Protein AF-A0A9E0HB11-F1 (afdb_monomer)

Mean predicted aligned error: 11.64 Å

Sequence (447 aa):
MTAPTQPRRRRRPRRSVAQREQAGIAILAVVTAVAICLTIVNEFGTRTNIDLLQSRNNLDQARASLLARSALNLTDLVLRLQKRLDNAARQFPQLEGVQVTDFADPLMGAFGGDAEQVESAIGVPIADTKGLGVSFGSFGVRITPIDGKVNVNCADGAPAQQKLVRSALEALLFPDAFNPIFETETADGWRRDRKTQIDAILDYIDPNLDRADTPGAPEDYGYENLRDPYKPKNRKIDTVSELKLVRGVDARFWTLFGSAFRVAGECKINLRAVDDPKIVAALITLAARANDPAANDLNNVWALSNLVIQAKQLGFYFNDVAAFTSFVKDPAAALLGLGGDGAGGTGGTGTGGTGTGTGASPITLPPGLQGVELEAAKLNQIVAAGPIRLYEVEVYGEVARGGILNPLRRTIRATWDQDFVLQQSRVKDKLPAGRNRNGAWLYLREE

Secondary structure (DSSP, 8-state):
---PPPPPPPPPPPPPTHHHHHHHHHHHHHHHHHHHHHHHHHHHHHHHHHHHHHHHHHHHHHHHHHHHHHHHHHHHHHHHHHHHHHHHHTT-GGGTT--GGGGHHHHHHHHHS-HHHHHHHHSS-GGG-TT-S-SS-EEEEEEEE-TTSEEGGGGSS-HHHHHHHHHHHHHHH-SGGGHHHHHSPPTTS----HHHHHHHHHHHHSS--B-TTSTTSB---SGGGSSS------S--SSGGGGGGSTT--HHHHHHHGGGEE-SS-SSEEGGG---HHHHHHHHHHHBPTT-HHHH-HHHHHHHHHHHHHHHHTT----SHHHHHHHHH-HHHHHHHHHHSSS------------------SSPPPTT-----B-HHHHHHHEE-SS--EEEEEEEEEE---TTPPPEEEEEEEEEETT---TT-TTTTTSPTTTT-S-EEEEEEE-

Foldseek 3Di:
DDDDDDDDDDDDDDDDPVVVVVVVVVVVVVVVVVVVVVVVVVVVVVVVVVVVVVVVVVVLVVQFVVQLVVLVVVVLVLLLVQVVLQVVCVVVVQSPLDRSLVVQFLVQQCAFPDQVSVCVSPVDHCPPPPRTYDDFFGKGKHKAQLLQFAALQLLQDDPLLVVLSLLLQCLLCVPPVNVVLQCDQDPVRDHHHSNRQSQLSSCLAAQDQARPVGGPDGPPPPQCVDPDHDDRPNHQDLFLCCCCSRPSCDPVVCVRCSSRYDRDDDRARAQQNNQDLSSQLSLLLQFFDPPWPLNVDPVLSSLLSVLSNVCSVVSQGCQDLVSVQVCLQCVPVVQVVPQPDDDGDDDDDDDDDPDPDPRDRPDDRDPPRHGTHGHSVRSVSRHDHGDRFKIWMKMKIWGDDDDPDDIDMKIKIWMKGQQDADPDDPCNVVDPPPCSRSIDISDIDID

pLDDT: mean 81.42, std 16.03, range [26.34, 96.69]

Solve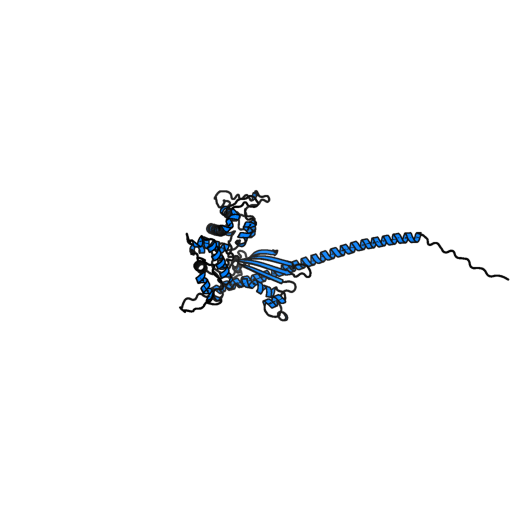nt-accessible surface area (backbone atoms only — not comparable to full-atom values): 25198 Å² total; per-residue (Å²): 139,80,87,88,86,81,85,81,85,79,80,82,81,79,83,64,69,69,68,58,57,57,53,52,55,54,50,52,52,49,54,51,51,51,54,55,49,51,53,53,51,53,51,49,53,52,49,52,51,50,52,50,50,51,52,49,51,53,51,45,50,53,50,7,46,50,34,16,53,52,35,47,56,54,46,53,52,52,55,46,48,41,53,50,45,58,58,46,18,78,79,37,65,89,49,52,87,74,59,60,57,80,49,40,37,58,58,33,25,36,50,19,14,41,71,69,51,19,27,70,56,69,75,50,75,58,95,82,50,90,89,56,37,42,96,73,34,34,26,39,50,46,67,41,63,45,33,27,27,48,19,60,35,24,32,51,48,59,73,72,39,28,51,47,40,49,51,52,51,47,41,56,61,62,52,73,91,48,46,69,76,39,73,43,62,43,99,85,69,54,70,46,50,69,67,58,47,51,35,37,55,36,51,31,21,13,68,68,65,44,24,74,90,43,82,83,39,71,65,77,78,53,48,69,74,40,99,77,57,51,77,73,67,41,32,65,56,93,49,65,73,59,52,55,74,28,72,82,41,40,74,69,50,41,72,74,48,52,86,47,52,33,49,66,87,64,66,42,27,25,54,57,29,48,80,52,42,59,55,45,29,19,50,49,59,68,14,37,43,88,88,44,69,45,55,70,35,63,66,39,34,49,53,52,16,47,48,55,46,52,41,39,78,73,70,51,70,34,56,38,68,65,58,46,39,49,34,45,39,38,48,66,65,52,40,49,64,59,27,74,51,83,91,71,94,69,97,73,86,84,78,94,71,99,70,96,68,93,46,73,40,97,67,82,79,65,89,86,69,57,47,36,61,52,38,64,74,54,38,60,72,46,42,39,60,54,78,82,48,32,32,40,33,42,21,28,2,33,21,76,45,79,85,91,47,73,62,46,72,22,38,35,45,32,34,39,29,43,70,43,63,66,88,82,47,92,54,53,86,75,39,62,94,80,57,57,46,66,36,42,77,78,45,78,46,82,92

Radius of gyration: 35.96 Å; Cα contacts (8 Å, |Δi|>4): 649; chains: 1; bounding box: 139×71×118 Å

Structure (mmCIF, N/CA/C/O backbone):
data_AF-A0A9E0HB11-F1
#
_entry.id   AF-A0A9E0HB11-F1
#
loop_
_atom_site.group_PDB
_atom_site.id
_atom_site.type_symbol
_atom_site.label_atom_id
_atom_site.label_alt_id
_atom_site.label_comp_id
_atom_site.label_asym_id
_atom_site.label_entity_id
_atom_site.label_seq_id
_atom_site.pdbx_PDB_ins_code
_atom_site.Cartn_x
_atom_site.Cartn_y
_atom_site.Cartn_z
_atom_site.occupancy
_atom_site.B_iso_or_equiv
_atom_site.auth_seq_id
_atom_site.auth_comp_id
_atom_site.auth_asym_id
_atom_site.auth_atom_id
_atom_site.pdbx_PDB_model_num
ATOM 1 N N . MET A 1 1 ? 94.626 -40.581 -88.144 1.00 40.38 1 MET A N 1
ATOM 2 C CA . MET A 1 1 ? 95.148 -40.132 -86.831 1.00 40.38 1 MET A CA 1
ATOM 3 C C . MET A 1 1 ? 94.294 -38.940 -86.423 1.00 40.38 1 MET A C 1
ATOM 5 O O . MET A 1 1 ? 94.121 -38.079 -87.265 1.00 40.38 1 MET A O 1
ATOM 9 N N . THR A 1 2 ? 93.641 -38.813 -85.272 1.00 41.88 2 THR A N 1
ATOM 10 C CA . THR A 1 2 ? 93.733 -39.458 -83.949 1.00 41.88 2 THR A CA 1
ATOM 11 C C . THR A 1 2 ? 92.498 -38.943 -83.185 1.00 41.88 2 THR A C 1
ATOM 13 O O . THR A 1 2 ? 92.258 -37.744 -83.182 1.00 41.88 2 THR A O 1
ATOM 16 N N . ALA A 1 3 ? 91.581 -39.830 -82.798 1.00 41.62 3 ALA A N 1
ATOM 17 C CA . ALA A 1 3 ? 91.309 -40.280 -81.422 1.00 41.62 3 ALA A CA 1
ATOM 18 C C . ALA A 1 3 ? 90.278 -39.419 -80.632 1.00 41.62 3 ALA A C 1
ATOM 20 O O . ALA A 1 3 ? 90.445 -38.206 -80.531 1.00 41.62 3 ALA A O 1
ATOM 21 N N . PRO A 1 4 ? 89.226 -40.040 -80.051 1.00 52.03 4 PRO A N 1
ATOM 22 C CA . PRO A 1 4 ? 88.172 -39.366 -79.291 1.00 52.03 4 PRO A CA 1
ATOM 23 C C . PRO A 1 4 ? 88.533 -39.243 -77.799 1.00 52.03 4 PRO A C 1
ATOM 25 O O . PRO A 1 4 ? 89.178 -40.122 -77.229 1.00 52.03 4 PRO A O 1
ATOM 28 N N . THR A 1 5 ? 88.075 -38.181 -77.134 1.00 51.38 5 THR A N 1
ATOM 29 C CA . THR A 1 5 ? 88.279 -37.947 -75.694 1.00 51.38 5 THR A CA 1
ATOM 30 C C . THR A 1 5 ? 87.019 -38.261 -74.872 1.00 51.38 5 THR A C 1
ATOM 32 O O . THR A 1 5 ? 85.917 -3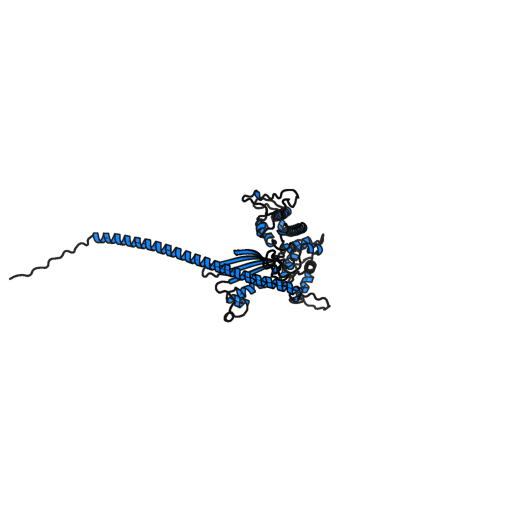7.810 -75.169 1.00 51.38 5 THR A O 1
ATOM 35 N N . GLN A 1 6 ? 87.211 -39.080 -73.832 1.00 56.84 6 GLN A N 1
ATOM 36 C CA . GLN A 1 6 ? 86.208 -39.639 -72.911 1.00 56.84 6 GLN A CA 1
ATOM 37 C C . GLN A 1 6 ? 85.512 -38.605 -71.995 1.00 56.84 6 GLN A C 1
ATOM 39 O O . GLN A 1 6 ? 86.096 -37.565 -71.676 1.00 56.84 6 GLN A O 1
ATOM 44 N N . PRO A 1 7 ? 84.316 -38.920 -71.447 1.00 49.66 7 PRO A N 1
ATOM 45 C CA . PRO A 1 7 ? 83.614 -38.044 -70.515 1.00 49.66 7 PRO A CA 1
ATOM 46 C C . PRO A 1 7 ? 84.124 -38.188 -69.069 1.00 49.66 7 PRO A C 1
ATOM 48 O O . PRO A 1 7 ? 84.225 -39.281 -68.508 1.00 49.66 7 PRO A O 1
ATOM 51 N N . ARG A 1 8 ? 84.381 -37.049 -68.414 1.00 49.25 8 ARG A N 1
ATOM 52 C CA . ARG A 1 8 ? 84.688 -36.957 -66.976 1.00 49.25 8 ARG A CA 1
ATOM 53 C C . ARG A 1 8 ? 83.428 -37.180 -66.126 1.00 49.25 8 ARG A C 1
ATOM 55 O O . ARG A 1 8 ? 82.476 -36.405 -66.194 1.00 49.25 8 ARG A O 1
ATOM 62 N N . ARG A 1 9 ? 83.464 -38.187 -65.243 1.00 55.81 9 ARG A N 1
ATOM 63 C CA . ARG A 1 9 ? 82.495 -38.397 -64.148 1.00 55.81 9 ARG A CA 1
ATOM 64 C C . ARG A 1 9 ? 82.426 -37.160 -63.237 1.00 55.81 9 ARG A C 1
ATOM 66 O O . ARG A 1 9 ? 83.400 -36.839 -62.556 1.00 55.81 9 ARG A O 1
ATOM 73 N N . ARG A 1 10 ? 81.264 -36.502 -63.161 1.00 52.09 10 ARG A N 1
ATOM 74 C CA . ARG A 1 10 ? 80.969 -35.479 -62.141 1.00 52.09 10 ARG A CA 1
ATOM 75 C C . ARG A 1 10 ? 80.553 -36.150 -60.827 1.00 52.09 10 ARG A C 1
ATOM 77 O O . ARG A 1 10 ? 79.584 -36.904 -60.781 1.00 52.09 10 ARG A O 1
ATOM 84 N N . ARG A 1 11 ? 81.297 -35.860 -59.755 1.00 57.88 11 ARG A N 1
ATOM 85 C CA . ARG A 1 11 ? 80.947 -36.187 -58.363 1.00 57.88 11 ARG A CA 1
ATOM 86 C C . ARG A 1 11 ? 79.668 -35.436 -57.966 1.00 57.88 11 ARG A C 1
ATOM 88 O O . ARG A 1 11 ? 79.575 -34.233 -58.197 1.00 57.88 11 ARG A O 1
ATOM 95 N N . ARG A 1 12 ? 78.703 -36.128 -57.348 1.00 58.19 12 ARG A N 1
ATOM 96 C CA . ARG A 1 12 ? 77.535 -35.492 -56.712 1.00 58.19 12 ARG A CA 1
ATOM 97 C C . ARG A 1 12 ? 77.999 -34.669 -55.497 1.00 58.19 12 ARG A C 1
ATOM 99 O O . ARG A 1 12 ? 78.732 -35.220 -54.673 1.00 58.19 12 ARG A O 1
ATOM 106 N N . PRO A 1 13 ? 77.589 -33.398 -55.349 1.00 52.84 13 PRO A N 1
ATOM 107 C CA . PRO A 1 13 ? 77.894 -32.632 -54.150 1.00 52.84 13 PRO A CA 1
ATOM 108 C C . PRO A 1 13 ? 77.067 -33.163 -52.970 1.00 52.84 13 PRO A C 1
ATOM 110 O O . PRO A 1 13 ? 75.857 -33.371 -53.078 1.00 52.84 13 PRO A O 1
ATOM 113 N N . ARG A 1 14 ? 77.733 -33.389 -51.833 1.00 58.03 14 ARG A N 1
ATOM 114 C CA . ARG A 1 14 ? 77.083 -33.565 -50.528 1.00 58.03 14 ARG A CA 1
ATOM 115 C C . ARG A 1 14 ? 76.305 -32.281 -50.218 1.00 58.03 14 ARG A C 1
ATOM 117 O O . ARG A 1 14 ? 76.913 -31.216 -50.156 1.00 58.03 14 ARG A O 1
ATOM 124 N N . ARG A 1 15 ? 74.984 -32.377 -50.027 1.00 52.75 15 ARG A N 1
ATOM 125 C CA . ARG A 1 15 ? 74.176 -31.282 -49.458 1.00 52.75 15 ARG A CA 1
ATOM 126 C C . ARG A 1 15 ? 74.770 -30.908 -48.096 1.00 52.75 15 ARG A C 1
ATOM 128 O O . ARG A 1 15 ? 74.918 -31.776 -47.238 1.00 52.75 15 ARG A O 1
ATOM 135 N N . SER A 1 16 ? 75.149 -29.646 -47.938 1.00 51.22 16 SER A N 1
ATOM 136 C CA . SER A 1 16 ? 75.727 -29.102 -46.714 1.00 51.22 16 SER A CA 1
ATOM 137 C C . SER A 1 16 ? 74.677 -29.039 -45.601 1.00 51.22 16 SER A C 1
ATOM 139 O O . SER A 1 16 ? 73.532 -28.645 -45.811 1.00 51.22 16 SER A O 1
ATOM 141 N N . VAL A 1 17 ? 75.088 -29.426 -44.394 1.00 54.59 17 VAL A N 1
ATOM 142 C CA . VAL A 1 17 ? 74.286 -29.382 -43.159 1.00 54.59 17 VAL A CA 1
ATOM 143 C C . VAL A 1 17 ? 73.863 -27.942 -42.805 1.00 54.59 17 VAL A C 1
ATOM 145 O O . VAL A 1 17 ? 72.784 -27.740 -42.260 1.00 54.59 17 VAL A O 1
ATOM 148 N N . ALA A 1 18 ? 74.623 -26.935 -43.251 1.00 53.59 18 ALA A N 1
ATOM 149 C CA . ALA A 1 18 ? 74.373 -25.512 -43.000 1.00 53.59 18 ALA A CA 1
ATOM 150 C C . ALA A 1 18 ? 73.019 -24.978 -43.527 1.00 53.59 18 ALA A C 1
ATOM 152 O O . ALA A 1 18 ? 72.441 -24.077 -42.927 1.00 53.59 18 ALA A O 1
ATOM 153 N N . GLN A 1 19 ? 72.458 -25.545 -44.607 1.00 54.94 19 GLN A N 1
ATOM 154 C CA . GLN A 1 19 ? 71.118 -25.150 -45.083 1.00 54.94 19 GLN A CA 1
ATOM 155 C C . GLN A 1 19 ? 69.978 -25.685 -44.196 1.00 54.94 19 GLN A C 1
ATOM 157 O O . GLN A 1 19 ? 68.880 -25.134 -44.224 1.00 54.94 19 GLN A O 1
ATOM 162 N N . ARG A 1 20 ? 70.211 -26.741 -43.401 1.00 53.53 20 ARG A N 1
ATOM 163 C CA . ARG A 1 20 ? 69.216 -27.261 -42.445 1.00 53.53 20 ARG A CA 1
ATOM 164 C C . ARG A 1 20 ? 69.151 -26.431 -41.162 1.00 53.53 20 ARG A C 1
ATOM 166 O O . ARG A 1 20 ? 68.070 -26.303 -40.600 1.00 53.53 20 ARG A O 1
ATOM 173 N N . GLU A 1 21 ? 70.261 -25.833 -40.733 1.00 56.91 21 GLU A N 1
ATOM 174 C CA . GLU A 1 21 ? 70.316 -25.015 -39.510 1.00 56.91 21 GLU A CA 1
ATOM 175 C C . GLU A 1 21 ? 69.607 -23.660 -39.678 1.00 56.91 21 GLU A C 1
ATOM 177 O O . GLU A 1 21 ? 68.877 -23.230 -38.787 1.00 56.91 21 GLU A O 1
ATOM 182 N N . GLN A 1 22 ? 69.707 -23.030 -40.855 1.00 60.09 22 GLN A N 1
ATOM 183 C CA . GLN A 1 22 ? 68.990 -21.779 -41.155 1.00 60.09 22 GLN A CA 1
ATOM 184 C C . GLN A 1 22 ? 67.470 -21.975 -41.296 1.00 60.09 22 GLN A C 1
ATOM 186 O O . GLN A 1 22 ? 66.693 -21.103 -40.908 1.00 60.09 22 GLN A O 1
ATOM 191 N N . ALA A 1 23 ? 67.029 -23.138 -41.790 1.00 58.94 23 ALA A N 1
ATOM 192 C CA . ALA A 1 23 ? 65.608 -23.470 -41.874 1.00 58.94 23 ALA A CA 1
ATOM 193 C C . ALA A 1 23 ? 64.966 -23.666 -40.485 1.00 58.94 23 ALA A C 1
ATOM 195 O O . ALA A 1 23 ? 63.807 -23.306 -40.296 1.00 58.94 23 ALA A O 1
ATOM 196 N N . GLY A 1 24 ? 65.714 -24.177 -39.498 1.00 71.62 24 GLY A N 1
ATOM 197 C CA . GLY A 1 24 ? 65.220 -24.364 -38.128 1.00 71.62 24 GLY A CA 1
ATOM 198 C C . GLY A 1 24 ? 64.928 -23.047 -37.402 1.00 71.62 24 GLY A C 1
ATOM 199 O O . GLY A 1 24 ? 63.877 -22.908 -36.780 1.00 71.62 24 GLY A O 1
ATOM 200 N N . ILE A 1 25 ? 65.816 -22.054 -37.540 1.00 80.12 25 ILE A N 1
ATOM 201 C CA . ILE A 1 25 ? 65.651 -20.727 -36.918 1.00 80.12 25 ILE A CA 1
ATOM 202 C C . ILE A 1 25 ? 64.498 -19.954 -37.572 1.00 80.12 25 ILE A C 1
ATOM 204 O O . ILE A 1 25 ? 63.699 -19.333 -36.874 1.00 80.12 25 ILE A O 1
ATOM 208 N N . ALA A 1 26 ? 64.364 -20.033 -38.900 1.00 81.00 26 ALA A N 1
ATOM 209 C CA . ALA A 1 26 ? 63.264 -19.395 -39.621 1.00 81.00 26 ALA A CA 1
ATOM 210 C C . ALA A 1 26 ? 61.892 -19.960 -39.208 1.00 81.00 26 ALA A C 1
ATOM 212 O O . ALA A 1 26 ? 60.950 -19.199 -39.002 1.00 81.00 26 ALA A O 1
ATOM 213 N N . ILE A 1 27 ? 61.782 -21.280 -39.022 1.00 84.75 27 ILE A N 1
ATOM 214 C CA . ILE A 1 27 ? 60.546 -21.916 -38.541 1.00 84.75 27 ILE A CA 1
ATOM 215 C C . ILE A 1 27 ? 60.232 -21.478 -37.106 1.00 84.75 27 ILE A C 1
ATOM 217 O O . ILE A 1 27 ? 59.088 -21.141 -36.816 1.00 84.75 27 ILE A O 1
ATOM 221 N N . LEU A 1 28 ? 61.232 -21.415 -36.222 1.00 87.12 28 LEU A N 1
ATOM 222 C CA . LEU A 1 28 ? 61.058 -20.940 -34.843 1.00 87.12 28 LEU A CA 1
ATOM 223 C C . LEU A 1 28 ? 60.568 -19.487 -34.788 1.00 87.12 28 LEU A C 1
ATOM 225 O O . LEU A 1 28 ? 59.644 -19.180 -34.035 1.00 87.12 28 LEU A O 1
ATOM 229 N N . ALA A 1 29 ? 61.132 -18.608 -35.619 1.00 87.12 29 ALA A N 1
ATOM 230 C CA . ALA A 1 29 ? 60.698 -17.218 -35.718 1.00 87.12 29 ALA A CA 1
ATOM 231 C C . ALA A 1 29 ? 59.240 -17.106 -36.195 1.00 87.12 29 ALA A C 1
ATOM 233 O O . ALA A 1 29 ? 58.458 -16.361 -35.607 1.00 87.12 29 ALA A O 1
ATOM 234 N N . VAL A 1 30 ? 58.848 -17.889 -37.206 1.00 92.62 30 VAL A N 1
ATOM 235 C CA . VAL A 1 30 ? 57.472 -17.902 -37.728 1.00 92.62 30 VAL A CA 1
ATOM 236 C C . VAL A 1 30 ? 56.488 -18.464 -36.705 1.00 92.62 30 VAL A C 1
ATOM 238 O O . VAL A 1 30 ? 55.448 -17.859 -36.479 1.00 92.62 30 VAL A O 1
ATOM 241 N N . VAL A 1 31 ? 56.808 -19.580 -36.045 1.00 93.56 31 VAL A N 1
ATOM 242 C CA . VAL A 1 31 ? 55.938 -20.170 -35.013 1.00 93.56 31 VAL A CA 1
ATOM 243 C C . VAL A 1 31 ? 55.750 -19.205 -33.845 1.00 93.56 31 VAL A C 1
ATOM 245 O O . VAL A 1 31 ? 54.631 -19.039 -33.369 1.00 93.56 31 VAL A O 1
ATOM 248 N N . THR A 1 32 ? 56.813 -18.517 -33.426 1.00 93.12 32 THR A N 1
ATOM 249 C CA . THR A 1 32 ? 56.733 -17.515 -32.354 1.00 93.12 32 THR A CA 1
ATOM 250 C C . THR A 1 32 ? 55.885 -16.316 -32.780 1.00 93.12 32 THR A C 1
ATOM 252 O O . THR A 1 32 ? 55.020 -15.881 -32.025 1.00 93.12 32 THR A O 1
ATOM 255 N N . ALA A 1 33 ? 56.065 -15.815 -34.007 1.00 94.12 33 ALA A N 1
ATOM 256 C CA . ALA A 1 33 ? 55.247 -14.730 -34.546 1.00 94.12 33 ALA A CA 1
ATOM 257 C C . ALA A 1 33 ? 53.764 -15.123 -34.646 1.00 94.12 33 ALA A C 1
ATOM 259 O O . ALA A 1 33 ? 52.899 -14.361 -34.224 1.00 94.12 33 ALA A O 1
ATOM 260 N N . VAL A 1 34 ? 53.463 -16.334 -35.127 1.00 95.38 34 VAL A N 1
ATOM 261 C CA . VAL A 1 34 ? 52.092 -16.862 -35.198 1.00 95.38 34 VAL A CA 1
ATOM 262 C C . VAL A 1 34 ? 51.495 -17.036 -33.802 1.00 95.38 34 VAL A C 1
ATOM 264 O O . VAL A 1 34 ? 50.340 -16.672 -33.601 1.00 95.38 34 VAL A O 1
ATOM 267 N N . ALA A 1 35 ? 52.263 -17.534 -32.829 1.00 95.31 35 ALA A N 1
ATOM 268 C CA . ALA A 1 35 ? 51.802 -17.676 -31.450 1.00 95.31 35 ALA A CA 1
ATOM 269 C C . ALA A 1 35 ? 51.438 -16.317 -30.830 1.00 95.31 35 ALA A C 1
ATOM 271 O O . ALA A 1 35 ? 50.367 -16.190 -30.241 1.00 95.31 35 ALA A O 1
ATOM 272 N N . ILE A 1 36 ? 52.275 -15.290 -31.021 1.00 95.75 36 ILE A N 1
ATOM 273 C CA . ILE A 1 36 ? 52.001 -13.921 -30.552 1.00 95.75 36 ILE A CA 1
ATOM 274 C C . ILE A 1 36 ? 50.787 -13.321 -31.277 1.00 95.75 36 ILE A C 1
ATOM 276 O O . ILE A 1 36 ? 49.932 -12.697 -30.654 1.00 95.75 36 ILE A O 1
ATOM 280 N N . CYS A 1 37 ? 50.663 -13.518 -32.592 1.00 95.62 37 CYS A N 1
ATOM 281 C CA . CYS A 1 37 ? 49.486 -13.055 -33.325 1.00 95.62 37 CYS A CA 1
ATOM 282 C C . CYS A 1 37 ? 48.204 -13.736 -32.830 1.00 95.62 37 CYS A C 1
ATOM 284 O O . CYS A 1 37 ? 47.187 -13.066 -32.665 1.00 95.62 37 CYS A O 1
ATOM 286 N N . LEU A 1 38 ? 48.243 -15.045 -32.564 1.00 95.62 38 LEU A N 1
ATOM 287 C CA . LEU A 1 38 ? 47.083 -15.799 -32.092 1.00 95.62 38 LEU A CA 1
ATOM 288 C C . LEU A 1 38 ? 46.609 -15.309 -30.719 1.00 95.62 38 LEU A C 1
ATOM 290 O O . LEU A 1 38 ? 45.404 -15.160 -30.517 1.00 95.62 38 LEU A O 1
ATOM 294 N N . THR A 1 39 ? 47.530 -15.016 -29.793 1.00 95.62 39 THR A N 1
ATOM 295 C CA . THR A 1 39 ? 47.161 -14.484 -28.473 1.00 95.62 39 THR A CA 1
ATOM 296 C C . THR A 1 39 ? 46.527 -13.100 -28.580 1.00 95.62 39 THR A C 1
ATOM 298 O O . THR A 1 39 ? 45.470 -12.886 -27.988 1.00 95.62 39 THR A O 1
ATOM 301 N N . ILE A 1 40 ? 47.094 -12.196 -29.389 1.00 96.06 40 ILE A N 1
ATOM 302 C CA . ILE A 1 40 ? 46.547 -10.844 -29.600 1.00 96.06 40 ILE A CA 1
ATOM 303 C C . ILE A 1 40 ? 45.161 -10.902 -30.250 1.00 96.06 40 ILE A C 1
ATOM 305 O O . ILE A 1 40 ? 44.247 -10.210 -29.805 1.00 96.06 40 ILE A O 1
ATOM 309 N N . VAL A 1 41 ? 44.974 -11.733 -31.282 1.00 95.94 41 VAL A N 1
ATOM 310 C CA . VAL A 1 41 ? 43.673 -11.882 -31.957 1.00 95.94 41 VAL A CA 1
ATOM 311 C C . VAL A 1 41 ? 42.624 -12.443 -30.997 1.00 95.94 41 VAL A C 1
ATOM 313 O O . VAL A 1 41 ? 41.495 -11.954 -30.980 1.00 95.94 41 VAL A O 1
ATOM 316 N N . ASN A 1 42 ? 42.987 -13.424 -30.168 1.00 95.62 42 ASN A N 1
ATOM 317 C CA . ASN A 1 42 ? 42.071 -13.994 -29.184 1.00 95.62 42 ASN A CA 1
ATOM 318 C C . ASN A 1 42 ? 41.697 -12.985 -28.083 1.00 95.62 42 ASN A C 1
ATOM 320 O O . ASN A 1 42 ? 40.529 -12.880 -27.702 1.00 95.62 42 ASN A O 1
ATOM 324 N N . GLU A 1 43 ? 42.665 -12.206 -27.595 1.00 95.62 43 GLU A N 1
ATOM 325 C CA . GLU A 1 43 ? 42.423 -11.154 -26.606 1.00 95.62 43 GLU A CA 1
ATOM 326 C C . GLU A 1 43 ? 41.558 -10.024 -27.177 1.00 95.62 43 GLU A C 1
ATOM 328 O O . GLU A 1 43 ? 40.578 -9.627 -26.545 1.00 95.62 43 GLU A O 1
ATOM 333 N N . PHE A 1 44 ? 41.859 -9.551 -28.390 1.00 95.50 44 PHE A N 1
ATOM 334 C CA . PHE A 1 44 ? 41.058 -8.535 -29.069 1.00 95.50 44 PHE A CA 1
ATOM 335 C C . PHE A 1 44 ? 39.633 -9.031 -29.324 1.00 95.50 44 PHE A C 1
ATOM 337 O O . PHE A 1 44 ? 38.679 -8.343 -28.975 1.00 95.50 44 PHE A O 1
ATOM 344 N N . GLY A 1 45 ? 39.477 -10.255 -29.840 1.00 94.88 45 GLY A N 1
ATOM 345 C CA . GLY A 1 45 ? 38.165 -10.859 -30.068 1.00 94.88 45 GLY A CA 1
ATOM 346 C C . GLY A 1 45 ? 37.344 -10.976 -28.782 1.00 94.88 45 GLY A C 1
ATOM 347 O O . GLY A 1 45 ? 36.164 -10.629 -28.766 1.00 94.88 45 GLY A O 1
ATOM 348 N N . THR A 1 46 ? 37.971 -11.396 -27.680 1.00 93.56 46 THR A N 1
ATOM 349 C CA . THR A 1 46 ? 37.298 -11.494 -26.376 1.00 93.56 46 THR A CA 1
ATOM 350 C C . THR A 1 46 ? 36.890 -10.117 -25.853 1.00 93.56 46 THR A C 1
ATOM 352 O O . THR A 1 46 ? 35.733 -9.932 -25.477 1.00 93.56 46 THR A O 1
ATOM 355 N N . ARG A 1 47 ? 37.798 -9.131 -25.879 1.00 95.06 47 ARG A N 1
ATOM 356 C CA . ARG A 1 47 ? 37.520 -7.756 -25.431 1.00 95.06 47 ARG A CA 1
ATOM 357 C C . ARG A 1 47 ? 36.410 -7.107 -26.257 1.00 95.06 47 ARG A C 1
ATOM 359 O O . ARG A 1 47 ? 35.439 -6.636 -25.682 1.00 95.06 47 ARG A O 1
ATOM 366 N N . THR A 1 48 ? 36.476 -7.179 -27.588 1.00 95.19 48 THR A N 1
ATOM 367 C CA . THR A 1 48 ? 35.432 -6.630 -28.470 1.00 95.19 48 THR A CA 1
ATOM 368 C C . THR A 1 48 ? 34.070 -7.279 -28.226 1.00 95.19 48 THR A C 1
ATOM 370 O O . THR A 1 48 ? 33.059 -6.580 -28.217 1.00 95.19 48 THR A O 1
ATOM 373 N N . ASN A 1 49 ? 34.016 -8.593 -27.987 1.00 91.88 49 ASN A N 1
ATOM 374 C CA . ASN A 1 49 ? 32.759 -9.264 -27.650 1.00 91.88 49 ASN A CA 1
ATOM 375 C C . ASN A 1 49 ? 32.199 -8.793 -26.301 1.00 91.88 49 ASN A C 1
ATOM 377 O O . ASN A 1 49 ? 30.999 -8.540 -26.201 1.00 91.88 49 ASN A O 1
ATOM 381 N N . ILE A 1 50 ? 33.049 -8.639 -25.280 1.00 92.19 50 ILE A N 1
ATOM 382 C CA . ILE A 1 50 ? 32.641 -8.105 -23.973 1.00 92.19 50 ILE A CA 1
ATOM 383 C C . ILE A 1 50 ? 32.136 -6.664 -24.119 1.00 92.19 50 ILE A C 1
ATOM 385 O O . ILE A 1 50 ? 31.041 -6.367 -23.648 1.00 92.19 50 ILE A O 1
ATOM 389 N N . ASP A 1 51 ? 32.866 -5.799 -24.822 1.00 94.12 51 ASP A N 1
ATOM 390 C CA . ASP A 1 51 ? 32.503 -4.390 -25.025 1.00 94.12 51 ASP A CA 1
ATOM 391 C C . ASP A 1 51 ? 31.188 -4.246 -25.800 1.00 94.12 51 ASP A C 1
ATOM 393 O O . ASP A 1 51 ? 30.335 -3.415 -25.470 1.00 94.12 51 ASP A O 1
ATOM 397 N N . LEU A 1 52 ? 30.978 -5.093 -26.811 1.00 91.31 52 LEU A N 1
ATOM 398 C CA . LEU A 1 52 ? 29.736 -5.144 -27.574 1.00 91.31 52 LEU A CA 1
ATOM 399 C C . LEU A 1 52 ? 28.564 -5.608 -26.698 1.00 91.31 52 LEU A C 1
ATOM 401 O O . LEU A 1 52 ? 27.482 -5.023 -26.771 1.00 91.31 52 LEU A O 1
ATOM 405 N N . LEU A 1 53 ? 28.762 -6.617 -25.843 1.00 88.94 53 LEU A N 1
ATOM 406 C CA . LEU A 1 53 ? 27.737 -7.076 -24.900 1.00 88.94 53 LEU A CA 1
ATOM 407 C C . LEU A 1 53 ? 27.427 -6.023 -23.828 1.00 88.94 53 LEU A C 1
ATOM 409 O O . LEU A 1 53 ? 26.258 -5.800 -23.520 1.00 88.94 53 LEU A O 1
ATOM 413 N N . GLN A 1 54 ? 28.439 -5.338 -23.294 1.00 91.00 54 GLN A N 1
ATOM 414 C CA . GLN A 1 54 ? 28.254 -4.232 -22.352 1.00 91.00 54 GLN A CA 1
ATOM 415 C C . GLN A 1 54 ? 27.497 -3.068 -22.997 1.00 91.00 54 GLN A C 1
ATOM 417 O O . GLN A 1 54 ? 26.540 -2.561 -22.416 1.00 91.00 54 GLN A O 1
ATOM 422 N N . SER A 1 55 ? 27.865 -2.691 -24.223 1.00 92.94 55 SER A N 1
ATOM 423 C CA . SER A 1 55 ? 27.196 -1.622 -24.974 1.00 92.94 55 SER A CA 1
ATOM 424 C C . SER A 1 55 ? 25.730 -1.957 -25.251 1.00 92.94 55 SER A C 1
ATOM 426 O O . SER A 1 55 ? 24.859 -1.109 -25.059 1.00 92.94 55 SER A O 1
ATOM 428 N N . ARG A 1 56 ? 25.437 -3.208 -25.636 1.00 88.75 56 ARG A N 1
ATOM 429 C CA . ARG A 1 56 ? 24.058 -3.695 -25.800 1.00 88.75 56 ARG A CA 1
ATOM 430 C C . ARG A 1 56 ? 23.286 -3.652 -24.486 1.00 88.75 56 ARG A C 1
ATOM 432 O O . ARG A 1 56 ? 22.202 -3.088 -24.455 1.00 88.75 56 ARG A O 1
ATOM 439 N N . ASN A 1 57 ? 23.869 -4.151 -23.396 1.00 89.88 57 ASN A N 1
ATOM 440 C CA . ASN A 1 57 ? 23.230 -4.117 -22.081 1.00 89.88 57 ASN A CA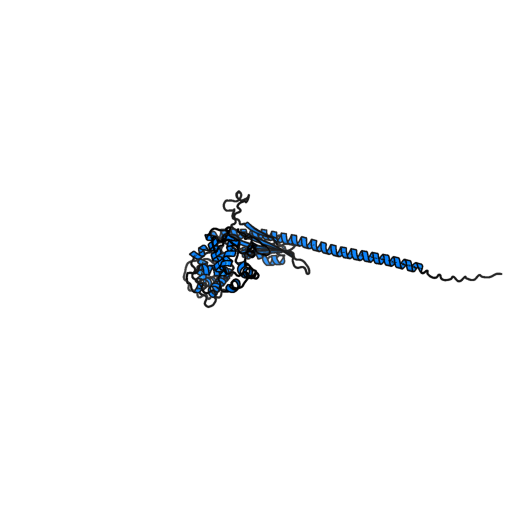 1
ATOM 441 C C . ASN A 1 57 ? 22.928 -2.683 -21.620 1.00 89.88 57 ASN A C 1
ATOM 443 O O . ASN A 1 57 ? 21.839 -2.433 -21.115 1.00 89.88 57 ASN A O 1
ATOM 447 N N . ASN A 1 58 ? 23.845 -1.732 -21.819 1.00 92.25 58 ASN A N 1
ATOM 448 C CA . ASN A 1 58 ? 23.623 -0.324 -21.471 1.00 92.25 58 ASN A CA 1
ATOM 449 C C . ASN A 1 58 ? 22.490 0.299 -22.298 1.00 92.25 58 ASN A C 1
ATOM 451 O O . ASN A 1 58 ? 21.652 1.028 -21.767 1.00 92.25 58 ASN A O 1
ATOM 455 N N . LEU A 1 59 ? 22.440 -0.011 -23.594 1.00 91.69 59 LEU A N 1
ATOM 456 C CA . LEU A 1 59 ? 21.381 0.445 -24.488 1.00 91.69 59 LEU A CA 1
ATOM 457 C C . LEU A 1 59 ? 20.018 -0.156 -24.116 1.00 91.69 59 LEU A C 1
ATOM 459 O O . LEU A 1 59 ? 19.028 0.574 -24.050 1.00 91.69 59 LEU A O 1
ATOM 463 N N . ASP A 1 60 ? 19.966 -1.451 -23.810 1.00 91.56 60 ASP A N 1
ATOM 464 C CA . ASP A 1 60 ? 18.742 -2.119 -23.365 1.00 91.56 60 ASP A CA 1
ATOM 465 C C . ASP A 1 60 ? 18.280 -1.573 -22.005 1.00 91.56 60 ASP A C 1
ATOM 467 O O . ASP A 1 60 ? 17.086 -1.357 -21.805 1.00 91.56 60 ASP A O 1
ATOM 471 N N . GLN A 1 61 ? 19.204 -1.258 -21.088 1.00 92.25 61 GLN A N 1
ATOM 472 C CA . GLN A 1 61 ? 18.875 -0.614 -19.810 1.00 92.25 61 GLN A CA 1
ATOM 473 C C . GLN A 1 61 ? 18.253 0.769 -20.010 1.00 92.25 61 GLN A C 1
ATOM 475 O O . GLN A 1 61 ? 17.253 1.082 -19.362 1.00 92.25 61 GLN A O 1
ATOM 480 N N . ALA A 1 62 ? 18.806 1.580 -20.915 1.00 93.06 62 ALA A N 1
ATOM 481 C CA . ALA A 1 62 ? 18.246 2.887 -21.244 1.00 93.06 62 ALA A CA 1
ATOM 482 C C . ALA A 1 62 ? 16.849 2.762 -21.875 1.00 93.06 62 ALA A C 1
ATOM 484 O O . ALA A 1 62 ? 15.935 3.497 -21.506 1.00 93.06 62 ALA A O 1
ATOM 485 N N . ARG A 1 63 ? 16.655 1.794 -22.780 1.00 92.94 63 ARG A N 1
ATOM 486 C CA . ARG A 1 63 ? 15.350 1.494 -23.389 1.00 92.94 63 ARG A CA 1
ATOM 487 C C . ARG A 1 63 ? 14.314 1.069 -22.352 1.00 92.94 63 ARG A C 1
ATOM 489 O O . ARG A 1 63 ? 13.230 1.642 -22.331 1.00 92.94 63 ARG A O 1
ATOM 496 N N . ALA A 1 64 ? 14.654 0.133 -21.468 1.00 93.50 64 ALA A N 1
ATOM 497 C CA . ALA A 1 64 ? 13.769 -0.332 -20.402 1.00 93.50 64 ALA A CA 1
ATOM 498 C C . ALA A 1 64 ? 13.375 0.807 -19.441 1.00 93.50 64 ALA A C 1
ATOM 500 O O . ALA A 1 64 ? 12.203 0.946 -19.097 1.00 93.50 64 ALA A O 1
ATOM 501 N N . SER A 1 65 ? 14.325 1.672 -19.063 1.00 93.69 65 SER A N 1
ATOM 502 C CA . SER A 1 65 ? 14.055 2.863 -18.240 1.00 93.69 65 SER A CA 1
ATOM 503 C C . SER A 1 65 ? 13.098 3.840 -18.937 1.00 93.69 65 SER A C 1
ATOM 505 O O . SER A 1 65 ? 12.125 4.298 -18.337 1.00 93.69 65 SER A O 1
ATOM 507 N N . LEU A 1 66 ? 13.307 4.122 -20.228 1.00 93.06 66 LEU A N 1
ATOM 508 C CA . LEU A 1 66 ? 12.412 4.992 -20.997 1.00 93.06 66 LEU A CA 1
ATOM 509 C C . LEU A 1 66 ? 11.004 4.401 -21.142 1.00 93.06 66 LEU A C 1
ATOM 511 O O . LEU A 1 66 ? 10.029 5.141 -21.030 1.00 93.06 66 LEU A O 1
ATOM 515 N N . LEU A 1 67 ? 10.886 3.086 -21.341 1.00 93.19 67 LEU A N 1
ATOM 516 C CA . LEU A 1 67 ? 9.598 2.387 -21.364 1.00 93.19 67 LEU A CA 1
ATOM 517 C C . LEU A 1 67 ? 8.876 2.508 -20.014 1.00 93.19 67 LEU A C 1
ATOM 519 O O . LEU A 1 67 ? 7.711 2.901 -19.983 1.00 93.19 67 LEU A O 1
ATOM 523 N N . ALA A 1 68 ? 9.578 2.287 -18.898 1.00 93.94 68 ALA A N 1
ATOM 524 C CA . ALA A 1 68 ? 9.011 2.445 -17.557 1.00 93.94 68 ALA A CA 1
ATOM 525 C C . ALA A 1 68 ? 8.543 3.890 -17.287 1.00 93.94 68 ALA A C 1
ATOM 527 O O . ALA A 1 68 ? 7.472 4.112 -16.724 1.00 93.94 68 ALA A O 1
ATOM 528 N N . ARG A 1 69 ? 9.307 4.898 -17.729 1.00 93.88 69 ARG A N 1
ATOM 529 C CA . ARG A 1 69 ? 8.932 6.319 -17.596 1.00 93.88 69 ARG A CA 1
ATOM 530 C C . ARG A 1 69 ? 7.728 6.693 -18.464 1.00 93.88 69 ARG A C 1
ATOM 532 O O . ARG A 1 69 ? 6.877 7.462 -18.021 1.00 93.88 69 ARG A O 1
ATOM 539 N N . SER A 1 70 ? 7.624 6.140 -19.673 1.00 92.25 70 SER A N 1
ATOM 540 C CA . SER A 1 70 ? 6.430 6.284 -20.517 1.00 92.25 70 SER A CA 1
ATOM 541 C C . SER A 1 70 ? 5.200 5.677 -19.844 1.00 92.25 70 SER A C 1
ATOM 543 O O . SER A 1 70 ? 4.154 6.325 -19.788 1.00 92.25 70 SER A O 1
ATOM 545 N N . ALA A 1 71 ? 5.349 4.489 -19.251 1.00 92.69 71 ALA A N 1
ATOM 546 C CA . ALA A 1 71 ? 4.286 3.840 -18.497 1.00 92.69 71 ALA A CA 1
ATOM 547 C C . ALA A 1 71 ? 3.834 4.687 -17.293 1.00 92.69 71 ALA A C 1
ATOM 549 O O . ALA A 1 71 ? 2.640 4.848 -17.037 1.00 92.69 71 ALA A O 1
ATOM 550 N N . LEU A 1 72 ? 4.775 5.308 -16.580 1.00 93.69 72 LEU A N 1
ATOM 551 C CA . LEU A 1 72 ? 4.457 6.205 -15.469 1.00 93.69 72 LEU A CA 1
ATOM 552 C C . LEU A 1 72 ? 3.607 7.408 -15.911 1.00 93.69 72 LEU A C 1
ATOM 554 O O . LEU A 1 72 ? 2.630 7.752 -15.247 1.00 93.69 72 LEU A O 1
ATOM 558 N N . ASN A 1 73 ? 3.945 8.028 -17.045 1.00 91.62 73 ASN A N 1
ATOM 559 C CA . ASN A 1 73 ? 3.193 9.168 -17.579 1.00 91.62 73 ASN A CA 1
ATOM 560 C C . ASN A 1 73 ? 1.772 8.778 -18.008 1.00 91.62 73 ASN A C 1
ATOM 562 O O . ASN A 1 73 ? 0.830 9.539 -17.790 1.00 91.62 73 ASN A O 1
ATOM 566 N N . LEU A 1 74 ? 1.597 7.590 -18.591 1.00 91.12 74 LEU A N 1
ATOM 567 C CA . LEU A 1 74 ? 0.270 7.082 -18.937 1.00 91.12 74 LEU A CA 1
ATOM 568 C C . LEU A 1 74 ? -0.536 6.729 -17.673 1.00 91.12 74 LEU A C 1
ATOM 570 O O . LEU A 1 74 ? -1.729 7.012 -17.594 1.00 91.12 74 LEU A O 1
ATOM 574 N N . THR A 1 75 ? 0.132 6.223 -16.635 1.00 93.62 75 THR A N 1
ATOM 575 C CA . THR A 1 75 ? -0.489 5.956 -15.330 1.00 93.62 75 THR A CA 1
ATOM 576 C C . THR A 1 75 ? -0.994 7.235 -14.655 1.00 93.62 75 THR A C 1
ATOM 578 O O . THR A 1 75 ? -2.085 7.239 -14.088 1.00 93.62 75 THR A O 1
ATOM 581 N N . ASP A 1 76 ? -0.259 8.348 -14.758 1.00 91.38 76 ASP A N 1
ATOM 582 C CA . ASP A 1 76 ? -0.719 9.664 -14.280 1.00 91.38 76 ASP A CA 1
ATOM 583 C C . ASP A 1 76 ? -2.049 10.072 -14.947 1.00 91.38 76 ASP A C 1
ATOM 585 O O . ASP A 1 76 ? -2.955 10.567 -14.272 1.00 91.38 76 ASP A O 1
ATOM 589 N N . LEU A 1 77 ? -2.233 9.782 -16.242 1.00 89.75 77 LEU A N 1
ATOM 590 C CA . LEU A 1 77 ? -3.505 10.012 -16.933 1.00 89.75 77 LEU A CA 1
ATOM 591 C C . LEU A 1 77 ? -4.632 9.132 -16.372 1.00 89.75 77 LEU A C 1
ATOM 593 O O . LEU A 1 77 ? -5.720 9.649 -16.106 1.00 89.75 77 LEU A O 1
ATOM 597 N N . VAL A 1 78 ? -4.374 7.837 -16.161 1.00 91.06 78 VAL A N 1
ATOM 598 C CA . VAL A 1 78 ? -5.347 6.882 -15.595 1.00 91.06 78 VAL A CA 1
ATOM 599 C C . VAL A 1 78 ? -5.793 7.315 -14.198 1.00 91.06 78 VAL A C 1
ATOM 601 O O . VAL A 1 78 ? -6.988 7.393 -13.923 1.00 91.06 78 VAL A O 1
ATOM 604 N N . LEU A 1 79 ? -4.853 7.689 -13.328 1.00 92.12 79 LEU A N 1
ATOM 605 C CA . LEU A 1 79 ? -5.147 8.136 -11.963 1.00 92.12 79 LEU A CA 1
ATOM 606 C C . LEU A 1 79 ? -5.928 9.456 -11.938 1.00 92.12 79 LEU A C 1
ATOM 608 O O . LEU A 1 79 ? -6.836 9.642 -11.123 1.00 92.12 79 LEU A O 1
ATOM 612 N N . ARG A 1 80 ? -5.622 10.382 -12.854 1.00 90.00 80 ARG A N 1
ATOM 613 C CA . ARG A 1 80 ? -6.398 11.622 -13.013 1.00 90.00 80 ARG A CA 1
ATOM 614 C C . ARG A 1 80 ? -7.793 11.358 -13.570 1.00 90.00 80 ARG A C 1
ATOM 616 O O . ARG A 1 80 ? -8.727 12.061 -13.179 1.00 90.00 80 ARG A O 1
ATOM 623 N N . LEU A 1 81 ? -7.949 10.387 -14.469 1.00 89.12 81 LEU A N 1
ATOM 624 C CA . LEU A 1 81 ? -9.253 9.959 -14.967 1.00 89.12 81 LEU A CA 1
ATOM 625 C C . LEU A 1 81 ? -10.081 9.337 -13.841 1.00 89.12 81 LEU A C 1
ATOM 627 O O . LEU A 1 81 ? -11.220 9.760 -13.659 1.00 89.12 81 LEU A O 1
ATOM 631 N N . GLN A 1 82 ? -9.490 8.447 -13.036 1.00 89.44 82 GLN A N 1
ATOM 632 C CA . GLN A 1 82 ? -10.136 7.884 -11.847 1.00 89.44 82 GLN A CA 1
ATOM 633 C C . GLN A 1 82 ? -10.665 8.999 -10.944 1.00 89.44 82 GLN A C 1
ATOM 635 O O . GLN A 1 82 ? -11.852 9.044 -10.645 1.00 89.44 82 GLN A O 1
ATOM 640 N N . LYS A 1 83 ? -9.827 9.993 -10.626 1.00 88.12 83 LYS A N 1
ATOM 641 C CA . LYS A 1 83 ? -10.256 11.145 -9.828 1.00 88.12 83 LYS A CA 1
ATOM 642 C C . LYS A 1 83 ? -11.413 11.928 -10.465 1.00 88.12 83 LYS A C 1
ATOM 644 O O . LYS A 1 83 ? -12.278 12.454 -9.763 1.00 88.12 83 LYS A O 1
ATOM 649 N N . ARG A 1 84 ? -11.427 12.095 -11.791 1.00 86.38 84 ARG A N 1
ATOM 650 C CA . ARG A 1 84 ? -12.539 12.771 -12.483 1.00 86.38 84 ARG A CA 1
ATOM 651 C C . ARG A 1 84 ? -13.828 11.964 -12.380 1.00 86.38 84 ARG A C 1
ATOM 653 O O . ARG A 1 84 ? -14.868 12.572 -12.152 1.00 86.38 84 ARG A O 1
ATOM 660 N N . LEU A 1 85 ? -13.745 10.641 -12.495 1.00 86.06 85 LEU A N 1
ATOM 661 C CA . LEU A 1 85 ? -14.883 9.744 -12.316 1.00 86.06 85 LEU A CA 1
ATOM 662 C C . LEU A 1 85 ? -15.388 9.764 -10.876 1.00 86.06 85 LEU A C 1
ATOM 664 O O . LEU A 1 85 ? -16.579 9.948 -10.679 1.00 86.06 85 LEU A O 1
ATOM 668 N N . ASP A 1 86 ? -14.501 9.726 -9.880 1.00 85.44 86 ASP A N 1
ATOM 669 C CA . ASP A 1 86 ? -14.879 9.841 -8.465 1.00 85.44 86 ASP A CA 1
ATOM 670 C C . ASP A 1 86 ? -15.602 11.170 -8.170 1.00 85.44 86 ASP A C 1
ATOM 672 O O . ASP A 1 86 ? -16.559 11.225 -7.398 1.00 85.44 86 ASP A O 1
ATOM 676 N N . ASN A 1 87 ? -15.183 12.266 -8.814 1.00 84.50 87 ASN A N 1
ATOM 677 C CA . ASN A 1 87 ? -15.876 13.552 -8.699 1.00 84.50 87 ASN A CA 1
ATOM 678 C C . ASN A 1 87 ? -17.213 13.576 -9.452 1.00 84.50 87 ASN A C 1
ATOM 680 O O . ASN A 1 87 ? -18.161 14.189 -8.965 1.00 84.50 87 ASN A O 1
ATOM 684 N N . ALA A 1 88 ? -17.293 12.934 -10.621 1.00 83.88 88 ALA A N 1
ATOM 685 C CA . ALA A 1 88 ? -18.521 12.820 -11.402 1.00 83.88 88 ALA A CA 1
ATOM 686 C C . ALA A 1 88 ? -19.548 11.906 -10.721 1.00 83.88 88 ALA A C 1
ATOM 688 O O . ALA A 1 88 ? -20.735 12.209 -10.765 1.00 83.88 88 ALA A O 1
ATOM 689 N N . ALA A 1 89 ? -19.105 10.860 -10.021 1.00 81.94 89 ALA A N 1
ATOM 690 C CA . ALA A 1 89 ? -19.955 9.946 -9.266 1.00 81.94 89 ALA A CA 1
ATOM 691 C C . ALA A 1 89 ? -20.782 10.667 -8.189 1.00 81.94 89 ALA A C 1
ATOM 693 O O . ALA A 1 89 ? -21.914 10.285 -7.920 1.00 81.94 89 ALA A O 1
ATOM 694 N N . ARG A 1 90 ? -20.280 11.791 -7.649 1.00 77.75 90 ARG A N 1
ATOM 695 C CA . ARG A 1 90 ? -21.059 12.658 -6.741 1.00 77.75 90 ARG A CA 1
ATOM 696 C C . ARG A 1 90 ? -22.306 13.264 -7.394 1.00 77.75 90 ARG A C 1
ATOM 698 O O . ARG A 1 90 ? -23.236 13.629 -6.687 1.00 77.75 90 ARG A O 1
ATOM 705 N N . GLN A 1 91 ? -22.292 13.445 -8.714 1.00 81.06 91 GLN A N 1
ATOM 706 C CA . GLN A 1 91 ? -23.420 13.961 -9.499 1.00 81.06 91 GLN A CA 1
ATOM 707 C C . GLN A 1 91 ? -24.205 12.835 -10.180 1.00 81.06 91 GLN A C 1
ATOM 709 O O . GLN A 1 91 ? -25.411 12.962 -10.372 1.00 81.06 91 GLN A O 1
ATOM 714 N N . PHE A 1 92 ? -23.525 11.741 -10.522 1.00 81.25 92 PHE A N 1
ATOM 715 C CA . PHE A 1 92 ? -24.068 10.582 -11.219 1.00 81.25 92 PHE A CA 1
ATOM 716 C C . PHE A 1 92 ? -23.765 9.309 -10.418 1.00 81.25 92 PHE A C 1
ATOM 718 O O . PHE A 1 92 ? -22.759 8.651 -10.692 1.00 81.25 92 PHE A O 1
ATOM 725 N N . PRO A 1 93 ? -24.618 8.940 -9.444 1.00 75.81 93 PRO A N 1
ATOM 726 C CA . PRO A 1 93 ? -24.398 7.771 -8.588 1.00 75.81 93 PRO A CA 1
ATOM 727 C C . PRO A 1 93 ? -24.231 6.452 -9.357 1.00 75.81 93 PRO A C 1
ATOM 729 O O . PRO A 1 93 ? -23.624 5.522 -8.849 1.00 75.81 93 PRO A O 1
ATOM 732 N N . GLN A 1 94 ? -24.692 6.365 -10.612 1.00 74.31 94 GLN A N 1
ATOM 733 C CA . GLN A 1 94 ? -24.473 5.196 -11.478 1.00 74.31 94 GLN A CA 1
ATOM 734 C C . GLN A 1 94 ? -22.992 4.960 -11.827 1.00 74.31 94 GLN A C 1
ATOM 736 O O . GLN A 1 94 ? -22.629 3.871 -12.256 1.00 74.31 94 GLN A O 1
ATOM 741 N N . LEU A 1 95 ? -22.144 5.984 -11.687 1.00 69.19 95 LEU A N 1
ATOM 742 C CA . LEU A 1 95 ? -20.693 5.885 -11.872 1.00 69.19 95 LEU A CA 1
ATOM 743 C C . LEU A 1 95 ? -19.963 5.557 -10.561 1.00 69.19 95 LEU A C 1
ATOM 745 O O . LEU A 1 95 ? -18.745 5.371 -10.561 1.00 69.19 95 LEU A O 1
ATOM 749 N N . GLU A 1 96 ? -20.680 5.517 -9.436 1.00 68.00 96 GLU A N 1
ATOM 750 C CA . GLU A 1 96 ? -20.116 5.148 -8.146 1.00 68.00 96 GLU A CA 1
ATOM 751 C C . GLU A 1 96 ? -19.704 3.670 -8.159 1.00 68.00 96 GLU A C 1
ATOM 753 O O . GLU A 1 96 ? -20.393 2.811 -8.700 1.00 68.00 96 GLU A O 1
ATOM 758 N N . GLY A 1 97 ? -18.533 3.363 -7.600 1.00 66.50 97 GLY A N 1
ATOM 759 C CA . GLY A 1 97 ? -17.980 2.004 -7.610 1.00 66.50 97 GLY A CA 1
ATOM 760 C C . GLY A 1 97 ? -17.008 1.716 -8.758 1.00 66.50 97 GLY A C 1
ATOM 761 O O . GLY A 1 97 ? -16.088 0.933 -8.547 1.00 66.50 97 GLY A O 1
ATOM 762 N N . VAL A 1 98 ? -17.090 2.412 -9.898 1.00 73.25 98 VAL A N 1
ATOM 763 C CA . VAL A 1 98 ? -16.186 2.173 -11.041 1.00 73.25 98 VAL A CA 1
ATOM 764 C C . VAL A 1 98 ? -14.733 2.526 -10.686 1.00 73.25 98 VAL A C 1
ATOM 766 O O . VAL A 1 98 ? -14.420 3.669 -10.339 1.00 73.25 98 VAL A O 1
ATOM 769 N N . GLN A 1 99 ? -13.838 1.539 -10.783 1.00 80.38 99 GLN A N 1
ATOM 770 C CA . GLN A 1 99 ? -12.395 1.692 -10.583 1.00 80.38 99 GLN A CA 1
ATOM 771 C C . GLN A 1 99 ? -11.661 1.405 -11.893 1.00 80.38 99 GLN A C 1
ATOM 773 O O . GLN A 1 99 ? -11.366 0.267 -12.238 1.00 80.38 99 GLN A O 1
ATOM 778 N N . VAL A 1 100 ? -11.338 2.460 -12.641 1.00 83.56 100 VAL A N 1
ATOM 779 C CA . VAL A 1 100 ? -10.542 2.361 -13.877 1.00 83.56 100 VAL A CA 1
ATOM 780 C C . VAL A 1 100 ? -9.137 1.837 -13.587 1.00 83.56 100 VAL A C 1
ATOM 782 O O . VAL A 1 100 ? -8.514 1.227 -14.450 1.00 83.56 100 VAL A O 1
ATOM 785 N N . THR A 1 101 ? -8.648 2.032 -12.361 1.00 85.69 101 THR A N 1
ATOM 786 C CA . THR A 1 101 ? -7.370 1.483 -11.899 1.00 85.69 101 THR A CA 1
ATOM 787 C C . THR A 1 101 ? -7.306 -0.040 -11.982 1.00 85.69 101 THR A C 1
ATOM 789 O O . THR A 1 101 ? -6.225 -0.563 -12.233 1.00 85.69 101 THR A O 1
ATOM 792 N N . ASP A 1 102 ? -8.439 -0.737 -11.862 1.00 82.88 102 ASP A N 1
ATOM 793 C CA . ASP A 1 102 ? -8.501 -2.203 -11.959 1.00 82.88 102 ASP A CA 1
ATOM 794 C C . ASP A 1 102 ? -8.289 -2.684 -13.404 1.00 82.88 102 ASP A C 1
ATOM 796 O O . ASP A 1 102 ? -7.812 -3.790 -13.644 1.00 82.88 102 ASP A O 1
ATOM 800 N N . PHE A 1 103 ? -8.568 -1.812 -14.376 1.00 82.44 103 PHE A N 1
ATOM 801 C CA . PHE A 1 103 ? -8.353 -2.039 -15.806 1.00 82.44 103 PHE A CA 1
ATOM 802 C C . PHE A 1 103 ? -7.072 -1.374 -16.323 1.00 82.44 103 PHE A C 1
ATOM 804 O O . PHE A 1 103 ? -6.861 -1.290 -17.534 1.00 82.44 103 PHE A O 1
ATOM 811 N N . ALA A 1 104 ? -6.212 -0.875 -15.431 1.00 84.69 104 ALA A N 1
ATOM 812 C CA . ALA A 1 104 ? -5.010 -0.166 -15.841 1.00 84.69 104 ALA A CA 1
ATOM 813 C C . ALA A 1 104 ? -4.056 -1.077 -16.619 1.00 84.69 104 ALA A C 1
ATOM 815 O O . ALA A 1 104 ? -3.563 -0.667 -17.660 1.00 84.69 104 ALA A O 1
ATOM 816 N N . ASP A 1 105 ? -3.837 -2.314 -16.175 1.00 83.62 105 ASP A N 1
ATOM 817 C CA . ASP A 1 105 ? -2.924 -3.243 -16.851 1.00 83.62 105 ASP A CA 1
ATOM 818 C C . ASP A 1 105 ? -3.335 -3.559 -18.309 1.00 83.62 105 ASP A C 1
ATOM 820 O O . ASP A 1 105 ? -2.537 -3.289 -19.210 1.00 83.62 105 ASP A O 1
ATOM 824 N N . PRO A 1 106 ? -4.580 -3.993 -18.612 1.00 79.88 106 PRO A N 1
ATOM 825 C CA . PRO A 1 106 ? -4.993 -4.219 -20.001 1.00 79.88 106 PRO A CA 1
ATOM 826 C C . PRO A 1 106 ? -4.998 -2.932 -20.839 1.00 79.88 106 PRO A C 1
ATOM 828 O O . PRO A 1 106 ? -4.625 -2.958 -22.012 1.00 79.88 106 PRO A O 1
ATOM 831 N N . LEU A 1 107 ? -5.354 -1.786 -20.246 1.00 80.31 107 LEU A N 1
ATOM 832 C CA . LEU A 1 107 ? -5.286 -0.497 -20.936 1.00 80.31 107 LEU A CA 1
ATOM 833 C C . LEU A 1 107 ? -3.844 -0.130 -21.304 1.00 80.31 107 LEU A C 1
ATOM 835 O O . LEU A 1 107 ? -3.599 0.382 -22.392 1.00 80.31 107 LEU A O 1
ATOM 839 N N . MET A 1 108 ? -2.883 -0.407 -20.426 1.00 83.69 108 MET A N 1
ATOM 840 C CA . MET A 1 108 ? -1.464 -0.164 -20.680 1.00 83.69 108 MET A CA 1
ATOM 841 C C . MET A 1 108 ? -0.908 -1.148 -21.703 1.00 83.69 108 MET A C 1
ATOM 843 O O . MET A 1 108 ? -0.143 -0.730 -22.568 1.00 83.69 108 MET A O 1
ATOM 847 N N . GLY A 1 109 ? -1.361 -2.404 -21.676 1.00 77.31 109 GLY A N 1
ATOM 848 C CA . GLY A 1 109 ? -1.053 -3.414 -22.686 1.00 77.31 109 GLY A CA 1
ATOM 849 C C . GLY A 1 109 ? -1.407 -2.968 -24.108 1.00 77.31 109 GLY A C 1
ATOM 850 O O . GLY A 1 109 ? -0.633 -3.218 -25.023 1.00 77.31 109 GLY A O 1
ATOM 851 N N . ALA A 1 110 ? -2.486 -2.204 -24.304 1.00 75.12 110 ALA A N 1
ATOM 852 C CA . ALA A 1 110 ? -2.854 -1.668 -25.622 1.00 75.12 110 ALA A CA 1
ATOM 853 C C . ALA A 1 110 ? -1.855 -0.631 -26.188 1.00 75.12 110 ALA A C 1
ATOM 855 O O . ALA A 1 110 ? -1.743 -0.467 -27.403 1.00 75.12 110 ALA A O 1
ATOM 856 N N . PHE A 1 111 ? -1.112 0.075 -25.330 1.00 78.88 111 PHE A N 1
ATOM 857 C CA . PHE A 1 111 ? -0.106 1.065 -25.749 1.00 78.88 111 PHE A CA 1
ATOM 858 C C . PHE A 1 111 ? 1.327 0.538 -25.650 1.00 78.88 111 PHE A C 1
ATOM 860 O O . PHE A 1 111 ? 2.213 1.017 -26.357 1.00 78.88 111 PHE A O 1
ATOM 867 N N . GLY A 1 112 ? 1.549 -0.410 -24.744 1.00 75.81 112 GLY A N 1
ATOM 868 C CA . GLY A 1 112 ? 2.855 -0.897 -24.337 1.00 75.81 112 GLY A CA 1
ATOM 869 C C . GLY A 1 112 ? 3.129 -2.352 -24.668 1.00 75.81 112 GLY A C 1
ATOM 870 O O . GLY A 1 112 ? 4.237 -2.792 -24.400 1.00 75.81 112 GLY A O 1
ATOM 871 N N . GLY A 1 113 ? 2.172 -3.097 -25.216 1.00 71.44 113 GLY A N 1
ATOM 872 C CA . GLY A 1 113 ? 2.373 -4.473 -25.659 1.00 71.44 113 GLY A CA 1
ATOM 873 C C . GLY A 1 113 ? 3.073 -4.565 -27.015 1.00 71.44 113 GLY A C 1
ATOM 874 O O . GLY A 1 113 ? 3.180 -3.584 -27.76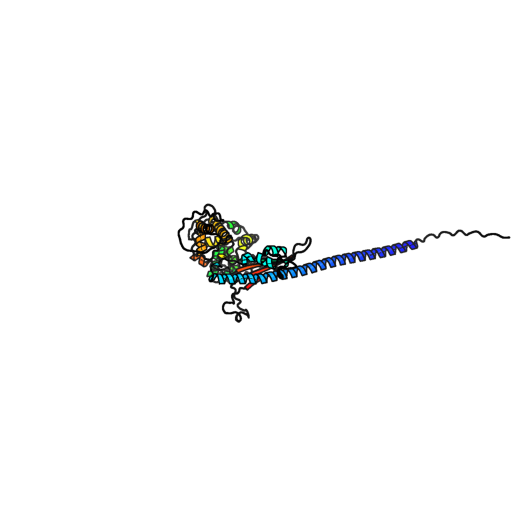2 1.00 71.44 113 GLY A O 1
ATOM 875 N N . ASP A 1 114 ? 3.540 -5.769 -27.338 1.00 65.06 114 ASP A N 1
ATOM 876 C CA . ASP A 1 114 ? 3.876 -6.128 -28.715 1.00 65.06 114 ASP A CA 1
ATOM 877 C C . ASP A 1 114 ? 2.603 -6.283 -29.571 1.00 65.06 114 ASP A C 1
ATOM 879 O O . ASP A 1 114 ? 1.480 -6.148 -29.081 1.00 65.06 114 ASP A O 1
ATOM 883 N N . ALA A 1 115 ? 2.761 -6.518 -30.877 1.00 62.34 115 ALA A N 1
ATOM 884 C CA . ALA A 1 115 ? 1.620 -6.542 -31.789 1.00 62.34 115 ALA A CA 1
ATOM 885 C C . ALA A 1 115 ? 0.571 -7.610 -31.409 1.00 62.34 115 ALA A C 1
ATOM 887 O O . ALA A 1 115 ? -0.625 -7.370 -31.502 1.00 62.34 115 ALA A O 1
ATOM 888 N N . GLU A 1 116 ? 1.000 -8.766 -30.912 1.00 66.31 116 GLU A N 1
ATOM 889 C CA . GLU A 1 116 ? 0.092 -9.844 -30.515 1.00 66.31 116 GLU A CA 1
ATOM 890 C C . GLU A 1 116 ? -0.652 -9.508 -29.211 1.00 66.31 116 GLU A C 1
ATOM 892 O O . GLU A 1 116 ? -1.867 -9.691 -29.108 1.00 66.31 116 GLU A O 1
ATOM 897 N N . GLN A 1 117 ? 0.048 -8.932 -28.228 1.00 63.56 117 GLN A N 1
ATOM 898 C CA . GLN A 1 117 ? -0.547 -8.490 -26.965 1.00 63.56 117 GLN A CA 1
ATOM 899 C C . GLN A 1 117 ? -1.527 -7.339 -27.167 1.00 63.56 117 GLN A C 1
ATOM 901 O O . GLN A 1 117 ? -2.609 -7.341 -26.579 1.00 63.56 117 GLN A O 1
ATOM 906 N N . VAL A 1 118 ? -1.183 -6.374 -28.016 1.00 60.25 118 VAL A N 1
ATOM 907 C CA . VAL A 1 118 ? -2.071 -5.261 -28.339 1.00 60.25 118 VAL A CA 1
ATOM 908 C C . VAL A 1 118 ? -3.313 -5.792 -29.059 1.00 60.25 118 VAL A C 1
ATOM 910 O O . VAL A 1 118 ? -4.408 -5.484 -28.601 1.00 60.25 118 VAL A O 1
ATOM 913 N N . GLU A 1 119 ? -3.191 -6.661 -30.074 1.00 64.69 119 GLU A N 1
ATOM 914 C CA . GLU A 1 119 ? -4.346 -7.293 -30.746 1.00 64.69 119 GLU A CA 1
ATOM 915 C C . GLU A 1 119 ? -5.252 -8.041 -29.762 1.00 64.69 119 GLU A C 1
ATOM 917 O O . GLU A 1 119 ? -6.476 -7.926 -29.846 1.00 64.69 119 GLU A O 1
ATOM 922 N N . SER A 1 120 ? -4.668 -8.735 -28.780 1.00 67.25 120 SER A N 1
ATOM 923 C CA . SER A 1 120 ? -5.426 -9.405 -27.717 1.00 67.25 120 SER A CA 1
ATOM 924 C C . SER A 1 120 ? -6.152 -8.431 -26.776 1.00 67.25 120 SER A C 1
ATOM 926 O O . SER A 1 120 ? -7.244 -8.737 -26.299 1.00 67.25 120 SER A O 1
ATOM 928 N N . ALA A 1 121 ? -5.579 -7.248 -26.535 1.00 64.44 121 ALA A N 1
ATOM 929 C CA . ALA A 1 121 ? -6.131 -6.243 -25.632 1.00 64.44 121 ALA A CA 1
ATOM 930 C C . ALA A 1 121 ? -7.241 -5.398 -26.282 1.00 64.44 121 ALA A C 1
ATOM 932 O O . ALA A 1 121 ? -8.191 -5.018 -25.599 1.00 64.44 121 ALA A O 1
ATOM 933 N N . ILE A 1 122 ? -7.137 -5.097 -27.584 1.00 66.12 122 ILE A N 1
ATOM 934 C CA . ILE A 1 122 ? -8.105 -4.243 -28.304 1.00 66.12 122 ILE A CA 1
ATOM 935 C C . ILE A 1 122 ? -9.071 -5.014 -29.214 1.00 66.12 122 ILE A C 1
ATOM 937 O O . ILE A 1 122 ? -10.085 -4.451 -29.622 1.00 66.12 122 ILE A O 1
ATOM 941 N N . GLY A 1 123 ? -8.781 -6.276 -29.552 1.00 64.00 123 GLY A N 1
ATOM 942 C CA . GLY A 1 123 ? -9.610 -7.101 -30.440 1.00 64.00 123 GLY A CA 1
ATOM 943 C C . GLY A 1 123 ? -9.638 -6.638 -31.905 1.00 64.00 123 GLY A C 1
ATOM 944 O O . GLY A 1 123 ? -10.555 -7.001 -32.641 1.00 64.00 123 GLY A O 1
ATOM 945 N N . VAL A 1 124 ? -8.668 -5.821 -32.329 1.00 63.72 124 VAL A N 1
ATOM 946 C CA . VAL A 1 124 ? -8.552 -5.250 -33.682 1.00 63.72 124 VAL A CA 1
ATOM 947 C C . VAL A 1 124 ? -7.127 -5.476 -34.202 1.00 63.72 124 VAL A C 1
ATOM 949 O O . VAL A 1 124 ? -6.187 -5.169 -33.468 1.00 63.72 124 VAL A O 1
ATOM 952 N N . PRO A 1 125 ? -6.943 -5.977 -35.442 1.00 58.00 125 PRO A N 1
ATOM 953 C CA . PRO A 1 125 ? -5.619 -6.186 -36.026 1.00 58.00 125 PRO A CA 1
ATOM 954 C C . PRO A 1 125 ? -4.845 -4.870 -36.201 1.00 58.00 125 PRO A C 1
ATOM 956 O O . PRO A 1 125 ? -5.375 -3.883 -36.714 1.00 58.00 125 PRO A O 1
ATOM 959 N N . ILE A 1 126 ? -3.568 -4.856 -35.809 1.00 55.25 126 ILE A N 1
ATOM 960 C CA . ILE A 1 126 ? -2.747 -3.626 -35.707 1.00 55.25 126 ILE A CA 1
ATOM 961 C C . ILE A 1 126 ? -2.267 -3.105 -37.054 1.00 55.25 126 ILE A C 1
ATOM 963 O O . ILE A 1 126 ? -1.846 -1.949 -37.149 1.00 55.25 126 ILE A O 1
ATOM 967 N N . ALA A 1 127 ? -2.354 -3.928 -38.102 1.00 58.75 127 ALA A N 1
ATOM 968 C CA . ALA A 1 127 ? -1.924 -3.574 -39.453 1.00 58.75 127 ALA A CA 1
ATOM 969 C C . ALA A 1 127 ? -2.485 -2.213 -39.925 1.00 58.75 127 ALA A C 1
ATOM 971 O O . ALA A 1 127 ? -1.806 -1.513 -40.676 1.00 58.75 127 ALA A O 1
ATOM 972 N N . ASP A 1 128 ? -3.650 -1.804 -39.403 1.00 55.66 128 ASP A N 1
ATOM 973 C CA . ASP A 1 128 ? -4.339 -0.566 -39.774 1.00 55.66 128 ASP A CA 1
ATOM 974 C C . ASP A 1 128 ? -4.293 0.555 -38.707 1.00 55.66 128 ASP A C 1
ATOM 976 O O . ASP A 1 128 ? -4.722 1.680 -38.979 1.00 55.66 128 ASP A O 1
ATOM 980 N N . THR A 1 129 ? -3.739 0.322 -37.507 1.00 57.00 129 THR A N 1
ATOM 981 C CA . THR A 1 129 ? -3.707 1.322 -36.416 1.00 57.00 129 THR A CA 1
ATOM 982 C C . THR A 1 129 ? -2.305 1.869 -36.157 1.00 57.00 129 THR A C 1
ATOM 984 O O . THR A 1 129 ? -1.483 1.283 -35.455 1.00 57.00 129 THR A O 1
ATOM 987 N N . LYS A 1 130 ? -2.035 3.064 -36.686 1.00 55.41 130 LYS A N 1
ATOM 988 C CA . LYS A 1 130 ? -0.797 3.811 -36.432 1.00 55.41 130 LYS A CA 1
ATOM 989 C C . LYS A 1 130 ? -0.814 4.410 -35.016 1.00 55.41 130 LYS A C 1
ATOM 991 O O . LYS A 1 130 ? -1.675 5.232 -34.720 1.00 55.41 130 LYS A O 1
ATOM 996 N N . GLY A 1 131 ? 0.170 4.067 -34.179 1.00 58.81 131 GLY A N 1
ATOM 997 C CA . GLY A 1 131 ? 0.367 4.678 -32.851 1.00 58.81 131 GLY A CA 1
ATOM 998 C C . GLY A 1 131 ? 0.065 3.787 -31.640 1.00 58.81 131 GLY A C 1
ATOM 999 O O . GLY A 1 131 ? 0.060 4.302 -30.525 1.00 58.81 131 GLY A O 1
ATOM 1000 N N . LEU A 1 132 ? -0.161 2.487 -31.846 1.00 67.19 132 LEU A N 1
ATOM 1001 C CA . LEU A 1 132 ? -0.291 1.490 -30.779 1.00 67.19 132 LEU A CA 1
ATOM 1002 C C . LEU A 1 132 ? 0.929 0.559 -30.755 1.00 67.19 132 LEU A C 1
ATOM 1004 O O . LEU A 1 132 ? 1.507 0.265 -31.804 1.00 67.19 132 LEU A O 1
ATOM 1008 N N . GLY A 1 133 ? 1.307 0.116 -29.555 1.00 69.38 133 GLY A N 1
ATOM 1009 C CA . GLY A 1 133 ? 2.462 -0.747 -29.308 1.00 69.38 133 GLY A CA 1
ATOM 1010 C C . GLY A 1 133 ? 3.827 -0.049 -29.366 1.00 69.38 133 GLY A C 1
ATOM 1011 O O . GLY A 1 133 ? 3.977 1.109 -29.766 1.00 69.38 133 GLY A O 1
ATOM 1012 N N . VAL A 1 134 ? 4.859 -0.786 -28.956 1.00 79.44 134 VAL A N 1
ATOM 1013 C CA . VAL A 1 134 ? 6.260 -0.333 -28.902 1.00 79.44 134 VAL A CA 1
ATOM 1014 C C . VAL A 1 134 ? 7.175 -1.297 -29.661 1.00 79.44 134 VAL A C 1
ATOM 1016 O O . VAL A 1 134 ? 7.018 -2.509 -29.612 1.00 79.44 134 VAL A O 1
ATOM 1019 N N . SER A 1 135 ? 8.165 -0.766 -30.387 1.00 73.75 135 SER A N 1
ATOM 1020 C CA . SER A 1 135 ? 8.942 -1.559 -31.357 1.00 73.75 135 SER A CA 1
ATOM 1021 C C . SER A 1 135 ? 10.144 -2.314 -30.777 1.00 73.75 135 SER A C 1
ATOM 1023 O O . SER A 1 135 ? 10.840 -3.005 -31.518 1.00 73.75 135 SER A O 1
ATOM 1025 N N . PHE A 1 136 ? 10.481 -2.110 -29.503 1.00 77.69 136 PHE A N 1
ATOM 1026 C CA . PHE A 1 136 ? 11.731 -2.611 -28.912 1.00 77.69 136 PHE A CA 1
ATOM 1027 C C . PHE A 1 136 ? 11.569 -3.204 -27.506 1.00 77.69 136 PHE A C 1
ATOM 1029 O O . PHE A 1 136 ? 12.569 -3.417 -26.823 1.00 77.69 136 PHE A O 1
ATOM 1036 N N . GLY A 1 137 ? 10.343 -3.458 -27.057 1.00 85.25 137 GLY A N 1
ATOM 1037 C CA . GLY A 1 137 ? 10.079 -3.982 -25.722 1.00 85.25 137 GLY A CA 1
ATOM 1038 C C . GLY A 1 137 ? 8.599 -3.946 -25.388 1.00 85.25 137 GLY A C 1
ATOM 1039 O O . GLY A 1 137 ? 7.787 -3.793 -26.290 1.00 85.25 137 GLY A O 1
ATOM 1040 N N . SER A 1 138 ? 8.278 -4.043 -24.104 1.00 88.75 138 SER A N 1
ATOM 1041 C CA . SER A 1 138 ? 6.936 -3.830 -23.580 1.00 88.75 138 SER A CA 1
ATOM 1042 C C . SER A 1 138 ? 6.954 -3.036 -22.275 1.00 88.75 138 SER A C 1
ATOM 1044 O O . SER A 1 138 ? 8.007 -2.836 -21.663 1.00 88.75 138 SER A O 1
ATOM 1046 N N . PHE A 1 139 ? 5.802 -2.533 -21.845 1.00 91.38 139 PHE A N 1
ATOM 1047 C CA . PHE A 1 139 ? 5.645 -1.951 -20.514 1.00 91.38 139 PHE A CA 1
ATOM 1048 C C . PHE A 1 139 ? 4.279 -2.274 -19.918 1.00 91.38 139 PHE A C 1
ATOM 1050 O O . PHE A 1 139 ? 3.315 -2.494 -20.645 1.00 91.38 139 PHE A O 1
ATOM 1057 N N . GLY A 1 140 ? 4.197 -2.253 -18.591 1.00 90.69 140 GLY A N 1
ATOM 1058 C CA . GLY A 1 140 ? 2.964 -2.526 -17.856 1.00 90.69 140 GLY A CA 1
ATOM 1059 C C . GLY A 1 140 ? 2.885 -1.757 -16.545 1.00 90.69 140 GLY A C 1
ATOM 1060 O O . GLY A 1 140 ? 3.822 -1.043 -16.158 1.00 90.69 140 GLY A O 1
ATOM 1061 N N . VAL A 1 141 ? 1.749 -1.895 -15.861 1.00 93.81 141 VAL A N 1
ATOM 1062 C CA . VAL A 1 141 ? 1.506 -1.246 -14.571 1.00 93.81 141 VAL A CA 1
ATOM 1063 C C . VAL A 1 141 ? 0.733 -2.149 -13.627 1.00 93.81 141 VAL A C 1
ATOM 1065 O O . VAL A 1 141 ? -0.199 -2.842 -14.012 1.00 93.81 141 VAL A O 1
ATOM 1068 N N . ARG A 1 142 ? 1.053 -2.036 -12.345 1.00 93.81 142 ARG A N 1
ATOM 1069 C CA . ARG A 1 142 ? 0.198 -2.470 -11.250 1.00 93.81 142 ARG A CA 1
ATOM 1070 C C . ARG A 1 142 ? -0.123 -1.271 -10.372 1.00 93.81 142 ARG A C 1
ATOM 1072 O O . ARG A 1 142 ? 0.783 -0.659 -9.810 1.00 93.81 142 ARG A O 1
ATOM 1079 N N . ILE A 1 143 ? -1.407 -0.949 -10.263 1.00 94.00 143 ILE A N 1
ATOM 1080 C CA . ILE A 1 143 ? -1.917 0.099 -9.379 1.00 94.00 143 ILE A CA 1
ATOM 1081 C C . ILE A 1 143 ? -2.615 -0.589 -8.208 1.00 94.00 143 ILE A C 1
ATOM 1083 O O . ILE A 1 143 ? -3.608 -1.281 -8.404 1.00 94.00 143 ILE A O 1
ATOM 1087 N N . THR A 1 144 ? -2.109 -0.390 -6.996 1.00 93.00 144 THR A N 1
ATOM 1088 C CA . THR A 1 144 ? -2.654 -0.993 -5.778 1.00 93.00 144 THR A CA 1
ATOM 1089 C C . THR A 1 144 ? -3.192 0.104 -4.864 1.00 93.00 144 THR A C 1
ATOM 1091 O O . THR A 1 144 ? -2.424 0.977 -4.451 1.00 93.00 144 THR A O 1
ATOM 1094 N N . PRO A 1 145 ? -4.483 0.098 -4.500 1.00 93.38 145 PRO A N 1
ATOM 1095 C CA . PRO A 1 145 ? -4.993 1.021 -3.497 1.00 93.38 145 PRO A CA 1
ATOM 1096 C C . PRO A 1 145 ? -4.374 0.693 -2.132 1.00 93.38 145 PRO A C 1
ATOM 1098 O O . PRO A 1 145 ? -4.456 -0.434 -1.660 1.00 93.38 145 PRO A O 1
ATOM 1101 N N . ILE A 1 146 ? -3.758 1.680 -1.479 1.00 94.75 146 ILE A N 1
ATOM 1102 C CA . ILE A 1 146 ? -3.132 1.494 -0.153 1.00 94.75 146 ILE A CA 1
ATOM 1103 C C . ILE A 1 146 ? -3.854 2.256 0.958 1.00 94.75 146 ILE A C 1
ATOM 1105 O O . ILE A 1 146 ? -3.487 2.146 2.122 1.00 94.75 146 ILE A O 1
ATOM 1109 N N . ASP A 1 147 ? -4.891 3.021 0.622 1.00 94.00 147 ASP A N 1
ATOM 1110 C CA . ASP A 1 147 ? -5.636 3.877 1.559 1.00 94.00 147 ASP A CA 1
ATOM 1111 C C . ASP A 1 147 ? -6.336 3.082 2.688 1.00 94.00 147 ASP A C 1
ATOM 1113 O O . ASP A 1 147 ? -6.642 3.616 3.756 1.00 94.00 147 ASP A O 1
ATOM 1117 N N . GLY A 1 148 ? -6.531 1.775 2.476 1.00 94.56 148 GLY A N 1
ATOM 1118 C CA . GLY A 1 148 ? -7.065 0.822 3.451 1.00 94.56 148 GLY A CA 1
ATOM 1119 C C . GLY A 1 148 ? -6.040 0.319 4.474 1.00 94.56 148 GLY A C 1
ATOM 1120 O O . GLY A 1 148 ? -6.401 -0.436 5.369 1.00 94.56 148 GLY A O 1
ATOM 1121 N N . LYS A 1 149 ? -4.771 0.724 4.360 1.00 95.81 149 LYS A N 1
ATOM 1122 C CA . LYS A 1 149 ? -3.682 0.326 5.265 1.00 95.81 149 LYS A CA 1
ATOM 1123 C C . LYS A 1 149 ? -3.553 1.274 6.455 1.00 95.81 149 LYS A C 1
ATOM 1125 O O . LYS A 1 149 ? -3.947 2.442 6.377 1.00 95.81 149 LYS A O 1
ATOM 1130 N N . VAL A 1 150 ? -2.949 0.795 7.542 1.00 95.75 150 VAL A N 1
ATOM 1131 C CA . VAL A 1 150 ? -2.675 1.585 8.752 1.00 95.75 150 VAL A CA 1
ATOM 1132 C C . VAL A 1 150 ? -1.571 2.599 8.466 1.00 95.75 150 VAL A C 1
ATOM 1134 O O . VAL A 1 150 ? -0.467 2.232 8.061 1.00 95.75 150 VAL A O 1
ATOM 1137 N N . ASN A 1 151 ? -1.851 3.884 8.685 1.00 95.81 151 ASN A N 1
ATOM 1138 C CA . ASN A 1 151 ? -0.864 4.943 8.503 1.00 95.81 151 ASN A CA 1
ATOM 1139 C C . ASN A 1 151 ? -0.009 5.136 9.761 1.00 95.81 151 ASN A C 1
ATOM 1141 O O . ASN A 1 151 ? -0.442 5.789 10.709 1.00 95.81 151 ASN A O 1
ATOM 1145 N N . VAL A 1 152 ? 1.214 4.607 9.758 1.00 96.69 152 VAL A N 1
ATOM 1146 C CA . VAL A 1 152 ? 2.112 4.671 10.928 1.00 96.69 152 VAL A CA 1
ATOM 1147 C C . VAL A 1 152 ? 2.645 6.082 11.192 1.00 96.69 152 VAL A C 1
ATOM 1149 O O . VAL A 1 152 ? 2.899 6.443 12.336 1.00 96.69 152 VAL A O 1
ATOM 1152 N N . ASN A 1 153 ? 2.702 6.937 10.167 1.00 96.31 153 ASN A N 1
ATOM 1153 C CA . ASN A 1 153 ? 3.145 8.329 10.298 1.00 96.31 153 ASN A CA 1
ATOM 1154 C C . ASN A 1 153 ? 2.182 9.221 11.087 1.00 96.31 153 ASN A C 1
ATOM 1156 O O . ASN A 1 153 ? 2.498 10.377 11.362 1.00 96.31 153 ASN A O 1
ATOM 1160 N N . CYS A 1 154 ? 1.013 8.704 11.455 1.00 95.62 154 CYS A N 1
ATOM 1161 C CA . CYS A 1 154 ? 0.100 9.388 12.358 1.00 95.62 154 CYS A CA 1
ATOM 1162 C C . CYS A 1 154 ? 0.518 9.298 13.838 1.00 95.62 154 CYS A C 1
ATOM 1164 O O . CYS A 1 154 ? -0.130 9.929 14.672 1.00 95.62 154 CYS A O 1
ATOM 1166 N N . ALA A 1 155 ? 1.610 8.584 14.147 1.00 94.69 155 ALA A N 1
ATOM 1167 C CA . ALA A 1 155 ? 2.335 8.710 15.412 1.00 94.69 155 ALA A CA 1
ATOM 1168 C C . ALA A 1 155 ? 2.946 10.121 15.586 1.00 94.69 155 ALA A C 1
ATOM 1170 O O . ALA A 1 155 ? 2.819 10.728 16.644 1.00 94.69 155 ALA A O 1
ATOM 1171 N N . ASP A 1 156 ? 3.485 10.713 14.513 1.00 94.62 156 ASP A N 1
ATOM 1172 C CA . ASP A 1 156 ? 3.906 12.126 14.455 1.00 94.62 156 ASP A CA 1
ATOM 1173 C C . ASP A 1 156 ? 2.700 13.036 14.133 1.00 94.62 156 ASP A C 1
ATOM 1175 O O . ASP A 1 156 ? 2.603 13.691 13.084 1.00 94.62 156 ASP A O 1
ATOM 1179 N N . GLY A 1 157 ? 1.693 12.970 15.004 1.00 90.81 157 GLY A N 1
ATOM 1180 C CA . GLY A 1 157 ? 0.410 13.651 14.868 1.00 90.81 157 GLY A CA 1
ATOM 1181 C C . GLY A 1 157 ? -0.135 14.147 16.206 1.00 90.81 157 GLY A C 1
ATOM 1182 O O . GLY A 1 157 ? 0.481 13.996 17.255 1.00 90.81 157 GLY A O 1
ATOM 1183 N N . ALA A 1 158 ? -1.324 14.749 16.182 1.00 91.75 158 ALA A N 1
ATOM 1184 C CA . ALA A 1 158 ? -2.017 15.164 17.402 1.00 91.75 158 ALA A CA 1
ATOM 1185 C C . ALA A 1 158 ? -2.358 13.945 18.294 1.00 91.75 158 ALA A C 1
ATOM 1187 O O . ALA A 1 158 ? -2.527 12.844 17.765 1.00 91.75 158 ALA A O 1
ATOM 1188 N N . PRO A 1 159 ? -2.601 14.118 19.609 1.00 89.94 159 PRO A N 1
ATOM 1189 C CA . PRO A 1 159 ? -2.889 12.999 20.520 1.00 89.94 159 PRO A CA 1
ATOM 1190 C C . PRO A 1 159 ? -4.042 12.085 20.068 1.00 89.94 159 PRO A C 1
ATOM 1192 O O . PRO A 1 159 ? -4.012 10.872 20.258 1.00 89.94 159 PRO A O 1
ATOM 1195 N N . ALA A 1 160 ? -5.058 12.649 19.405 1.00 89.69 160 ALA A N 1
ATOM 1196 C CA . ALA A 1 160 ? -6.153 11.871 18.825 1.00 89.69 160 ALA A CA 1
ATOM 1197 C C . ALA A 1 160 ? -5.696 10.948 17.675 1.00 89.69 160 ALA A C 1
ATOM 1199 O O . ALA A 1 160 ? -6.217 9.845 17.529 1.00 89.69 160 ALA A O 1
ATOM 1200 N N . GLN A 1 161 ? -4.722 11.385 16.871 1.00 91.62 161 GLN A N 1
ATOM 1201 C CA . GLN A 1 161 ? -4.143 10.606 15.771 1.00 91.62 161 GLN A CA 1
ATOM 1202 C C . GLN A 1 161 ? -3.224 9.506 16.306 1.00 91.62 161 GLN A C 1
ATOM 1204 O O . GLN A 1 161 ? -3.346 8.363 15.875 1.00 91.62 161 GLN A O 1
ATOM 1209 N N . GLN A 1 162 ? -2.396 9.820 17.305 1.00 91.00 162 GLN A N 1
ATOM 1210 C CA . GLN A 1 162 ? -1.567 8.835 18.003 1.00 91.00 162 GLN A CA 1
ATOM 1211 C C . GLN A 1 162 ? -2.416 7.717 18.612 1.00 91.00 162 GLN A C 1
ATOM 1213 O O . GLN A 1 162 ? -2.131 6.538 18.409 1.00 91.00 162 GLN A O 1
ATOM 1218 N N . LYS A 1 163 ? -3.518 8.074 19.287 1.00 89.88 163 LYS A N 1
ATOM 1219 C CA . LYS A 1 163 ? -4.470 7.102 19.840 1.00 89.88 163 LYS A CA 1
ATOM 1220 C C . LYS A 1 163 ? -5.069 6.194 18.762 1.00 89.88 163 LYS A C 1
ATOM 1222 O O . LYS A 1 163 ? -5.220 5.002 19.005 1.00 89.88 163 LYS A O 1
ATOM 1227 N N . LEU A 1 164 ? -5.389 6.743 17.589 1.00 89.19 164 LEU A N 1
ATOM 1228 C CA . LEU A 1 164 ? -5.946 5.986 16.464 1.00 89.19 164 LEU A CA 1
ATOM 1229 C C . LEU A 1 164 ? -4.937 4.975 15.906 1.00 89.19 164 LEU A C 1
ATOM 1231 O O . LEU A 1 164 ? -5.284 3.812 15.707 1.00 89.19 164 LEU A O 1
ATOM 1235 N N . VAL A 1 165 ? -3.689 5.396 15.673 1.00 92.25 165 VAL A N 1
ATOM 1236 C CA . VAL A 1 165 ? -2.632 4.484 15.203 1.00 92.25 165 VAL A CA 1
ATOM 1237 C C . VAL A 1 165 ? -2.361 3.409 16.239 1.00 92.25 165 VAL A C 1
ATOM 1239 O O . VAL A 1 165 ? -2.329 2.234 15.888 1.00 92.25 165 VAL A O 1
ATOM 1242 N N . ARG A 1 166 ? -2.240 3.789 17.515 1.00 92.38 166 ARG A N 1
ATOM 1243 C CA . ARG A 1 166 ? -2.066 2.848 18.622 1.00 92.38 166 ARG A CA 1
ATOM 1244 C C . ARG A 1 166 ? -3.177 1.802 18.638 1.00 92.38 166 ARG A C 1
ATOM 1246 O O . ARG A 1 166 ? -2.865 0.620 18.605 1.00 92.38 166 ARG A O 1
ATOM 1253 N N . SER A 1 167 ? -4.449 2.209 18.608 1.00 88.81 167 SER A N 1
ATOM 1254 C CA . SER A 1 167 ? -5.565 1.257 18.631 1.00 88.81 167 SER A CA 1
ATOM 1255 C C . SER A 1 167 ? -5.570 0.340 17.406 1.00 88.81 167 SER A C 1
ATOM 1257 O O . SER A 1 167 ? -5.848 -0.849 17.527 1.00 88.81 167 SER 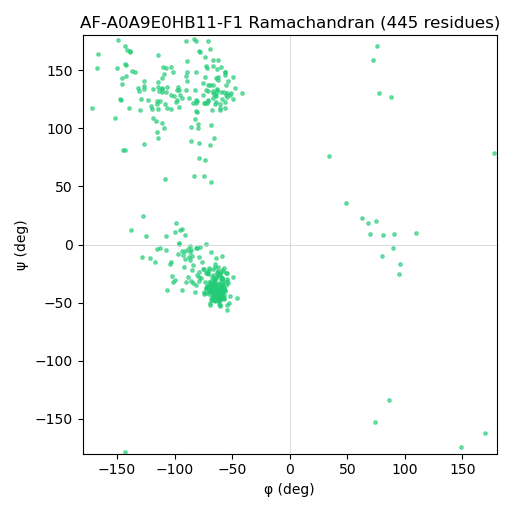A O 1
ATOM 1259 N N . ALA A 1 168 ? -5.230 0.870 16.225 1.00 90.19 168 ALA A N 1
ATOM 1260 C CA . ALA A 1 168 ? -5.123 0.073 15.005 1.00 90.19 168 ALA A CA 1
ATOM 1261 C C . ALA A 1 168 ? -3.989 -0.964 15.090 1.00 90.19 168 ALA A C 1
ATOM 1263 O O . ALA A 1 168 ? -4.181 -2.109 14.686 1.00 90.19 168 ALA A O 1
ATOM 1264 N N . LEU A 1 169 ? -2.830 -0.586 15.641 1.00 92.75 169 LEU A N 1
ATOM 1265 C CA . LEU A 1 169 ? -1.709 -1.496 15.880 1.00 92.75 169 LEU A CA 1
ATOM 1266 C C . LEU A 1 169 ? -2.050 -2.550 16.937 1.00 92.75 169 LEU A C 1
ATOM 1268 O O . LEU A 1 169 ? -1.775 -3.726 16.723 1.00 92.75 169 LEU A O 1
ATOM 1272 N N . GLU A 1 170 ? -2.682 -2.149 18.040 1.00 89.75 170 GLU A N 1
ATOM 1273 C CA . GLU A 1 170 ? -3.154 -3.067 19.079 1.00 89.75 170 GLU A CA 1
ATOM 1274 C C . GLU A 1 170 ? -4.054 -4.128 18.459 1.00 89.75 170 GLU A C 1
ATOM 1276 O O . GLU A 1 170 ? -3.727 -5.308 18.512 1.00 89.75 170 GLU A O 1
ATOM 1281 N N . ALA A 1 171 ? -5.115 -3.722 17.768 1.00 86.81 171 ALA A N 1
ATOM 1282 C CA . ALA A 1 171 ? -6.065 -4.655 17.180 1.00 86.81 171 ALA A CA 1
ATOM 1283 C C . ALA A 1 171 ? -5.470 -5.535 16.067 1.00 86.81 171 ALA A C 1
ATOM 1285 O O . ALA A 1 171 ? -5.879 -6.684 15.918 1.00 86.81 171 ALA A O 1
ATOM 1286 N N . LEU A 1 172 ? -4.481 -5.036 15.317 1.00 90.56 172 LEU A N 1
ATOM 1287 C CA . LEU A 1 172 ? -3.778 -5.817 14.298 1.00 90.56 172 LEU A CA 1
ATOM 1288 C C . LEU A 1 172 ? -2.888 -6.913 14.910 1.00 90.56 172 LEU A C 1
ATOM 1290 O O . LEU A 1 172 ? -2.799 -8.011 14.360 1.00 90.56 172 LEU A O 1
ATOM 1294 N N . LEU A 1 173 ? -2.212 -6.614 16.024 1.00 90.25 173 LEU A N 1
ATOM 1295 C CA . LEU A 1 173 ? -1.241 -7.515 16.656 1.00 90.25 173 LEU A CA 1
ATOM 1296 C C . LEU A 1 173 ? -1.861 -8.424 17.726 1.00 90.25 173 LEU A C 1
ATOM 1298 O O . LEU A 1 173 ? -1.255 -9.437 18.083 1.00 90.25 173 LEU A O 1
ATOM 1302 N N . PHE A 1 174 ? -3.034 -8.074 18.258 1.00 83.38 174 PHE A N 1
ATOM 1303 C CA . PHE A 1 174 ? -3.644 -8.756 19.400 1.00 83.38 174 PHE A CA 1
ATOM 1304 C C . PHE A 1 174 ? -4.067 -10.214 19.176 1.00 83.38 174 PHE A C 1
ATOM 1306 O O . PHE A 1 174 ? -3.944 -10.964 20.142 1.00 83.38 174 PHE A O 1
ATOM 1313 N N . PRO A 1 175 ? -4.518 -10.666 17.984 1.00 84.56 175 PRO A N 1
ATOM 1314 C CA . PRO A 1 175 ? -4.976 -12.042 17.814 1.00 84.56 175 PRO A CA 1
ATOM 1315 C C . PRO A 1 175 ? -4.011 -13.084 18.395 1.00 84.56 175 PRO A C 1
ATOM 1317 O O . PRO A 1 175 ? -2.797 -13.025 18.164 1.00 84.56 175 PRO A O 1
ATOM 1320 N N . ASP A 1 176 ? -4.556 -14.060 19.126 1.00 83.19 176 ASP A N 1
ATOM 1321 C CA . ASP A 1 176 ? -3.776 -15.108 19.802 1.00 83.19 176 ASP A CA 1
ATOM 1322 C C . ASP A 1 176 ? -2.949 -15.953 18.831 1.00 83.19 176 ASP A C 1
ATOM 1324 O O . ASP A 1 176 ? -1.887 -16.460 19.187 1.00 83.19 176 ASP A O 1
ATOM 1328 N N . ALA A 1 177 ? -3.374 -16.029 17.567 1.00 82.44 177 ALA A N 1
ATOM 1329 C CA . ALA A 1 177 ? -2.615 -16.654 16.486 1.00 82.44 177 ALA A CA 1
ATOM 1330 C C . ALA A 1 177 ? -1.189 -16.085 16.341 1.00 82.44 177 ALA A C 1
ATOM 1332 O O . ALA A 1 177 ? -0.297 -16.771 15.843 1.00 82.44 177 ALA A O 1
ATOM 1333 N N . PHE A 1 178 ? -0.956 -14.849 16.794 1.00 88.19 178 PHE A N 1
ATOM 1334 C CA . PHE A 1 178 ? 0.348 -14.199 16.756 1.00 88.19 178 PHE A CA 1
ATOM 1335 C C . PHE A 1 178 ? 1.135 -14.308 18.069 1.00 88.19 178 PHE A C 1
ATOM 1337 O O . PHE A 1 178 ? 2.262 -13.829 18.104 1.00 88.19 178 PHE A O 1
ATOM 1344 N N . ASN A 1 179 ? 0.623 -14.969 19.118 1.00 88.38 179 ASN A N 1
ATOM 1345 C CA . ASN A 1 179 ? 1.351 -15.187 20.383 1.00 88.38 179 ASN A CA 1
ATOM 1346 C C . ASN A 1 179 ? 2.807 -15.667 20.176 1.00 88.38 179 ASN A C 1
ATOM 1348 O O . ASN A 1 179 ? 3.714 -15.046 20.740 1.00 88.38 179 ASN A O 1
ATOM 1352 N N . PRO A 1 180 ? 3.090 -16.654 19.294 1.00 88.00 180 PRO A N 1
ATOM 1353 C CA . PRO A 1 180 ? 4.441 -17.198 19.160 1.00 88.00 180 PRO A CA 1
ATOM 1354 C C . PRO A 1 180 ? 5.517 -16.172 18.779 1.00 88.00 180 PRO A C 1
ATOM 1356 O O . PRO A 1 180 ? 6.669 -16.332 19.170 1.00 88.00 180 PRO A O 1
ATOM 1359 N N . ILE A 1 181 ? 5.179 -15.107 18.039 1.00 88.31 181 ILE A N 1
ATOM 1360 C CA . ILE A 1 181 ? 6.170 -14.101 17.616 1.00 88.31 181 ILE A CA 1
ATOM 1361 C C . ILE A 1 181 ? 6.590 -13.154 18.752 1.00 88.31 181 ILE A C 1
ATOM 1363 O O . ILE A 1 181 ? 7.651 -12.535 18.678 1.00 88.31 181 ILE A O 1
ATOM 1367 N N . PHE A 1 182 ? 5.758 -13.038 19.789 1.00 89.06 182 PHE A N 1
ATOM 1368 C CA . PHE A 1 182 ? 5.981 -12.170 20.948 1.00 89.06 182 PHE A CA 1
ATOM 1369 C C . PHE A 1 182 ? 6.447 -12.959 22.182 1.00 89.06 182 PHE A C 1
ATOM 1371 O O . PHE A 1 182 ? 6.961 -12.388 23.137 1.00 89.06 182 PHE A O 1
ATOM 1378 N N . GLU A 1 183 ? 6.302 -14.282 22.180 1.00 85.50 183 GLU A N 1
ATOM 1379 C CA . GLU A 1 183 ? 6.744 -15.134 23.290 1.00 85.50 183 GLU A CA 1
ATOM 1380 C C . GLU A 1 183 ? 8.204 -15.578 23.158 1.00 85.50 183 GLU A C 1
ATOM 1382 O O . GLU A 1 183 ? 8.870 -15.817 24.170 1.00 85.50 183 GLU A O 1
ATOM 1387 N N . THR A 1 184 ? 8.713 -15.669 21.925 1.00 80.31 184 THR A N 1
ATOM 1388 C CA . THR A 1 184 ? 10.098 -16.063 21.646 1.00 80.31 184 THR A CA 1
ATOM 1389 C C . THR A 1 184 ? 11.035 -14.866 21.590 1.00 80.31 184 THR A C 1
ATOM 1391 O O . THR A 1 184 ? 10.680 -13.810 21.067 1.00 80.31 184 THR A O 1
ATOM 1394 N N . GLU A 1 185 ? 12.269 -15.055 22.048 1.00 79.88 185 GLU A N 1
ATOM 1395 C CA . GLU A 1 185 ? 13.339 -14.087 21.820 1.00 79.88 185 GLU A CA 1
ATOM 1396 C C . GLU A 1 185 ? 13.632 -13.937 20.323 1.00 79.88 185 GLU A C 1
ATOM 1398 O O . GLU A 1 185 ? 13.598 -14.898 19.545 1.00 79.88 185 GLU A O 1
ATOM 1403 N N . THR A 1 186 ? 13.909 -12.700 19.918 1.00 75.44 186 THR A N 1
ATOM 1404 C CA . THR A 1 186 ? 14.382 -12.399 18.563 1.00 75.44 186 THR A CA 1
ATOM 1405 C C . THR A 1 186 ? 15.802 -12.933 18.351 1.00 75.44 186 THR A C 1
ATOM 1407 O O . THR A 1 186 ? 16.491 -13.302 19.301 1.00 75.44 186 THR A O 1
ATOM 1410 N N . ALA A 1 187 ? 16.273 -12.945 17.099 1.00 71.56 187 ALA A N 1
ATOM 1411 C CA . ALA A 1 187 ? 17.639 -13.370 16.767 1.00 71.56 187 ALA A CA 1
ATOM 1412 C C . ALA A 1 187 ? 18.730 -12.595 17.539 1.00 71.56 187 ALA A C 1
ATOM 1414 O O . ALA A 1 187 ? 19.813 -13.126 17.766 1.00 71.56 187 ALA A O 1
ATOM 1415 N N . ASP A 1 188 ? 18.417 -11.377 17.988 1.00 70.25 188 ASP A N 1
ATOM 1416 C CA . ASP A 1 188 ? 19.320 -10.507 18.743 1.00 70.25 188 ASP A CA 1
ATOM 1417 C C . ASP A 1 188 ? 19.167 -10.655 20.271 1.00 70.25 188 ASP A C 1
ATOM 1419 O O . ASP A 1 188 ? 19.608 -9.781 21.018 1.00 70.25 188 ASP A O 1
ATOM 1423 N N . GLY A 1 189 ? 18.472 -11.695 20.750 1.00 75.81 189 GLY A N 1
ATOM 1424 C CA . GLY A 1 189 ? 18.225 -11.940 22.179 1.00 75.81 189 GLY A CA 1
ATOM 1425 C C . GLY A 1 189 ? 17.261 -10.946 22.835 1.00 75.81 189 GLY A C 1
ATOM 1426 O O . GLY A 1 189 ? 17.118 -10.926 24.055 1.00 75.81 189 GLY A O 1
ATOM 1427 N N . TRP A 1 190 ? 16.594 -10.092 22.052 1.00 76.25 190 TRP A N 1
ATOM 1428 C CA . TRP A 1 190 ? 15.623 -9.140 22.585 1.00 76.25 190 TRP A CA 1
ATOM 1429 C C . TRP A 1 190 ? 14.264 -9.813 22.752 1.00 76.25 190 TRP A C 1
ATOM 1431 O O . TRP A 1 190 ? 13.698 -10.319 21.774 1.00 76.25 190 TRP A O 1
ATOM 1441 N N . ARG A 1 191 ? 13.751 -9.806 23.986 1.00 78.56 191 ARG A N 1
ATOM 1442 C CA . ARG A 1 191 ? 12.405 -10.262 24.335 1.00 78.56 191 ARG A CA 1
ATOM 1443 C C . ARG A 1 191 ? 11.473 -9.061 24.430 1.00 78.56 191 ARG A C 1
ATOM 1445 O O . ARG A 1 191 ? 11.810 -8.067 25.067 1.00 78.56 191 ARG A O 1
ATOM 1452 N N . ARG A 1 192 ? 10.305 -9.164 23.805 1.00 79.31 192 ARG A N 1
ATOM 1453 C CA . ARG A 1 192 ? 9.337 -8.070 23.686 1.00 79.31 192 ARG A CA 1
ATOM 1454 C C . ARG A 1 192 ? 7.927 -8.621 23.732 1.00 79.31 192 ARG A C 1
ATOM 1456 O O . ARG A 1 192 ? 7.647 -9.625 23.086 1.00 79.31 192 ARG A O 1
ATOM 1463 N N . ASP A 1 193 ? 7.041 -7.947 24.441 1.00 87.56 193 ASP A N 1
ATOM 1464 C CA . ASP A 1 193 ? 5.615 -8.210 24.321 1.00 87.56 193 ASP A CA 1
ATOM 1465 C C . ASP A 1 193 ? 4.992 -7.319 23.231 1.00 87.56 193 ASP A C 1
ATOM 1467 O O . ASP A 1 193 ? 5.646 -6.465 22.621 1.00 87.56 193 ASP A O 1
ATOM 1471 N N . ARG A 1 194 ? 3.702 -7.536 22.960 1.00 90.00 194 ARG A N 1
ATOM 1472 C CA . ARG A 1 194 ? 2.949 -6.746 21.975 1.00 90.00 194 ARG A CA 1
ATOM 1473 C C . ARG A 1 194 ? 2.972 -5.261 22.300 1.00 90.00 194 ARG A C 1
ATOM 1475 O O . ARG A 1 194 ? 3.158 -4.448 21.401 1.00 90.00 194 ARG A O 1
ATOM 1482 N N . LYS A 1 195 ? 2.786 -4.921 23.577 1.00 89.44 195 LYS A N 1
ATOM 1483 C CA . LYS A 1 195 ? 2.744 -3.536 24.038 1.00 89.44 195 LYS A CA 1
ATOM 1484 C C . LYS A 1 195 ? 4.064 -2.831 23.737 1.00 89.44 195 LYS A C 1
ATOM 1486 O O . LYS A 1 195 ? 4.054 -1.820 23.044 1.00 89.44 195 LYS A O 1
ATOM 1491 N N . THR A 1 196 ? 5.180 -3.426 24.150 1.00 89.50 196 THR A N 1
ATOM 1492 C CA . THR A 1 196 ? 6.530 -2.914 23.891 1.00 89.50 196 THR A CA 1
ATOM 1493 C C . THR A 1 196 ? 6.781 -2.768 22.396 1.00 89.50 196 THR A C 1
ATOM 1495 O O . THR A 1 196 ? 7.414 -1.807 21.973 1.00 89.50 196 THR A O 1
ATOM 1498 N N . GLN A 1 197 ? 6.265 -3.686 21.569 1.00 91.31 197 GLN A N 1
ATOM 1499 C CA . GLN A 1 197 ? 6.436 -3.565 20.126 1.00 91.31 197 GLN A CA 1
ATOM 1500 C C . GLN A 1 197 ? 5.673 -2.388 19.516 1.00 91.31 197 GLN A C 1
ATOM 1502 O O . GLN A 1 197 ? 6.173 -1.742 18.597 1.00 91.31 197 GLN A O 1
ATOM 1507 N N . ILE A 1 198 ? 4.459 -2.136 19.994 1.00 93.44 198 ILE A N 1
ATOM 1508 C CA . ILE A 1 198 ? 3.642 -1.007 19.543 1.00 93.44 198 ILE A CA 1
ATOM 1509 C C . ILE A 1 198 ? 4.303 0.297 19.975 1.00 93.44 198 ILE A C 1
ATOM 1511 O O . ILE A 1 198 ? 4.457 1.193 19.151 1.00 93.44 198 ILE A O 1
ATOM 1515 N N . ASP A 1 199 ? 4.748 0.365 21.228 1.00 92.00 199 ASP A N 1
ATOM 1516 C CA . ASP A 1 199 ? 5.449 1.522 21.784 1.00 92.00 199 ASP A CA 1
ATOM 1517 C C . ASP A 1 199 ? 6.747 1.806 21.007 1.00 92.00 199 ASP A C 1
ATOM 1519 O O . ASP A 1 199 ? 6.944 2.927 20.558 1.00 92.00 199 ASP A O 1
ATOM 1523 N N . ALA A 1 200 ? 7.541 0.781 20.673 1.00 92.31 200 ALA A N 1
ATOM 1524 C CA . ALA A 1 200 ? 8.741 0.945 19.849 1.00 92.31 200 ALA A CA 1
ATOM 1525 C C . ALA A 1 200 ? 8.455 1.508 18.442 1.00 92.31 200 ALA A C 1
ATOM 1527 O O . ALA A 1 200 ? 9.271 2.259 17.910 1.00 92.31 200 ALA A O 1
ATOM 1528 N N . ILE A 1 201 ? 7.324 1.147 17.818 1.00 94.88 201 ILE A N 1
ATOM 1529 C CA . ILE A 1 201 ? 6.921 1.696 16.508 1.00 94.88 201 ILE A CA 1
ATOM 1530 C C . ILE A 1 201 ? 6.513 3.167 16.635 1.00 94.88 201 ILE A C 1
ATOM 1532 O O . ILE A 1 201 ? 6.835 3.956 15.747 1.00 94.88 201 ILE A O 1
ATOM 1536 N N . LEU A 1 202 ? 5.791 3.522 17.699 1.00 94.38 202 LEU A N 1
ATOM 1537 C CA . LEU A 1 202 ? 5.328 4.889 17.932 1.00 94.38 202 LEU A CA 1
ATOM 1538 C C . LEU A 1 202 ? 6.503 5.814 18.269 1.00 94.38 202 LEU A C 1
ATOM 1540 O O . LEU A 1 202 ? 6.701 6.787 17.545 1.00 94.38 202 LEU A O 1
ATOM 1544 N N . ASP A 1 203 ? 7.329 5.440 19.246 1.00 93.06 203 ASP A N 1
ATOM 1545 C CA . ASP A 1 203 ? 8.486 6.220 19.714 1.00 93.06 203 ASP A CA 1
ATOM 1546 C C . ASP A 1 203 ? 9.553 6.378 18.616 1.00 93.06 203 ASP A C 1
ATOM 1548 O O . ASP A 1 203 ? 10.254 7.376 18.540 1.00 93.06 203 ASP A O 1
ATOM 1552 N N . TYR A 1 204 ? 9.672 5.423 17.683 1.00 94.56 204 TYR A N 1
ATOM 1553 C CA . TYR A 1 204 ? 10.593 5.589 16.552 1.00 94.56 204 TYR A CA 1
ATOM 1554 C C . TYR A 1 204 ? 10.196 6.746 15.618 1.00 94.56 204 TYR A C 1
ATOM 1556 O O . TYR A 1 204 ? 11.058 7.307 14.934 1.00 94.56 204 TYR A O 1
ATOM 1564 N N . ILE A 1 205 ? 8.900 7.062 15.534 1.00 95.62 205 ILE A N 1
ATOM 1565 C CA . ILE A 1 205 ? 8.321 7.992 14.554 1.00 95.62 205 ILE A CA 1
ATOM 1566 C C . ILE A 1 205 ? 7.924 9.315 15.198 1.00 95.62 205 ILE A C 1
ATOM 1568 O O . ILE A 1 205 ? 8.028 10.356 14.549 1.00 95.62 205 ILE A O 1
ATOM 1572 N N . ASP A 1 206 ? 7.385 9.292 16.410 1.00 93.00 206 ASP A N 1
ATOM 1573 C CA . ASP A 1 206 ? 6.865 10.496 17.027 1.00 93.00 206 ASP A CA 1
ATOM 1574 C C . ASP A 1 206 ? 8.007 11.446 17.457 1.00 93.00 206 ASP A C 1
ATOM 1576 O O . ASP A 1 206 ? 9.144 11.025 17.644 1.00 93.00 206 ASP A O 1
ATOM 1580 N N . PRO A 1 207 ? 7.768 12.765 17.510 1.00 91.12 207 PRO A N 1
ATOM 1581 C CA . PRO A 1 207 ? 8.834 13.737 17.734 1.00 91.12 207 PRO A CA 1
ATOM 1582 C C . PRO A 1 207 ? 9.221 13.900 19.206 1.00 91.12 207 PRO A C 1
ATOM 1584 O O . PRO A 1 207 ? 10.084 14.733 19.503 1.00 91.12 207 PRO A O 1
ATOM 1587 N N . ASN A 1 208 ? 8.537 13.215 20.122 1.00 85.81 208 ASN A N 1
ATOM 1588 C CA . ASN A 1 208 ? 8.827 13.329 21.538 1.00 85.81 208 ASN A CA 1
ATOM 1589 C C . ASN A 1 208 ? 10.041 12.435 21.898 1.00 85.81 208 ASN A C 1
ATOM 1591 O O . ASN A 1 208 ? 10.690 11.895 21.006 1.00 85.81 208 ASN A O 1
ATOM 1595 N N . LEU A 1 209 ? 10.502 12.493 23.149 1.00 82.94 209 LEU A N 1
ATOM 1596 C CA . LEU A 1 209 ? 11.660 11.712 23.632 1.00 82.94 209 LEU A CA 1
ATOM 1597 C C . LEU A 1 209 ? 11.292 10.871 24.861 1.00 82.94 209 LEU A C 1
ATOM 1599 O O . LEU A 1 209 ? 12.170 10.310 25.528 1.00 82.94 209 LEU A O 1
ATOM 1603 N N . ASP A 1 210 ? 10.004 10.862 25.188 1.00 83.38 210 ASP A N 1
ATOM 1604 C CA . ASP A 1 210 ? 9.421 10.199 26.330 1.00 83.38 210 ASP A CA 1
ATOM 1605 C C . ASP A 1 210 ? 8.856 8.864 25.866 1.00 83.38 210 ASP A C 1
ATOM 1607 O O . ASP A 1 210 ? 7.975 8.785 25.015 1.00 83.38 210 ASP A O 1
ATOM 1611 N N . ARG A 1 211 ? 9.303 7.796 26.512 1.00 78.94 211 ARG A N 1
ATOM 1612 C CA . ARG A 1 211 ? 8.835 6.454 26.210 1.00 78.94 211 ARG A CA 1
ATOM 1613 C C . ARG A 1 211 ? 7.310 6.375 26.314 1.00 78.94 211 ARG A C 1
ATOM 1615 O O . ARG A 1 211 ? 6.734 6.702 27.356 1.00 78.94 211 ARG A O 1
ATOM 1622 N N . ALA A 1 212 ? 6.659 5.860 25.275 1.00 75.00 212 ALA A N 1
ATOM 1623 C CA . ALA A 1 212 ? 5.202 5.820 25.164 1.00 75.00 212 ALA A CA 1
ATOM 1624 C C . ALA A 1 212 ? 4.460 5.154 26.344 1.00 75.00 212 ALA A C 1
ATOM 1626 O O . ALA A 1 212 ? 3.303 5.487 26.619 1.00 75.00 212 ALA A O 1
ATOM 1627 N N . ASP A 1 213 ? 5.077 4.179 27.021 1.00 70.81 213 ASP A N 1
ATOM 1628 C CA . ASP A 1 213 ? 4.491 3.500 28.184 1.00 70.81 213 ASP A CA 1
ATOM 1629 C C . ASP A 1 213 ? 4.713 4.235 29.513 1.00 70.81 213 ASP A C 1
ATOM 1631 O O . ASP A 1 213 ? 3.952 4.019 30.458 1.00 70.81 213 ASP A O 1
ATOM 1635 N N . THR A 1 214 ? 5.727 5.098 29.577 1.00 72.12 214 THR A N 1
ATOM 1636 C CA . THR A 1 214 ? 6.242 5.701 30.804 1.00 72.12 214 THR A CA 1
ATOM 1637 C C . THR A 1 214 ? 6.683 7.135 30.505 1.00 72.12 214 THR A C 1
ATOM 1639 O O . THR A 1 214 ? 7.877 7.389 30.324 1.00 72.12 214 THR A O 1
ATOM 1642 N N . PRO A 1 215 ? 5.738 8.092 30.468 1.00 69.44 215 PRO A N 1
ATOM 1643 C CA . PRO A 1 215 ? 6.061 9.492 30.219 1.00 69.44 215 PRO A CA 1
ATOM 1644 C C . PRO A 1 215 ? 7.165 9.995 31.164 1.00 69.44 215 PRO A C 1
ATOM 1646 O O . PRO A 1 215 ? 7.067 9.818 32.382 1.00 69.44 215 PRO A O 1
ATOM 1649 N N . GLY A 1 216 ? 8.213 10.610 30.610 1.00 61.84 216 GLY A N 1
ATOM 1650 C CA . GLY A 1 216 ? 9.387 11.094 31.345 1.00 61.84 216 GLY A CA 1
ATOM 1651 C C . GLY A 1 216 ? 10.532 10.085 31.506 1.00 61.84 216 GLY A C 1
ATOM 1652 O O . GLY A 1 216 ? 11.575 10.443 32.057 1.00 61.84 216 GLY A O 1
ATOM 1653 N N . ALA A 1 217 ? 10.376 8.841 31.042 1.00 73.00 217 ALA A N 1
ATOM 1654 C CA . ALA A 1 217 ? 11.495 7.921 30.848 1.00 73.00 217 ALA A CA 1
ATOM 1655 C C . ALA A 1 217 ? 12.070 8.089 29.430 1.00 73.00 217 ALA A C 1
ATOM 1657 O O . ALA A 1 217 ? 11.290 8.236 28.492 1.00 73.00 217 ALA A O 1
ATOM 1658 N N . PRO A 1 218 ? 13.400 8.032 29.241 1.00 72.44 218 PRO A N 1
ATOM 1659 C CA . PRO A 1 218 ? 13.981 8.120 27.906 1.00 72.44 218 PRO A CA 1
ATOM 1660 C C . PRO A 1 218 ? 13.560 6.929 27.032 1.00 72.44 218 PRO A C 1
ATOM 1662 O O . PRO A 1 218 ? 13.497 5.791 27.509 1.00 72.44 218 PRO A O 1
ATOM 1665 N N . GLU A 1 219 ? 13.339 7.189 25.742 1.00 80.94 219 GLU A N 1
ATOM 1666 C CA . GLU A 1 219 ? 13.089 6.205 24.671 1.00 80.94 219 GLU A CA 1
ATOM 1667 C C . GLU A 1 219 ? 14.325 5.335 24.348 1.00 80.94 219 GLU A C 1
ATOM 1669 O O . GLU A 1 219 ? 14.787 5.237 23.207 1.00 80.94 219 GLU A O 1
ATOM 1674 N N . ASP A 1 220 ? 14.913 4.692 25.355 1.00 78.81 220 ASP A N 1
ATOM 1675 C CA . ASP A 1 220 ? 16.071 3.824 25.155 1.00 78.81 220 ASP A CA 1
ATOM 1676 C C . ASP A 1 220 ? 15.641 2.403 24.767 1.00 78.81 220 ASP A C 1
ATOM 1678 O O . ASP A 1 220 ? 15.452 1.513 25.601 1.00 78.81 220 ASP A O 1
ATOM 1682 N N . TYR A 1 221 ? 15.498 2.190 23.459 1.00 83.69 221 TYR A N 1
ATOM 1683 C CA . TYR A 1 221 ? 15.333 0.864 22.854 1.00 83.69 221 TYR A CA 1
ATOM 1684 C C . TYR A 1 221 ? 16.672 0.223 22.443 1.00 83.69 221 TYR A C 1
ATOM 1686 O O . TYR A 1 221 ? 16.687 -0.824 21.786 1.00 83.69 221 TYR A O 1
ATOM 1694 N N . GLY A 1 222 ? 17.805 0.832 22.815 1.00 83.81 222 GLY A N 1
ATOM 1695 C CA . GLY A 1 222 ? 19.145 0.309 22.566 1.00 83.81 222 GLY A CA 1
ATOM 1696 C C . GLY A 1 222 ? 19.645 0.442 21.126 1.00 83.81 222 GLY A C 1
ATOM 1697 O O . GLY A 1 222 ? 20.571 -0.278 20.755 1.00 83.81 222 GLY A O 1
ATOM 1698 N N . TYR A 1 223 ? 19.072 1.338 20.311 1.00 88.50 223 TYR A N 1
ATOM 1699 C CA . TYR A 1 223 ? 19.510 1.573 18.924 1.00 88.50 223 TYR A CA 1
ATOM 1700 C C . TYR A 1 223 ? 20.991 1.977 18.827 1.00 88.50 223 TYR A C 1
ATOM 1702 O O . TYR A 1 223 ? 21.706 1.530 17.931 1.00 88.50 223 TYR A O 1
ATOM 1710 N N . GLU A 1 224 ? 21.475 2.761 19.793 1.00 88.75 224 GLU A N 1
ATOM 1711 C CA . GLU A 1 224 ? 22.869 3.222 19.857 1.00 88.75 224 GLU A CA 1
ATOM 1712 C C . GLU A 1 224 ? 23.841 2.148 20.389 1.00 88.75 224 GLU A C 1
ATOM 1714 O O . GLU A 1 224 ? 25.054 2.300 20.270 1.00 88.75 224 GLU A O 1
ATOM 1719 N N . ASN A 1 225 ? 23.321 1.036 20.923 1.00 87.00 225 ASN A N 1
ATOM 1720 C CA . ASN A 1 225 ? 24.111 -0.086 21.443 1.00 87.00 225 ASN A CA 1
ATOM 1721 C C . ASN A 1 225 ? 24.277 -1.224 20.417 1.00 87.00 225 ASN A C 1
ATOM 1723 O O . ASN A 1 225 ? 24.870 -2.262 20.722 1.00 87.00 225 ASN A O 1
ATOM 1727 N N . LEU A 1 226 ? 23.728 -1.063 19.209 1.00 85.56 226 LEU A N 1
ATOM 1728 C CA . LEU A 1 226 ? 23.856 -2.032 18.124 1.00 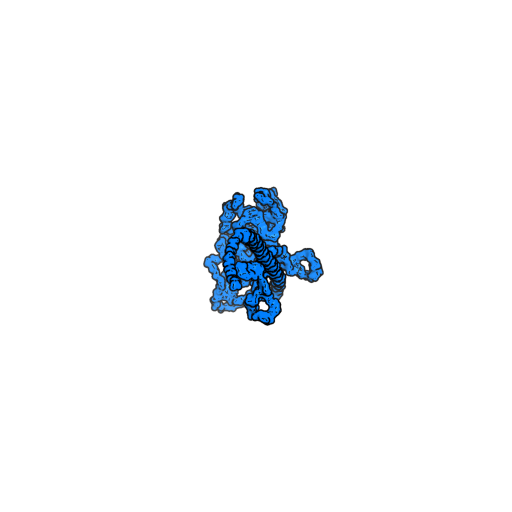85.56 226 LEU A CA 1
ATOM 1729 C C . LEU A 1 226 ? 25.265 -2.012 17.519 1.00 85.56 226 LEU A C 1
ATOM 1731 O O . LEU A 1 226 ? 26.010 -1.042 17.638 1.00 85.56 226 LEU A O 1
ATOM 1735 N N . ARG A 1 227 ? 25.620 -3.090 16.805 1.00 87.44 227 ARG A N 1
ATOM 1736 C CA . ARG A 1 227 ? 26.886 -3.160 16.053 1.00 87.44 227 ARG A CA 1
ATOM 1737 C C . ARG A 1 227 ? 27.016 -2.015 15.041 1.00 87.44 227 ARG A C 1
ATOM 1739 O O . ARG A 1 227 ? 28.123 -1.527 14.833 1.00 87.44 227 ARG A O 1
ATOM 1746 N N . ASP A 1 228 ? 25.909 -1.652 14.400 1.00 89.38 228 ASP A N 1
ATOM 1747 C CA . ASP A 1 228 ? 25.791 -0.478 13.536 1.00 89.38 228 ASP A CA 1
ATOM 1748 C C . ASP A 1 228 ? 24.802 0.493 14.202 1.00 89.38 228 ASP A C 1
ATOM 1750 O O . ASP A 1 228 ? 23.589 0.296 14.083 1.00 89.38 228 ASP A O 1
ATOM 1754 N N . PRO A 1 229 ? 25.293 1.434 15.026 1.00 91.19 229 PRO A N 1
ATOM 1755 C CA . PRO A 1 229 ? 24.442 2.268 15.859 1.00 91.19 229 PRO A CA 1
ATOM 1756 C C . PRO A 1 229 ? 23.745 3.353 15.037 1.00 91.19 229 PRO A C 1
ATOM 1758 O O . PRO A 1 229 ? 24.349 4.023 14.199 1.00 91.19 229 PRO A O 1
ATOM 1761 N N . TYR A 1 230 ? 22.473 3.583 15.338 1.00 92.81 230 TYR A N 1
ATOM 1762 C CA . TYR A 1 230 ? 21.686 4.673 14.767 1.00 92.81 230 TYR A CA 1
ATOM 1763 C C . TYR A 1 230 ? 20.735 5.250 15.812 1.00 92.81 230 TYR A C 1
ATOM 1765 O O . TYR A 1 230 ? 20.584 4.715 16.908 1.00 92.81 230 TYR A O 1
ATOM 1773 N N . LYS A 1 231 ? 20.100 6.369 15.465 1.00 91.44 231 LYS A N 1
ATOM 1774 C CA . LYS A 1 231 ? 19.111 7.045 16.307 1.00 91.44 231 LYS A CA 1
ATOM 1775 C C . LYS A 1 231 ? 17.696 6.761 15.812 1.00 91.44 231 LYS A C 1
ATOM 1777 O O . LYS A 1 231 ? 17.526 6.534 14.607 1.00 91.44 231 LYS A O 1
ATOM 1782 N N . PRO A 1 232 ? 16.688 6.792 16.698 1.00 91.62 232 PRO A N 1
ATOM 1783 C CA . PRO A 1 232 ? 15.303 6.789 16.254 1.00 91.62 232 PRO A CA 1
ATOM 1784 C C . PRO A 1 232 ? 15.035 8.014 15.358 1.00 91.62 232 PRO A C 1
ATOM 1786 O O . PRO A 1 232 ? 15.766 9.012 15.397 1.00 91.62 232 PRO A O 1
ATOM 1789 N N . LYS A 1 233 ? 14.061 7.897 14.448 1.00 93.25 233 LYS A N 1
ATOM 1790 C CA . LYS A 1 233 ? 13.828 8.910 13.403 1.00 93.25 233 LYS A CA 1
ATOM 1791 C C . LYS A 1 233 ? 13.233 10.189 13.999 1.00 93.25 233 LYS A C 1
ATOM 1793 O O . LYS A 1 233 ? 13.542 11.280 13.514 1.00 93.25 233 LYS A O 1
ATOM 1798 N N . ASN A 1 234 ? 12.378 10.033 15.007 1.00 93.44 234 ASN A N 1
ATOM 1799 C CA . ASN A 1 234 ? 11.649 11.070 15.745 1.00 93.44 234 ASN A CA 1
ATOM 1800 C C . ASN A 1 234 ? 10.951 12.079 14.828 1.00 93.44 234 ASN A C 1
ATOM 1802 O O . ASN A 1 234 ? 10.935 13.299 15.038 1.00 93.44 234 ASN A O 1
ATOM 1806 N N . ARG A 1 235 ? 10.469 11.543 13.709 1.00 94.69 235 ARG A N 1
ATOM 1807 C CA . ARG A 1 235 ? 9.715 12.218 12.665 1.00 94.69 235 ARG A CA 1
ATOM 1808 C C . ARG A 1 235 ? 9.083 11.162 11.764 1.00 94.69 235 ARG A C 1
ATOM 1810 O O . ARG A 1 235 ? 9.536 10.017 11.707 1.00 94.69 235 ARG A O 1
ATOM 1817 N N . LYS A 1 236 ? 8.099 11.586 10.970 1.00 95.12 236 LYS A N 1
ATOM 1818 C CA . LYS A 1 236 ? 7.558 10.808 9.843 1.00 95.12 236 LYS A CA 1
ATOM 1819 C C . LYS A 1 236 ? 8.652 10.105 9.033 1.00 95.12 236 LYS A C 1
ATOM 1821 O O . LYS A 1 236 ? 9.618 10.735 8.600 1.00 95.12 236 LYS A O 1
ATOM 1826 N N . ILE A 1 237 ? 8.442 8.814 8.797 1.00 94.62 237 ILE A N 1
ATOM 1827 C CA . ILE A 1 237 ? 9.263 7.988 7.911 1.00 94.62 237 ILE A CA 1
ATOM 1828 C C . ILE A 1 237 ? 8.848 8.197 6.452 1.00 94.62 237 ILE A C 1
ATOM 1830 O O . ILE A 1 237 ? 7.679 8.449 6.146 1.00 94.62 237 ILE A O 1
ATOM 1834 N N . ASP A 1 238 ? 9.807 8.087 5.543 1.00 90.75 238 ASP A N 1
ATOM 1835 C CA . ASP A 1 238 ? 9.630 8.336 4.113 1.00 90.75 238 ASP A CA 1
ATOM 1836 C C . ASP A 1 238 ? 9.114 7.082 3.391 1.00 90.75 238 ASP A C 1
ATOM 1838 O O . ASP A 1 238 ? 8.362 7.164 2.417 1.00 90.75 238 ASP A O 1
ATOM 1842 N N . THR A 1 239 ? 9.487 5.898 3.887 1.00 91.31 239 THR A N 1
ATOM 1843 C CA . THR A 1 239 ? 9.084 4.604 3.327 1.00 91.31 239 THR A CA 1
ATOM 1844 C C . THR A 1 239 ? 8.643 3.629 4.412 1.00 91.31 239 THR A C 1
ATOM 1846 O O . THR A 1 239 ? 9.201 3.600 5.502 1.00 91.31 239 THR A O 1
ATOM 1849 N N . VAL A 1 240 ? 7.701 2.734 4.093 1.00 93.44 240 VAL A N 1
ATOM 1850 C CA . VAL A 1 240 ? 7.259 1.680 5.032 1.00 93.44 240 VAL A CA 1
ATOM 1851 C C . VAL A 1 240 ? 8.431 0.780 5.457 1.00 93.44 240 VAL A C 1
ATOM 1853 O O . VAL A 1 240 ? 8.445 0.253 6.563 1.00 93.44 240 VAL A O 1
ATOM 1856 N N . SER A 1 241 ? 9.444 0.617 4.597 1.00 92.56 241 SER A N 1
ATOM 1857 C CA . SER A 1 241 ? 10.618 -0.222 4.880 1.00 92.56 241 SER A CA 1
ATOM 1858 C C . SER A 1 241 ? 11.499 0.309 6.012 1.00 92.56 241 SER A C 1
ATOM 1860 O O . SER A 1 241 ? 12.223 -0.489 6.602 1.00 92.56 241 SER A O 1
ATOM 1862 N N . GLU A 1 242 ? 11.425 1.599 6.354 1.00 94.88 242 GLU A N 1
ATOM 1863 C CA . GLU A 1 242 ? 12.124 2.150 7.526 1.00 94.88 242 GLU A CA 1
ATOM 1864 C C . GLU A 1 242 ? 11.634 1.531 8.835 1.00 94.88 242 GLU A C 1
ATOM 1866 O O . GLU A 1 242 ? 12.407 1.451 9.782 1.00 94.88 242 GLU A O 1
ATOM 1871 N N . LEU A 1 243 ? 10.414 0.977 8.878 1.00 95.81 243 LEU A N 1
ATOM 1872 C CA . LEU A 1 243 ? 9.947 0.226 10.044 1.00 95.81 243 LEU A CA 1
ATOM 1873 C C . LEU A 1 243 ? 10.854 -0.962 10.383 1.00 95.81 243 LEU A C 1
ATOM 1875 O O . LEU A 1 243 ? 10.875 -1.370 11.533 1.00 95.81 243 LEU A O 1
ATOM 1879 N N . LYS A 1 244 ? 11.640 -1.498 9.438 1.00 94.19 244 LYS A N 1
ATOM 1880 C CA . LYS A 1 244 ? 12.635 -2.553 9.716 1.00 94.19 244 LYS A CA 1
ATOM 1881 C C . LYS A 1 244 ? 13.779 -2.093 10.626 1.00 94.19 244 LYS A C 1
ATOM 1883 O O . LYS A 1 244 ? 14.500 -2.932 11.150 1.00 94.19 244 LYS A O 1
ATOM 1888 N N . LEU A 1 245 ? 13.958 -0.781 10.790 1.00 93.31 245 LEU A N 1
ATOM 1889 C CA . LEU A 1 245 ? 14.896 -0.191 11.744 1.00 93.31 245 LEU A CA 1
ATOM 1890 C C . LEU A 1 245 ? 14.282 -0.062 13.144 1.00 93.31 245 LEU A C 1
ATOM 1892 O O . LEU A 1 245 ? 14.996 0.223 14.100 1.00 93.31 245 LEU A O 1
ATOM 1896 N N . VAL A 1 246 ? 12.978 -0.277 13.305 1.00 92.81 246 VAL A N 1
ATOM 1897 C CA . VAL A 1 246 ? 12.360 -0.311 14.631 1.00 92.81 246 VAL A CA 1
ATOM 1898 C C . VAL A 1 246 ? 12.794 -1.584 15.343 1.00 92.81 246 VAL A C 1
ATOM 1900 O O . VAL A 1 246 ? 12.799 -2.674 14.758 1.00 92.81 246 VAL A O 1
ATOM 1903 N N . ARG A 1 247 ? 13.137 -1.468 16.629 1.00 88.38 247 ARG A N 1
ATOM 1904 C CA . ARG A 1 247 ? 13.596 -2.612 17.415 1.00 88.38 247 ARG A CA 1
ATOM 1905 C C . ARG A 1 247 ? 12.529 -3.708 17.382 1.00 88.38 247 ARG A C 1
ATOM 1907 O O . ARG A 1 247 ? 11.335 -3.467 17.550 1.00 88.38 247 ARG A O 1
ATOM 1914 N N . GLY A 1 248 ? 12.980 -4.922 17.087 1.00 87.12 248 GLY A N 1
ATOM 1915 C CA . GLY A 1 248 ? 12.135 -6.097 16.939 1.00 87.12 248 GLY A CA 1
ATOM 1916 C C . GLY A 1 248 ? 11.413 -6.238 15.597 1.00 87.12 248 GLY A C 1
ATOM 1917 O O . GLY A 1 248 ? 10.876 -7.310 15.349 1.00 87.12 248 GLY A O 1
ATOM 1918 N N . VAL A 1 249 ? 11.382 -5.270 14.683 1.00 91.19 249 VAL A N 1
ATOM 1919 C CA . VAL A 1 249 ? 10.780 -5.504 13.352 1.00 91.19 249 VAL A CA 1
ATOM 1920 C C . VAL A 1 249 ? 11.704 -6.390 12.502 1.00 91.19 249 VAL A C 1
ATOM 1922 O O . VAL A 1 249 ? 12.384 -5.959 11.577 1.00 91.19 249 VAL A O 1
ATOM 1925 N N . ASP A 1 250 ? 11.742 -7.668 12.864 1.00 88.94 250 ASP A N 1
ATOM 1926 C CA . ASP A 1 250 ? 12.525 -8.723 12.252 1.00 88.94 250 ASP A CA 1
ATOM 1927 C C . ASP A 1 250 ? 11.805 -9.297 11.027 1.00 88.94 250 ASP A C 1
ATOM 1929 O O . ASP A 1 250 ? 10.676 -8.929 10.688 1.00 88.94 250 ASP A O 1
ATOM 1933 N N . ALA A 1 251 ? 12.462 -10.231 10.340 1.00 90.62 251 ALA A N 1
ATOM 1934 C CA . ALA A 1 251 ? 11.899 -10.846 9.143 1.00 90.62 251 ALA A CA 1
ATOM 1935 C C . ALA A 1 251 ? 10.540 -11.521 9.409 1.00 90.62 251 ALA A C 1
ATOM 1937 O O . ALA A 1 251 ? 9.675 -11.496 8.534 1.00 90.62 251 ALA A O 1
ATOM 1938 N N . ARG A 1 252 ? 10.325 -12.086 10.606 1.00 90.19 252 ARG A N 1
ATOM 1939 C CA . ARG A 1 252 ? 9.064 -12.743 10.977 1.00 90.19 252 ARG A CA 1
ATOM 1940 C C . ARG A 1 252 ? 7.946 -11.714 11.119 1.00 90.19 252 ARG A C 1
ATOM 1942 O O . ARG A 1 252 ? 6.905 -11.867 10.483 1.00 90.19 252 ARG A O 1
ATOM 1949 N N . PHE A 1 253 ? 8.178 -10.647 11.886 1.00 91.94 253 PHE A N 1
ATOM 1950 C CA . PHE A 1 253 ? 7.202 -9.573 12.069 1.00 91.94 253 PHE A CA 1
ATOM 1951 C C . PHE A 1 253 ? 6.882 -8.910 10.733 1.00 91.94 253 PHE A C 1
ATOM 1953 O O . PHE A 1 253 ? 5.718 -8.733 10.378 1.00 91.94 253 PHE A O 1
ATOM 1960 N N . TRP A 1 254 ? 7.921 -8.593 9.959 1.00 93.31 254 TRP A N 1
ATOM 1961 C CA . TRP A 1 254 ? 7.775 -7.953 8.661 1.00 93.31 254 TRP A CA 1
ATOM 1962 C C . TRP A 1 254 ? 6.966 -8.803 7.677 1.00 93.31 254 TRP A C 1
ATOM 1964 O O . TRP A 1 254 ? 6.122 -8.270 6.962 1.00 93.31 254 TRP A O 1
ATOM 1974 N N . THR A 1 255 ? 7.180 -10.120 7.665 1.00 92.50 255 THR A N 1
ATOM 1975 C CA . THR A 1 255 ? 6.436 -11.042 6.792 1.00 92.50 255 THR A CA 1
ATOM 1976 C C . THR A 1 255 ? 4.947 -11.082 7.139 1.00 92.50 255 THR A C 1
ATOM 1978 O O . THR A 1 255 ? 4.118 -11.185 6.241 1.00 92.50 255 THR A O 1
ATOM 1981 N N . LEU A 1 256 ? 4.596 -10.976 8.424 1.00 91.50 256 LEU A N 1
ATOM 1982 C CA . LEU A 1 256 ? 3.205 -11.045 8.876 1.00 91.50 256 LEU A CA 1
ATOM 1983 C C . LEU A 1 256 ? 2.462 -9.712 8.743 1.00 91.50 256 LEU A C 1
ATOM 1985 O O . LEU A 1 256 ? 1.299 -9.706 8.343 1.00 91.50 256 LEU A O 1
ATOM 1989 N N . PHE A 1 257 ? 3.112 -8.594 9.074 1.00 94.06 257 PHE A N 1
ATOM 1990 C CA . PHE A 1 257 ? 2.437 -7.301 9.238 1.00 94.06 257 PHE A CA 1
ATOM 1991 C C . PHE A 1 257 ? 2.887 -6.224 8.250 1.00 94.06 257 PHE A C 1
ATOM 1993 O O . PHE A 1 257 ? 2.190 -5.227 8.092 1.00 94.06 257 PHE A O 1
ATOM 2000 N N . GLY A 1 258 ? 4.009 -6.404 7.545 1.00 94.12 258 GLY A N 1
ATOM 2001 C CA . GLY A 1 258 ? 4.576 -5.374 6.668 1.00 94.12 258 GLY A CA 1
ATOM 2002 C C . GLY A 1 258 ? 3.619 -4.895 5.570 1.00 94.12 258 GLY A C 1
ATOM 2003 O O . GLY A 1 258 ? 3.641 -3.721 5.206 1.00 94.12 258 GLY A O 1
ATOM 2004 N N . SER A 1 259 ? 2.731 -5.770 5.082 1.00 93.50 259 SER A N 1
ATOM 2005 C CA . SER A 1 259 ? 1.721 -5.428 4.071 1.00 93.50 259 SER A CA 1
ATOM 2006 C C . SER A 1 259 ? 0.607 -4.517 4.587 1.00 93.50 259 SER A C 1
ATOM 2008 O O . SER A 1 259 ? -0.048 -3.872 3.770 1.00 93.50 259 SER A O 1
ATOM 2010 N N . ALA A 1 260 ? 0.397 -4.452 5.906 1.00 95.25 260 ALA A N 1
ATOM 2011 C CA . ALA A 1 260 ? -0.711 -3.737 6.535 1.00 95.25 260 ALA A CA 1
ATOM 2012 C C . ALA A 1 260 ? -0.426 -2.245 6.775 1.00 95.25 260 ALA A C 1
ATOM 2014 O O . ALA A 1 260 ? -1.316 -1.515 7.215 1.00 95.25 260 ALA A O 1
ATOM 2015 N N . PHE A 1 261 ? 0.795 -1.780 6.493 1.00 95.94 261 PHE A N 1
ATOM 2016 C CA . PHE A 1 261 ? 1.242 -0.424 6.807 1.00 95.94 261 PHE A CA 1
ATOM 2017 C C . PHE A 1 261 ? 1.361 0.478 5.575 1.00 95.94 261 PHE A C 1
ATOM 2019 O O . PHE A 1 261 ? 1.660 0.036 4.465 1.00 95.94 261 PHE A O 1
ATOM 2026 N N . ARG A 1 262 ? 1.177 1.780 5.802 1.00 95.25 262 ARG A N 1
ATOM 2027 C CA . ARG A 1 262 ? 1.490 2.877 4.876 1.00 95.25 262 ARG A CA 1
ATOM 2028 C C . ARG A 1 262 ? 2.058 4.081 5.632 1.00 95.25 262 ARG A C 1
ATOM 2030 O O . ARG A 1 262 ? 1.957 4.153 6.852 1.00 95.25 262 ARG A O 1
ATOM 2037 N N . VAL A 1 263 ? 2.617 5.039 4.892 1.00 94.69 263 VAL A N 1
ATOM 2038 C CA . VAL A 1 263 ? 3.288 6.239 5.445 1.00 94.69 263 VAL A CA 1
ATOM 2039 C C . VAL A 1 263 ? 2.679 7.572 4.988 1.00 94.69 263 VAL A C 1
ATOM 2041 O O . VAL A 1 263 ? 3.003 8.628 5.521 1.00 94.69 263 VAL A O 1
ATOM 2044 N N . ALA A 1 264 ? 1.799 7.562 3.989 1.00 92.00 264 ALA A N 1
ATOM 2045 C CA . ALA A 1 264 ? 1.247 8.775 3.386 1.00 92.00 264 ALA A CA 1
ATOM 2046 C C . ALA A 1 264 ? -0.262 8.909 3.624 1.00 92.00 264 ALA A C 1
ATOM 2048 O O . ALA A 1 264 ? -0.918 7.922 3.943 1.00 92.00 264 ALA A O 1
ATOM 2049 N N . GLY A 1 265 ? -0.796 10.120 3.422 1.00 90.12 265 GLY A N 1
ATOM 2050 C CA . GLY A 1 265 ? -2.218 10.496 3.496 1.00 90.12 265 GLY A CA 1
ATOM 2051 C C . GLY A 1 265 ? -2.802 10.581 4.906 1.00 90.12 265 GLY A C 1
ATOM 2052 O O . GLY A 1 265 ? -2.100 10.904 5.860 1.00 90.12 265 GLY A O 1
ATOM 2053 N N . GLU A 1 266 ? -4.114 10.367 5.029 1.00 91.00 266 GLU A N 1
ATOM 2054 C CA . GLU A 1 266 ? -4.847 10.573 6.289 1.00 91.00 266 GLU A CA 1
ATOM 2055 C C . GLU A 1 266 ? -4.648 9.425 7.282 1.00 91.00 266 GLU A C 1
ATOM 2057 O O . GLU A 1 266 ? -4.162 8.359 6.915 1.00 91.00 266 GLU A O 1
ATOM 2062 N N . CYS A 1 267 ? -5.010 9.635 8.548 1.00 93.12 267 CYS A N 1
ATOM 2063 C CA . CYS A 1 267 ? -4.854 8.614 9.591 1.00 93.12 267 CYS A CA 1
ATOM 2064 C C . CYS A 1 267 ? -5.937 7.542 9.554 1.00 93.12 267 CYS A C 1
ATOM 2066 O O . CYS A 1 267 ? -5.697 6.414 9.970 1.00 93.12 267 CYS A O 1
ATOM 2068 N N . LYS A 1 268 ? -7.126 7.899 9.064 1.00 93.62 268 LYS A N 1
ATOM 2069 C CA . LYS A 1 268 ? -8.258 6.983 9.000 1.00 93.62 268 LYS A CA 1
ATOM 2070 C C . LYS A 1 268 ? -8.066 5.949 7.897 1.00 93.62 268 LYS A C 1
ATOM 2072 O O . LYS A 1 268 ? -7.529 6.261 6.835 1.00 93.62 268 LYS A O 1
ATOM 2077 N N . ILE A 1 269 ? -8.533 4.734 8.157 1.00 94.44 269 ILE A N 1
ATOM 2078 C CA . ILE A 1 269 ? -8.503 3.612 7.216 1.00 94.44 269 ILE A CA 1
ATOM 2079 C C . ILE A 1 269 ? -9.682 3.744 6.252 1.00 94.44 269 ILE A C 1
ATOM 2081 O O . ILE A 1 269 ? -10.827 3.837 6.690 1.00 94.44 269 ILE A O 1
ATOM 2085 N N . ASN A 1 270 ? -9.429 3.758 4.946 1.00 93.69 270 ASN A N 1
ATOM 2086 C CA . ASN A 1 270 ? -10.503 3.845 3.960 1.00 93.69 270 ASN A CA 1
ATOM 2087 C C . ASN A 1 270 ? -11.151 2.470 3.738 1.00 93.69 270 ASN A C 1
ATOM 2089 O O . ASN A 1 270 ? -10.506 1.577 3.186 1.00 93.69 270 ASN A O 1
ATOM 2093 N N . LEU A 1 271 ? -12.427 2.317 4.119 1.00 92.56 271 LEU A N 1
ATOM 2094 C CA . LEU A 1 271 ? -13.173 1.052 4.019 1.00 92.56 271 LEU A CA 1
ATOM 2095 C C . LEU A 1 271 ? -13.209 0.489 2.594 1.00 92.56 271 LEU A C 1
ATOM 2097 O O . LEU A 1 271 ? -13.047 -0.715 2.399 1.00 92.56 271 LEU A O 1
ATOM 2101 N N . ARG A 1 272 ? -13.347 1.355 1.583 1.00 90.06 272 ARG A N 1
ATOM 2102 C CA . ARG A 1 272 ? -13.379 0.943 0.174 1.00 90.06 272 ARG A CA 1
ATOM 2103 C C . ARG A 1 272 ? -12.041 0.355 -0.277 1.00 90.06 272 ARG A C 1
ATOM 2105 O O . ARG A 1 272 ? -12.000 -0.518 -1.144 1.00 90.06 272 ARG A O 1
ATOM 2112 N N . ALA A 1 273 ? -10.936 0.796 0.319 1.00 92.06 273 ALA A N 1
ATOM 2113 C CA . ALA A 1 273 ? -9.586 0.379 -0.041 1.00 92.06 273 ALA A CA 1
ATOM 2114 C C . ALA A 1 273 ? -9.044 -0.796 0.791 1.00 92.06 273 ALA A C 1
ATOM 2116 O O . ALA A 1 273 ? -7.980 -1.295 0.447 1.00 92.06 273 ALA A O 1
ATOM 2117 N N . VAL A 1 274 ? -9.747 -1.277 1.825 1.00 92.56 274 VAL A N 1
ATOM 2118 C CA . VAL A 1 274 ? -9.258 -2.402 2.648 1.00 92.56 274 VAL A CA 1
ATOM 2119 C C . VAL A 1 274 ? -9.145 -3.680 1.814 1.00 92.56 274 VAL A C 1
ATOM 2121 O O . VAL A 1 274 ? -10.088 -4.064 1.123 1.00 92.56 274 VAL A O 1
ATOM 2124 N N . ASP A 1 275 ? -7.977 -4.311 1.847 1.00 90.81 275 ASP A N 1
ATOM 2125 C CA . ASP A 1 275 ? -7.612 -5.505 1.075 1.00 90.81 275 ASP A CA 1
ATOM 2126 C C . ASP A 1 275 ? -7.042 -6.641 1.947 1.00 90.81 275 ASP A C 1
ATOM 2128 O O . ASP A 1 275 ? -6.912 -7.771 1.481 1.00 90.81 275 ASP A O 1
ATOM 2132 N N . ASP A 1 276 ? -6.743 -6.362 3.219 1.00 92.06 276 ASP A N 1
ATOM 2133 C CA . ASP A 1 276 ? -6.167 -7.317 4.162 1.00 92.06 276 ASP A CA 1
ATOM 2134 C C . ASP A 1 276 ? -7.206 -7.746 5.219 1.00 92.06 276 ASP A C 1
ATOM 2136 O O . ASP A 1 276 ? -7.683 -6.900 5.990 1.00 92.06 276 ASP A O 1
ATOM 2140 N N . PRO A 1 277 ? -7.536 -9.048 5.334 1.00 92.31 277 PRO A N 1
ATOM 2141 C CA . PRO A 1 277 ? -8.479 -9.533 6.341 1.00 92.31 277 PRO A CA 1
ATOM 2142 C C . PRO A 1 277 ? -8.015 -9.249 7.775 1.00 92.31 277 PRO A C 1
ATOM 2144 O O . PRO A 1 277 ? -8.853 -9.099 8.658 1.00 92.31 277 PRO A O 1
ATOM 2147 N N . LYS A 1 278 ? -6.708 -9.100 8.032 1.00 90.75 278 LYS A N 1
ATOM 2148 C CA . LYS A 1 278 ? -6.205 -8.721 9.365 1.00 90.75 278 LYS A CA 1
ATOM 2149 C C . LYS A 1 278 ? -6.625 -7.303 9.750 1.00 90.75 278 LYS A C 1
ATOM 2151 O O . LYS A 1 278 ? -6.926 -7.048 10.911 1.00 90.75 278 LYS A O 1
ATOM 2156 N N . ILE A 1 279 ? -6.673 -6.389 8.779 1.00 93.25 279 ILE A N 1
ATOM 2157 C CA . ILE A 1 279 ? -7.145 -5.020 9.009 1.00 93.25 279 ILE A CA 1
ATOM 2158 C C . ILE A 1 279 ? -8.653 -5.033 9.250 1.00 93.25 279 ILE A C 1
ATOM 2160 O O . ILE A 1 279 ? -9.119 -4.384 10.179 1.00 93.25 279 ILE A O 1
ATOM 2164 N N . VAL A 1 280 ? -9.416 -5.806 8.471 1.00 94.06 280 VAL A N 1
ATOM 2165 C CA . VAL A 1 280 ? -10.863 -5.952 8.698 1.00 94.06 280 VAL A CA 1
ATOM 2166 C C . VAL A 1 280 ? -11.142 -6.523 10.090 1.00 94.06 280 VAL A C 1
ATOM 2168 O O . VAL A 1 280 ? -11.962 -5.963 10.813 1.00 94.06 280 VAL A O 1
ATOM 2171 N N . ALA A 1 281 ? -10.417 -7.566 10.501 1.00 91.44 281 ALA A N 1
ATOM 2172 C CA . ALA A 1 281 ? -10.527 -8.146 11.836 1.00 91.44 281 ALA A CA 1
ATOM 2173 C C . ALA A 1 281 ? -10.244 -7.098 12.916 1.00 91.44 281 ALA A C 1
ATOM 2175 O O . ALA A 1 281 ? -11.034 -6.940 13.841 1.00 91.44 281 ALA A O 1
ATOM 2176 N N . ALA A 1 282 ? -9.174 -6.315 12.750 1.00 89.56 282 ALA A N 1
ATOM 2177 C CA . ALA A 1 282 ? -8.843 -5.224 13.658 1.00 89.56 282 ALA A CA 1
ATOM 2178 C C . ALA A 1 282 ? -9.973 -4.179 13.755 1.00 89.56 282 ALA A C 1
ATOM 2180 O O . ALA A 1 282 ? -10.319 -3.739 14.851 1.00 89.56 282 ALA A O 1
ATOM 2181 N N . LEU A 1 283 ? -10.589 -3.808 12.627 1.00 92.31 283 LEU A N 1
ATOM 2182 C CA . LEU A 1 283 ? -11.726 -2.883 12.598 1.00 92.31 283 LEU A CA 1
ATOM 2183 C C . LEU A 1 283 ? -12.960 -3.453 13.309 1.00 92.31 283 LEU A C 1
ATOM 2185 O O . LEU A 1 283 ? -13.599 -2.729 14.072 1.00 92.31 283 LEU A O 1
ATOM 2189 N N . ILE A 1 284 ? -13.279 -4.733 13.084 1.00 92.69 284 ILE A N 1
ATOM 2190 C CA . ILE A 1 284 ? -14.391 -5.431 13.743 1.00 92.69 284 ILE A CA 1
ATOM 2191 C C . ILE A 1 284 ? -14.158 -5.456 15.254 1.00 92.69 284 ILE A C 1
ATOM 2193 O O . ILE A 1 284 ? -15.017 -4.996 16.000 1.00 92.69 284 ILE A O 1
ATOM 2197 N N . THR A 1 285 ? -12.985 -5.899 15.708 1.00 88.75 285 THR A N 1
ATOM 2198 C CA . THR A 1 285 ? -12.657 -6.004 17.137 1.00 88.75 285 THR A CA 1
ATOM 2199 C C . THR A 1 285 ? -12.696 -4.646 17.843 1.00 88.75 285 THR A C 1
ATOM 2201 O O . THR A 1 285 ? -13.215 -4.545 18.951 1.00 88.75 285 THR A O 1
ATOM 2204 N N . LEU A 1 286 ? -12.202 -3.576 17.208 1.00 88.25 286 LEU A N 1
ATOM 2205 C CA . LEU A 1 286 ? -12.228 -2.228 17.796 1.00 88.25 286 LEU A CA 1
ATOM 2206 C C . LEU A 1 286 ? -13.630 -1.617 17.849 1.00 88.25 286 LEU A C 1
ATOM 2208 O O . LEU A 1 286 ? -13.939 -0.856 18.769 1.00 88.25 286 LEU A O 1
ATOM 2212 N N . ALA A 1 287 ? -14.459 -1.893 16.842 1.00 92.19 287 ALA A N 1
ATOM 2213 C CA . ALA A 1 287 ? -15.793 -1.319 16.737 1.00 92.19 287 ALA A CA 1
ATOM 2214 C C . ALA A 1 287 ? -16.885 -2.193 17.364 1.00 92.19 287 ALA A C 1
ATOM 2216 O O . ALA A 1 287 ? -18.010 -1.716 17.496 1.00 92.19 287 ALA A O 1
ATOM 2217 N N . ALA A 1 288 ? -16.581 -3.429 17.759 1.00 92.12 288 ALA A N 1
ATOM 2218 C CA . ALA A 1 288 ? -17.538 -4.333 18.376 1.00 92.12 288 ALA A CA 1
ATOM 2219 C C . ALA A 1 288 ? -18.184 -3.728 19.629 1.00 92.12 288 ALA A C 1
ATOM 2221 O O . ALA A 1 288 ? -17.576 -2.969 20.404 1.00 92.12 288 ALA A O 1
ATOM 2222 N N . ARG A 1 289 ? -19.454 -4.081 19.823 1.00 89.94 289 ARG A N 1
ATOM 2223 C CA . ARG A 1 289 ? -20.187 -3.763 21.041 1.00 89.94 289 ARG A CA 1
ATOM 2224 C C . ARG A 1 289 ? -19.521 -4.431 22.239 1.00 89.94 289 ARG A C 1
ATOM 2226 O O . ARG A 1 289 ? -19.018 -5.550 22.151 1.00 89.94 289 ARG A O 1
ATOM 2233 N N . ALA A 1 290 ? -19.527 -3.745 23.380 1.00 84.06 290 ALA A N 1
ATOM 2234 C CA . ALA A 1 290 ? -18.984 -4.312 24.610 1.00 84.06 290 ALA A CA 1
ATOM 2235 C C . ALA A 1 290 ? -19.642 -5.670 24.932 1.00 84.06 290 ALA A C 1
ATOM 2237 O O . ALA A 1 290 ? -20.868 -5.769 24.958 1.00 84.06 290 ALA A O 1
ATOM 2238 N N . ASN A 1 291 ? -18.813 -6.678 25.220 1.00 82.12 291 ASN A N 1
ATOM 2239 C CA . ASN A 1 291 ? -19.208 -8.044 25.586 1.00 82.12 291 ASN A CA 1
ATOM 2240 C C . ASN A 1 291 ? -19.975 -8.839 24.510 1.00 82.12 291 ASN A C 1
ATOM 2242 O O . ASN A 1 291 ? -20.671 -9.788 24.866 1.00 82.12 291 ASN A O 1
ATOM 2246 N N . ASP A 1 292 ? -19.852 -8.501 23.223 1.00 86.12 292 ASP A N 1
ATOM 2247 C CA . ASP A 1 292 ? -20.392 -9.335 22.140 1.00 86.12 292 ASP A CA 1
ATOM 2248 C C . ASP A 1 292 ? -19.614 -10.675 22.051 1.00 86.12 292 ASP A C 1
ATOM 2250 O O . ASP A 1 292 ? -18.414 -10.664 21.757 1.00 86.12 292 ASP A O 1
ATOM 2254 N N . PRO A 1 293 ? -20.245 -11.843 22.308 1.00 84.94 293 PRO A N 1
ATOM 2255 C CA . PRO A 1 293 ? -19.565 -13.137 22.244 1.00 84.94 293 PRO A CA 1
ATOM 2256 C C . PRO A 1 293 ? -19.015 -13.460 20.850 1.00 84.94 293 PRO A C 1
ATOM 2258 O O . PRO A 1 293 ? -17.944 -14.056 20.749 1.00 84.94 293 PRO A O 1
ATOM 2261 N N . ALA A 1 294 ? -19.706 -13.034 19.788 1.00 87.31 294 ALA A N 1
ATOM 2262 C CA . ALA A 1 294 ? -19.304 -13.292 18.407 1.00 87.31 294 ALA A CA 1
ATOM 2263 C C . ALA A 1 294 ? -18.064 -12.478 18.005 1.00 87.31 294 ALA A C 1
ATOM 2265 O O . ALA A 1 294 ? -17.308 -12.898 17.127 1.00 87.31 294 ALA A O 1
ATOM 2266 N N . ALA A 1 295 ? -17.834 -11.336 18.664 1.00 85.69 295 ALA A N 1
ATOM 2267 C CA . ALA A 1 295 ? -16.636 -10.517 18.486 1.00 85.69 295 ALA A CA 1
ATOM 2268 C C . ALA A 1 295 ? -15.414 -11.061 19.244 1.00 85.69 295 ALA A C 1
ATOM 2270 O O . ALA A 1 295 ? -14.281 -10.762 18.875 1.00 85.69 295 ALA A O 1
ATOM 2271 N N . ASN A 1 296 ? -15.636 -11.849 20.301 1.00 84.06 296 ASN A N 1
ATOM 2272 C CA . ASN A 1 296 ? -14.565 -12.462 21.089 1.00 84.06 296 ASN A CA 1
ATOM 2273 C C . ASN A 1 296 ? -14.055 -13.779 20.479 1.00 84.06 296 ASN A C 1
ATOM 2275 O O . ASN A 1 296 ? -12.965 -14.229 20.827 1.00 84.06 296 ASN A O 1
ATOM 2279 N N . ASP A 1 297 ? -14.816 -14.403 19.575 1.00 87.56 297 ASP A N 1
ATOM 2280 C CA . ASP A 1 297 ? -14.363 -15.580 18.832 1.00 87.56 297 ASP A CA 1
ATOM 2281 C C . ASP A 1 297 ? -13.503 -15.170 17.627 1.00 87.56 297 ASP A C 1
ATOM 2283 O O . ASP A 1 297 ? -13.997 -14.685 16.604 1.00 87.56 297 ASP A O 1
ATOM 2287 N N . LEU A 1 298 ? -12.194 -15.418 17.730 1.00 84.62 298 LEU A N 1
ATOM 2288 C CA . LEU A 1 298 ? -11.230 -15.112 16.676 1.00 84.62 298 LEU A CA 1
ATOM 2289 C C . LEU A 1 298 ? -11.543 -15.832 15.355 1.00 84.62 298 LEU A C 1
ATOM 2291 O O . LEU A 1 298 ? -11.322 -15.256 14.289 1.00 84.62 298 LEU A O 1
ATOM 2295 N N . ASN A 1 299 ? -12.067 -17.061 15.398 1.00 88.44 299 ASN A N 1
ATOM 2296 C CA . ASN A 1 299 ? -12.407 -17.796 14.178 1.00 88.44 299 ASN A CA 1
ATOM 2297 C C . ASN A 1 299 ? -13.591 -17.143 13.466 1.00 88.44 299 ASN A C 1
ATOM 2299 O O . ASN A 1 299 ? -13.574 -17.007 12.241 1.00 88.44 299 ASN A O 1
ATOM 2303 N N . ASN A 1 300 ? -14.586 -16.692 14.233 1.00 91.19 300 ASN A N 1
ATOM 2304 C CA . ASN A 1 300 ? -15.743 -15.983 13.705 1.00 91.19 300 ASN A CA 1
ATOM 2305 C C . ASN A 1 300 ? -15.342 -14.631 13.094 1.00 91.19 300 ASN A C 1
ATOM 2307 O O . ASN A 1 300 ? -15.679 -14.348 11.943 1.00 91.19 300 ASN A O 1
ATOM 2311 N N . VAL A 1 301 ? -14.545 -13.830 13.811 1.00 90.94 301 VAL A N 1
ATOM 2312 C CA . VAL A 1 301 ? -14.042 -12.541 13.306 1.00 90.94 301 VAL A CA 1
ATOM 2313 C C . VAL A 1 301 ? -13.187 -12.734 12.053 1.00 90.94 301 VAL A C 1
ATOM 2315 O O . VAL A 1 301 ? -13.336 -11.991 11.080 1.00 90.94 301 VAL A O 1
ATOM 2318 N N . TRP A 1 302 ? -12.319 -13.748 12.025 1.00 90.88 302 TRP A N 1
ATOM 2319 C CA . TRP A 1 302 ? -11.514 -14.070 10.847 1.00 90.88 302 TRP A CA 1
ATOM 2320 C C . TRP A 1 302 ? -12.367 -14.508 9.651 1.00 90.88 302 TRP A C 1
ATOM 2322 O O . TRP A 1 302 ? -12.131 -14.066 8.524 1.00 90.88 302 TRP A O 1
ATOM 2332 N N . ALA A 1 303 ? -13.382 -15.343 9.875 1.00 91.69 303 ALA A N 1
ATOM 2333 C CA . ALA A 1 303 ? -14.306 -15.774 8.831 1.00 91.69 303 ALA A CA 1
ATOM 2334 C C . ALA A 1 303 ? -15.099 -14.590 8.252 1.00 91.69 303 ALA A C 1
ATOM 2336 O O . ALA A 1 303 ? -15.139 -14.428 7.031 1.00 91.69 303 ALA A O 1
ATOM 2337 N N . LEU A 1 304 ? -15.634 -13.709 9.107 1.00 93.12 304 LEU A N 1
ATOM 2338 C CA . LEU A 1 304 ? -16.285 -12.460 8.691 1.00 93.12 304 LEU A CA 1
ATOM 2339 C C . LEU A 1 304 ? -15.336 -11.567 7.889 1.00 93.12 304 LEU A C 1
ATOM 2341 O O . LEU A 1 304 ? -15.717 -11.007 6.864 1.00 93.12 304 LEU A O 1
ATOM 2345 N N . SER A 1 305 ? -14.082 -11.465 8.324 1.00 93.38 305 SER A N 1
ATOM 2346 C CA . SER A 1 305 ? -13.082 -10.616 7.679 1.00 93.38 305 SER A CA 1
ATOM 2347 C C . SER A 1 305 ? -12.749 -11.086 6.267 1.00 93.38 305 SER A C 1
ATOM 2349 O O . SER A 1 305 ? -12.690 -10.279 5.342 1.00 93.38 305 SER A O 1
ATOM 2351 N N . ASN A 1 306 ? -12.594 -12.397 6.068 1.00 92.75 306 ASN A N 1
ATOM 2352 C CA . ASN A 1 306 ? -12.420 -12.966 4.732 1.00 92.75 306 ASN A CA 1
ATOM 2353 C C . ASN A 1 306 ? -13.666 -12.773 3.865 1.00 92.75 306 ASN A C 1
ATOM 2355 O O . ASN A 1 306 ? -13.540 -12.487 2.676 1.00 92.75 306 ASN A O 1
ATOM 2359 N N . LEU A 1 307 ? -14.858 -12.876 4.455 1.00 92.50 307 LEU A N 1
ATOM 2360 C CA . LEU A 1 307 ? -16.115 -12.679 3.742 1.00 92.50 307 LEU A CA 1
ATOM 2361 C C . LEU A 1 307 ? -16.269 -11.242 3.222 1.00 92.50 307 LEU A C 1
ATOM 2363 O O . LEU A 1 307 ? -16.679 -11.047 2.082 1.00 92.50 307 LEU A O 1
ATOM 2367 N N . VAL A 1 308 ? -15.879 -10.244 4.020 1.00 92.38 308 VAL A N 1
ATOM 2368 C CA . VAL A 1 308 ? -15.819 -8.829 3.609 1.00 92.38 308 VAL A CA 1
ATOM 2369 C C . VAL A 1 308 ? -14.908 -8.656 2.388 1.00 92.38 308 VAL A C 1
ATOM 2371 O O . VAL A 1 308 ? -15.294 -8.005 1.416 1.00 92.38 308 VAL A O 1
ATOM 2374 N N . ILE A 1 309 ? -13.713 -9.260 2.405 1.00 91.81 309 ILE A N 1
ATOM 2375 C CA . ILE A 1 309 ? -12.768 -9.176 1.279 1.00 91.81 309 ILE A CA 1
ATOM 2376 C C . ILE A 1 309 ? -13.322 -9.878 0.031 1.00 91.81 309 ILE A C 1
ATOM 2378 O O . ILE A 1 309 ? -13.237 -9.326 -1.066 1.00 91.81 309 ILE A O 1
ATOM 2382 N N . GLN A 1 310 ? -13.939 -11.053 0.180 1.00 89.62 310 GLN A N 1
ATOM 2383 C CA . GLN A 1 310 ? -14.573 -11.774 -0.931 1.00 89.62 310 GLN A CA 1
ATOM 2384 C C . GLN A 1 310 ? -15.742 -10.990 -1.538 1.00 89.62 310 GLN A C 1
ATOM 2386 O O . GLN A 1 310 ? -15.850 -10.896 -2.759 1.00 89.62 310 GLN A O 1
ATOM 2391 N N . ALA A 1 311 ? -16.589 -10.378 -0.706 1.00 87.94 311 ALA A N 1
ATOM 2392 C CA . ALA A 1 311 ? -17.682 -9.534 -1.178 1.00 87.94 311 ALA A CA 1
ATOM 2393 C C . ALA A 1 311 ? -17.149 -8.361 -2.013 1.00 87.94 311 ALA A C 1
ATOM 2395 O O . ALA A 1 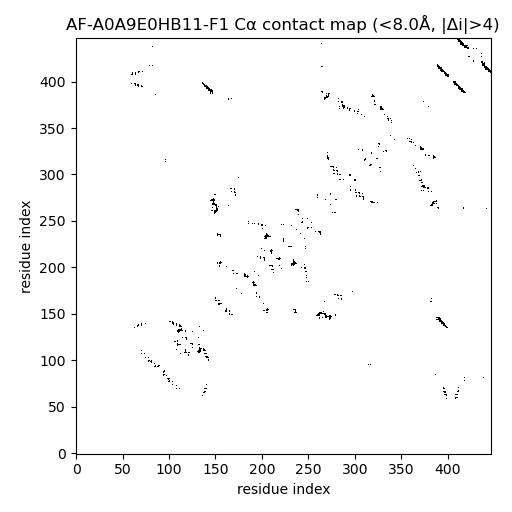311 ? -17.658 -8.091 -3.102 1.00 87.94 311 ALA A O 1
ATOM 2396 N N . LYS A 1 312 ? -16.059 -7.727 -1.565 1.00 85.38 312 LYS A N 1
ATOM 2397 C CA . LYS A 1 312 ? -15.388 -6.663 -2.318 1.00 85.38 312 LYS A CA 1
ATOM 2398 C C . LYS A 1 312 ? -14.837 -7.139 -3.664 1.00 85.38 312 LYS A C 1
ATOM 2400 O O . LYS A 1 312 ? -14.992 -6.429 -4.654 1.00 85.38 312 LYS A O 1
ATOM 2405 N N . GLN A 1 313 ? -14.239 -8.329 -3.729 1.00 82.50 313 GLN A N 1
ATOM 2406 C CA . GLN A 1 313 ? -13.752 -8.913 -4.990 1.00 82.50 313 GLN A CA 1
ATOM 2407 C C . GLN A 1 313 ? -14.876 -9.157 -6.009 1.00 82.50 313 GLN A C 1
ATOM 2409 O O . GLN A 1 313 ? -14.622 -9.168 -7.209 1.00 82.50 313 GLN A O 1
ATOM 2414 N N . LEU A 1 314 ? -16.115 -9.309 -5.540 1.00 81.38 314 LEU A N 1
ATOM 2415 C CA . LEU A 1 314 ? -17.310 -9.476 -6.369 1.00 81.38 314 LEU A CA 1
ATOM 2416 C C . LEU A 1 314 ? -18.061 -8.159 -6.628 1.00 81.38 314 LEU A C 1
ATOM 2418 O O . LEU A 1 314 ? -19.184 -8.177 -7.126 1.00 81.38 314 LEU A O 1
ATOM 2422 N N . GLY A 1 315 ? -17.447 -7.015 -6.310 1.00 77.19 315 GLY A N 1
ATOM 2423 C CA . GLY A 1 315 ? -17.994 -5.688 -6.594 1.00 77.19 315 GLY A CA 1
ATOM 2424 C C . GLY A 1 315 ? -18.860 -5.092 -5.482 1.00 77.19 315 GLY A C 1
ATOM 2425 O O . GLY A 1 315 ? -19.478 -4.049 -5.691 1.00 77.19 315 GLY A O 1
ATOM 2426 N N . PHE A 1 316 ? -18.907 -5.700 -4.291 1.00 80.94 316 PHE A N 1
ATOM 2427 C CA . PHE A 1 316 ? -19.540 -5.075 -3.129 1.00 80.94 316 PHE A CA 1
ATOM 2428 C C . PHE A 1 316 ? -18.594 -4.049 -2.495 1.00 80.94 316 PHE A C 1
ATOM 2430 O O . PHE A 1 316 ? -17.678 -4.388 -1.744 1.00 80.94 316 PHE A O 1
ATOM 2437 N N . TYR A 1 317 ? -18.806 -2.769 -2.790 1.00 80.00 317 TYR A N 1
ATOM 2438 C CA . TYR A 1 317 ? -17.984 -1.697 -2.236 1.00 80.00 317 TYR A CA 1
ATOM 2439 C C . TYR A 1 317 ? -18.602 -1.120 -0.957 1.00 80.00 317 TYR A C 1
ATOM 2441 O O . TYR A 1 317 ? -19.739 -0.655 -0.945 1.00 80.00 317 TYR A O 1
ATOM 2449 N N . PHE A 1 318 ? -17.817 -1.092 0.121 1.00 87.00 318 PHE A N 1
ATOM 2450 C CA . PHE A 1 318 ? -18.187 -0.460 1.391 1.00 87.00 318 PHE A CA 1
ATOM 2451 C C . PHE A 1 318 ? -18.007 1.063 1.309 1.00 87.00 318 PHE A C 1
ATOM 2453 O O . PHE A 1 318 ? -17.031 1.619 1.816 1.00 87.00 318 PHE A O 1
ATOM 2460 N N . ASN A 1 319 ? -18.929 1.729 0.608 1.00 82.31 319 ASN A N 1
ATOM 2461 C CA . ASN A 1 319 ? -18.868 3.173 0.349 1.00 82.31 319 ASN A CA 1
ATOM 2462 C C . ASN A 1 319 ? -19.169 4.020 1.588 1.00 82.31 319 ASN A C 1
ATOM 2464 O O . ASN A 1 319 ? -18.704 5.156 1.675 1.00 82.31 319 ASN A O 1
ATOM 2468 N N . ASP A 1 320 ? -19.897 3.466 2.555 1.00 87.88 320 ASP A N 1
ATOM 2469 C CA . ASP A 1 320 ? -20.196 4.112 3.821 1.00 87.88 320 ASP A CA 1
ATOM 2470 C C . ASP A 1 320 ? -20.099 3.142 5.009 1.00 87.88 320 ASP A C 1
ATOM 2472 O O . ASP A 1 320 ? -20.008 1.918 4.874 1.00 87.88 320 ASP A O 1
ATOM 2476 N N . VAL A 1 321 ? -20.083 3.726 6.207 1.00 91.44 321 VAL A N 1
ATOM 2477 C CA . VAL A 1 321 ? -19.985 2.982 7.466 1.00 91.44 321 VAL A CA 1
ATOM 2478 C C . VAL A 1 321 ? -21.225 2.123 7.716 1.00 91.44 321 VAL A C 1
ATOM 2480 O O . VAL A 1 321 ? -21.090 1.051 8.293 1.00 91.44 321 VAL A O 1
ATOM 2483 N N . ALA A 1 322 ? -22.413 2.538 7.273 1.00 90.81 322 ALA A N 1
ATOM 2484 C CA . ALA A 1 322 ? -23.645 1.780 7.484 1.00 90.81 322 ALA A CA 1
ATOM 2485 C C . ALA A 1 322 ? -23.685 0.499 6.633 1.00 90.81 322 ALA A C 1
ATOM 2487 O O . ALA A 1 322 ? -24.114 -0.548 7.116 1.00 90.81 322 ALA A O 1
ATOM 2488 N N . ALA A 1 323 ? -23.185 0.547 5.400 1.00 89.62 323 ALA A N 1
ATOM 2489 C CA . ALA A 1 323 ? -23.024 -0.609 4.527 1.00 89.62 323 ALA A CA 1
ATOM 2490 C C . ALA A 1 323 ? -22.071 -1.639 5.149 1.00 89.62 323 ALA A C 1
ATOM 2492 O O . ALA A 1 323 ? -22.359 -2.833 5.159 1.00 89.62 323 ALA A O 1
ATOM 2493 N N . PHE A 1 324 ? -20.962 -1.184 5.739 1.00 92.81 324 PHE A N 1
ATOM 2494 C CA . PHE A 1 324 ? -20.035 -2.079 6.430 1.00 92.81 324 PHE A CA 1
ATOM 2495 C C . PHE A 1 324 ? -20.638 -2.679 7.705 1.00 92.81 324 PHE A C 1
ATOM 2497 O O . PHE A 1 324 ? -20.569 -3.889 7.907 1.00 92.81 324 PHE A O 1
ATOM 2504 N N . THR A 1 325 ? -21.266 -1.868 8.560 1.00 93.25 325 THR A N 1
ATOM 2505 C CA . THR A 1 325 ? -21.849 -2.373 9.813 1.00 93.25 325 THR A CA 1
ATOM 2506 C C . THR A 1 325 ? -23.037 -3.300 9.575 1.00 93.25 325 THR A C 1
ATOM 2508 O O . THR A 1 325 ? -23.168 -4.297 10.281 1.00 93.25 325 THR A O 1
ATOM 2511 N N . SER A 1 326 ? -23.878 -3.019 8.576 1.00 92.19 326 SER A N 1
ATOM 2512 C CA . SER A 1 326 ? -24.988 -3.902 8.194 1.00 92.19 326 SER A CA 1
ATOM 2513 C C . SER A 1 326 ? -24.494 -5.236 7.640 1.00 92.19 326 SER A C 1
ATOM 2515 O O . SER A 1 326 ? -24.997 -6.274 8.062 1.00 92.19 326 SER A O 1
ATOM 2517 N N . PHE A 1 327 ? -23.464 -5.227 6.787 1.00 92.62 327 PHE A N 1
ATOM 2518 C CA . PHE A 1 327 ? -22.852 -6.451 6.270 1.00 92.62 327 PHE A CA 1
ATOM 2519 C C . PHE A 1 327 ? -22.243 -7.314 7.381 1.00 92.62 327 PHE A C 1
ATOM 2521 O O . PHE A 1 327 ? -22.450 -8.521 7.405 1.00 92.62 327 PHE A O 1
ATOM 2528 N N . VAL A 1 328 ? -21.506 -6.712 8.322 1.00 93.62 328 VAL A N 1
ATOM 2529 C CA . VAL A 1 328 ? -20.889 -7.457 9.435 1.00 93.62 328 VAL A CA 1
ATOM 2530 C C . VAL A 1 328 ? -21.944 -7.998 10.410 1.00 93.62 328 VAL A C 1
ATOM 2532 O O . VAL A 1 328 ? -21.753 -9.070 10.984 1.00 93.62 328 VAL A O 1
ATOM 2535 N N . LYS A 1 329 ? -23.069 -7.292 10.574 1.00 93.62 329 LYS A N 1
ATOM 2536 C CA . LYS A 1 329 ? -24.182 -7.717 11.431 1.00 93.62 329 LYS A CA 1
ATOM 2537 C C . LYS A 1 329 ? -25.005 -8.858 10.827 1.00 93.62 329 LYS A C 1
ATOM 2539 O O . LYS A 1 329 ? -25.412 -9.750 11.563 1.00 93.62 329 LYS A O 1
ATOM 2544 N N . ASP A 1 330 ? -25.282 -8.820 9.527 1.00 91.31 330 ASP A N 1
ATOM 2545 C CA . ASP A 1 330 ? -26.037 -9.867 8.830 1.00 91.31 330 ASP A CA 1
ATOM 2546 C C . ASP A 1 330 ? -25.472 -10.100 7.418 1.00 91.31 330 ASP A C 1
ATOM 2548 O O . ASP A 1 330 ? -25.993 -9.582 6.420 1.00 91.31 330 ASP A O 1
ATOM 2552 N N . PRO A 1 331 ? -24.386 -10.886 7.312 1.00 89.50 331 PRO A N 1
ATOM 2553 C CA . PRO A 1 331 ? -23.768 -11.150 6.022 1.00 89.50 331 PRO A CA 1
ATOM 2554 C C . PRO A 1 331 ? -24.672 -11.987 5.113 1.00 89.50 331 PRO A C 1
ATOM 2556 O O . PRO A 1 331 ? -24.590 -11.868 3.893 1.00 89.50 331 PRO A O 1
ATOM 2559 N N . ALA A 1 332 ? -25.556 -12.818 5.673 1.00 86.25 332 ALA A N 1
ATOM 2560 C CA . ALA A 1 332 ? -26.461 -13.639 4.880 1.00 86.25 332 ALA A CA 1
ATOM 2561 C C . ALA A 1 332 ? -27.485 -12.775 4.140 1.00 86.25 332 ALA A C 1
ATOM 2563 O O . ALA A 1 332 ? -27.636 -12.912 2.925 1.00 86.25 332 ALA A O 1
ATOM 2564 N N . ALA A 1 333 ? -28.127 -11.835 4.838 1.00 85.69 333 ALA A N 1
ATOM 2565 C CA . ALA A 1 333 ? -29.052 -10.897 4.212 1.00 85.69 333 ALA A CA 1
ATOM 2566 C C . ALA A 1 333 ? -28.360 -10.011 3.165 1.00 85.69 333 ALA A C 1
ATOM 2568 O O . ALA A 1 333 ? -28.901 -9.812 2.074 1.00 85.69 333 ALA A O 1
ATOM 2569 N N . ALA A 1 334 ? -27.150 -9.524 3.458 1.00 83.00 334 ALA A N 1
ATOM 2570 C CA . ALA A 1 334 ? -26.398 -8.686 2.526 1.00 83.00 334 ALA A CA 1
ATOM 2571 C C . ALA A 1 334 ? -26.029 -9.431 1.229 1.00 83.00 334 ALA A C 1
ATOM 2573 O O . ALA A 1 334 ? -26.112 -8.864 0.139 1.00 83.00 334 ALA A O 1
ATOM 2574 N N . LEU A 1 335 ? -25.669 -10.716 1.328 1.00 80.81 335 LEU A N 1
ATOM 2575 C CA . LEU A 1 335 ? -25.314 -11.544 0.173 1.00 80.81 335 LEU A CA 1
ATOM 2576 C C . LEU A 1 335 ? -26.526 -12.026 -0.630 1.00 80.81 335 LEU A C 1
ATOM 2578 O O . LEU A 1 335 ? -26.407 -12.210 -1.843 1.00 80.81 335 LEU A O 1
ATOM 2582 N N . LEU A 1 336 ? -27.694 -12.198 -0.007 1.00 73.00 336 LEU A N 1
ATOM 2583 C CA . LEU A 1 336 ? -28.933 -12.502 -0.732 1.00 73.00 336 LEU A CA 1
ATOM 2584 C C . LEU A 1 336 ? -29.323 -11.362 -1.685 1.00 73.00 336 LEU A C 1
ATOM 2586 O O . LEU A 1 336 ? -29.755 -11.625 -2.805 1.00 73.00 336 LEU A O 1
ATOM 2590 N N . GLY A 1 337 ? -29.082 -10.106 -1.291 1.00 64.50 337 GLY A N 1
ATOM 2591 C CA . GLY A 1 337 ? -29.279 -8.939 -2.159 1.00 64.50 337 GLY A CA 1
ATOM 2592 C C . GLY A 1 337 ? -28.369 -8.914 -3.397 1.00 64.50 337 GLY A C 1
ATOM 2593 O O . GLY A 1 337 ? -28.736 -8.327 -4.407 1.00 64.50 337 GLY A O 1
ATOM 2594 N N . LEU A 1 338 ? -27.218 -9.595 -3.352 1.00 60.75 338 LEU A N 1
ATOM 2595 C CA . LEU A 1 338 ? -26.297 -9.761 -4.488 1.00 60.75 338 LEU A CA 1
ATOM 2596 C C . LEU A 1 338 ? -26.728 -10.870 -5.462 1.00 60.75 338 LEU A C 1
ATOM 2598 O O . LEU A 1 338 ? -26.350 -10.833 -6.629 1.00 60.75 338 LEU A O 1
ATOM 2602 N N . GLY A 1 339 ? -27.474 -11.873 -4.989 1.00 49.84 339 GLY A N 1
ATOM 2603 C CA . GLY A 1 339 ? -27.951 -12.997 -5.807 1.00 49.84 339 GLY A CA 1
ATOM 2604 C C . GLY A 1 339 ? -29.275 -12.729 -6.533 1.00 49.84 339 GLY A C 1
ATOM 2605 O O . GLY A 1 339 ? -29.642 -13.498 -7.421 1.00 49.84 339 GLY A O 1
ATOM 2606 N N . GLY A 1 340 ? -29.988 -11.664 -6.148 1.00 46.56 340 GLY A N 1
ATOM 2607 C CA . GLY A 1 340 ? -31.312 -11.314 -6.669 1.00 46.56 340 GLY A CA 1
ATOM 2608 C C . GLY A 1 340 ? -31.299 -10.524 -7.974 1.00 46.56 340 GLY A C 1
ATOM 2609 O O . GLY A 1 340 ? -32.167 -10.751 -8.808 1.00 46.56 340 GLY A O 1
ATOM 2610 N N . ASP A 1 341 ? -30.296 -9.674 -8.194 1.00 40.88 341 ASP A N 1
ATOM 2611 C CA . ASP A 1 341 ? -30.211 -8.826 -9.380 1.00 40.88 341 ASP A CA 1
ATOM 2612 C C . ASP A 1 341 ? -28.763 -8.783 -9.871 1.00 40.88 341 ASP A C 1
ATOM 2614 O O . ASP A 1 341 ? -27.848 -8.352 -9.166 1.00 40.88 341 ASP A O 1
ATOM 2618 N N . GLY A 1 342 ? -28.538 -9.277 -11.089 1.00 35.62 342 GLY A N 1
ATOM 2619 C CA . GLY A 1 342 ? -27.223 -9.257 -11.715 1.00 35.62 342 GLY A CA 1
ATOM 2620 C C . GLY A 1 342 ? -26.646 -7.841 -11.750 1.00 35.62 342 GLY A C 1
ATOM 2621 O O . GLY A 1 342 ? -27.292 -6.928 -12.248 1.00 35.62 342 GLY A O 1
ATOM 2622 N N . ALA A 1 343 ? -25.423 -7.697 -11.233 1.00 42.25 343 ALA A N 1
ATOM 2623 C CA . ALA A 1 343 ? -24.487 -6.603 -11.494 1.00 42.25 343 ALA A CA 1
ATOM 2624 C C . ALA A 1 343 ? -25.135 -5.219 -11.721 1.00 42.25 343 ALA A C 1
ATOM 2626 O O . ALA A 1 343 ? -25.196 -4.718 -12.842 1.00 42.25 343 ALA A O 1
ATOM 2627 N N . GLY A 1 344 ? -25.582 -4.576 -10.644 1.00 36.25 344 GLY A N 1
ATOM 2628 C CA . GLY A 1 344 ? -26.088 -3.208 -10.717 1.00 36.25 344 GLY A CA 1
ATOM 2629 C C . GLY A 1 344 ? -26.604 -2.717 -9.377 1.00 36.25 344 GLY A C 1
ATOM 2630 O O . GLY A 1 344 ? -27.806 -2.688 -9.142 1.00 36.25 344 GLY A O 1
ATOM 2631 N N . GLY A 1 345 ? -25.697 -2.325 -8.483 1.00 40.50 345 GLY A N 1
ATOM 2632 C CA . GLY A 1 345 ? -26.083 -1.691 -7.229 1.00 40.50 345 GLY A CA 1
ATOM 2633 C C . GLY A 1 345 ? -26.849 -0.394 -7.485 1.00 40.50 345 GLY A C 1
ATOM 2634 O O . GLY A 1 345 ? -26.284 0.567 -7.991 1.00 40.50 345 GLY A O 1
ATOM 2635 N N . THR A 1 346 ? -28.116 -0.346 -7.084 1.00 37.38 346 THR A N 1
ATOM 2636 C CA . THR A 1 346 ? -28.763 0.887 -6.622 1.00 37.38 346 THR A CA 1
ATOM 2637 C C . THR A 1 346 ? -29.774 0.529 -5.542 1.00 37.38 346 THR A C 1
ATOM 2639 O O . THR A 1 346 ? -30.661 -0.295 -5.743 1.00 37.38 346 THR A O 1
ATOM 2642 N N . GLY A 1 347 ? -29.626 1.151 -4.372 1.00 42.88 347 GLY A N 1
ATOM 2643 C CA . GLY A 1 347 ? -30.647 1.117 -3.336 1.00 42.88 347 GLY A CA 1
ATOM 2644 C C . GLY A 1 347 ? -31.936 1.739 -3.866 1.00 42.88 347 GLY A C 1
ATOM 2645 O O . GLY A 1 347 ? -31.968 2.919 -4.207 1.00 42.88 347 GLY A O 1
ATOM 2646 N N . GLY A 1 348 ? -32.991 0.932 -3.927 1.00 29.56 348 GLY A N 1
ATOM 2647 C CA . GLY A 1 348 ? -34.347 1.347 -4.254 1.00 29.56 348 GLY A CA 1
ATOM 2648 C C . GLY A 1 348 ? -35.311 0.803 -3.207 1.00 29.56 348 GLY A C 1
ATOM 2649 O O . GLY A 1 348 ? -35.465 -0.401 -3.040 1.00 29.56 348 GLY A O 1
ATOM 2650 N N . THR A 1 349 ? -35.941 1.706 -2.467 1.00 32.12 349 THR A N 1
ATOM 2651 C CA . THR A 1 349 ? -37.028 1.428 -1.522 1.00 32.12 349 THR A CA 1
ATOM 2652 C C . THR A 1 349 ? -38.301 0.946 -2.225 1.00 32.12 349 THR A C 1
ATOM 2654 O O . THR A 1 349 ? -38.783 1.638 -3.116 1.00 32.12 349 THR A O 1
ATOM 2657 N N . GLY A 1 350 ? -38.895 -0.143 -1.714 1.00 31.41 350 GLY A N 1
ATOM 2658 C CA . GLY A 1 350 ? -40.272 -0.609 -1.977 1.00 31.41 350 GLY A CA 1
ATOM 2659 C C . GLY A 1 350 ? -40.432 -1.320 -3.328 1.00 31.41 350 GLY A C 1
ATOM 2660 O O . GLY A 1 350 ? -40.059 -0.797 -4.362 1.00 31.41 350 GLY A O 1
ATOM 2661 N N . THR A 1 351 ? -41.030 -2.504 -3.440 1.00 26.34 351 THR A N 1
ATOM 2662 C CA . THR A 1 351 ? -42.374 -2.879 -2.978 1.00 26.34 351 THR A CA 1
ATOM 2663 C C . THR A 1 351 ? -42.494 -4.409 -3.049 1.00 26.34 351 THR A C 1
ATOM 2665 O O . THR A 1 351 ? -41.824 -5.039 -3.863 1.00 26.34 351 THR A O 1
ATOM 2668 N N . GLY A 1 352 ? -43.334 -5.005 -2.199 1.00 37.16 352 GLY A N 1
ATOM 2669 C CA . GLY A 1 352 ? -43.501 -6.453 -2.078 1.00 37.16 352 GLY A CA 1
ATOM 2670 C C . GLY A 1 352 ? -43.752 -7.186 -3.400 1.00 37.16 352 GLY A C 1
ATOM 2671 O O . GLY A 1 352 ? -44.647 -6.838 -4.166 1.00 37.16 352 GLY A O 1
ATOM 2672 N N . GLY A 1 353 ? -42.984 -8.251 -3.607 1.00 27.66 353 GLY A N 1
ATOM 2673 C CA . GLY A 1 353 ? -43.187 -9.239 -4.654 1.00 27.66 353 GLY A CA 1
ATOM 2674 C C . GLY A 1 353 ? -42.632 -10.573 -4.176 1.00 27.66 353 GLY A C 1
ATOM 2675 O O . GLY A 1 353 ? -41.427 -10.739 -4.028 1.00 27.66 353 GLY A O 1
ATOM 2676 N N . THR A 1 354 ? -43.518 -11.522 -3.888 1.00 33.62 354 THR A N 1
ATOM 2677 C CA . THR A 1 354 ? -43.179 -12.926 -3.639 1.00 33.62 354 THR A CA 1
ATOM 2678 C C . THR A 1 354 ? -42.621 -13.541 -4.919 1.00 33.62 354 THR A C 1
ATOM 2680 O O . THR A 1 354 ? -43.378 -14.018 -5.762 1.00 33.62 354 THR A O 1
ATOM 2683 N N . GLY A 1 355 ? -41.300 -13.494 -5.071 1.00 31.80 355 GLY A N 1
ATOM 2684 C CA . GLY A 1 355 ? -40.550 -14.180 -6.116 1.00 31.80 355 GLY A CA 1
ATOM 2685 C C . GLY A 1 355 ? -39.717 -15.306 -5.515 1.00 31.80 355 GLY A C 1
ATOM 2686 O O . GLY A 1 355 ? -38.688 -15.065 -4.893 1.00 31.80 355 GLY A O 1
ATOM 2687 N N . THR A 1 356 ? -40.158 -16.547 -5.693 1.00 32.91 356 THR A N 1
ATOM 2688 C CA . THR A 1 356 ? -39.351 -17.750 -5.464 1.00 32.91 356 THR A CA 1
ATOM 2689 C C . THR A 1 356 ? -38.268 -17.834 -6.543 1.00 32.91 356 THR A C 1
ATOM 2691 O O . THR A 1 356 ? -38.477 -18.450 -7.586 1.00 32.91 356 THR A O 1
ATOM 2694 N N . GLY A 1 357 ? -37.133 -17.174 -6.319 1.00 34.53 357 GLY A N 1
ATOM 2695 C CA . GLY A 1 357 ? -35.939 -17.265 -7.155 1.00 34.53 357 GLY A CA 1
ATOM 2696 C C . GLY A 1 357 ? -34.776 -17.807 -6.335 1.00 34.53 357 GLY A C 1
ATOM 2697 O O . GLY A 1 357 ? -34.258 -17.127 -5.458 1.00 34.53 357 GLY A O 1
ATOM 2698 N N . THR A 1 358 ? -34.364 -19.043 -6.605 1.00 35.97 358 THR A N 1
ATOM 2699 C CA . THR A 1 358 ? -33.171 -19.689 -6.035 1.00 35.97 358 THR A CA 1
ATOM 2700 C C . THR A 1 358 ? -31.890 -19.138 -6.674 1.00 35.97 358 THR A C 1
ATOM 2702 O O . THR A 1 358 ? -31.126 -19.881 -7.289 1.00 35.97 358 THR A O 1
ATOM 2705 N N . GLY A 1 359 ? -31.667 -17.827 -6.574 1.00 40.59 359 GLY A N 1
ATOM 2706 C CA . GLY A 1 359 ? -30.391 -17.203 -6.910 1.00 40.59 359 GLY A CA 1
ATOM 2707 C C . GLY A 1 359 ? -29.416 -17.425 -5.761 1.00 40.59 359 GLY A C 1
ATOM 2708 O O . GLY A 1 359 ? -29.367 -16.630 -4.828 1.00 40.59 359 GLY A O 1
ATOM 2709 N N . ALA A 1 360 ? -28.692 -18.545 -5.771 1.00 48.47 360 ALA A N 1
ATOM 2710 C CA . ALA A 1 360 ? -27.626 -18.765 -4.802 1.00 48.47 360 ALA A CA 1
ATOM 2711 C C . ALA A 1 360 ? -26.534 -17.709 -5.026 1.00 48.47 360 ALA A C 1
ATOM 2713 O O . ALA A 1 360 ? -25.997 -17.600 -6.130 1.00 48.47 360 ALA A O 1
ATOM 2714 N N . SER A 1 361 ? -26.213 -16.927 -3.994 1.00 57.16 361 SER A N 1
ATOM 2715 C CA . SER A 1 361 ? -25.073 -16.012 -4.026 1.00 57.16 361 SER A CA 1
ATOM 2716 C C . SER A 1 361 ? -23.805 -16.794 -4.411 1.00 57.16 361 SER A C 1
ATOM 2718 O O . SER A 1 361 ? -23.616 -17.911 -3.925 1.00 57.16 361 SER A O 1
ATOM 2720 N N . PRO A 1 362 ? -22.895 -16.234 -5.231 1.00 65.06 362 PRO A N 1
ATOM 2721 C CA . PRO A 1 362 ? -21.645 -16.912 -5.599 1.00 65.06 362 PRO A CA 1
ATOM 2722 C C . PRO A 1 362 ? -20.714 -17.147 -4.395 1.00 65.06 362 PRO A C 1
ATOM 2724 O O . PRO A 1 362 ? -19.742 -17.891 -4.496 1.00 65.06 362 PRO A O 1
ATOM 2727 N N . ILE A 1 363 ? -21.014 -16.525 -3.250 1.00 75.19 363 ILE A N 1
ATOM 2728 C CA . ILE A 1 363 ? -20.289 -16.680 -1.992 1.00 75.19 363 ILE A CA 1
ATOM 2729 C C . ILE A 1 363 ? -21.034 -17.662 -1.089 1.00 75.19 363 ILE A C 1
ATOM 2731 O O . ILE A 1 363 ? -22.189 -17.438 -0.729 1.00 75.19 363 ILE A O 1
ATOM 2735 N N . THR A 1 364 ? -20.348 -18.729 -0.676 1.00 76.62 364 THR A N 1
ATOM 2736 C CA . THR A 1 364 ? -20.862 -19.670 0.328 1.00 76.62 364 THR A CA 1
ATOM 2737 C C . THR A 1 364 ? -20.499 -19.187 1.728 1.00 76.62 364 THR A C 1
ATOM 2739 O O . THR A 1 364 ? -19.327 -18.959 2.025 1.00 76.62 364 THR A O 1
ATOM 2742 N N . LEU A 1 365 ? -21.497 -19.058 2.601 1.00 80.56 365 LEU A N 1
ATOM 2743 C CA . LEU A 1 365 ? -21.287 -18.700 4.002 1.00 80.56 365 LEU A CA 1
ATOM 2744 C C . LEU A 1 365 ? -20.668 -19.878 4.774 1.00 80.56 365 LEU A C 1
ATOM 2746 O O . LEU A 1 365 ? -21.176 -20.999 4.677 1.00 80.56 365 LEU A O 1
ATOM 2750 N N . PRO A 1 366 ? -19.613 -19.645 5.575 1.00 82.00 366 PRO A N 1
ATOM 2751 C CA . PRO A 1 366 ? -19.110 -20.638 6.513 1.00 82.00 366 PRO A CA 1
ATOM 2752 C C . PRO A 1 366 ? -20.215 -21.123 7.471 1.00 82.00 366 PRO A C 1
ATOM 2754 O O . PRO A 1 366 ? -20.991 -20.306 7.979 1.00 82.00 366 PRO A O 1
ATOM 2757 N N . PRO A 1 367 ? -20.306 -22.436 7.750 1.00 77.81 367 PRO A N 1
ATOM 2758 C CA . PRO A 1 367 ? -21.307 -22.963 8.669 1.00 77.81 367 PRO A CA 1
ATOM 2759 C C . PRO A 1 367 ? -2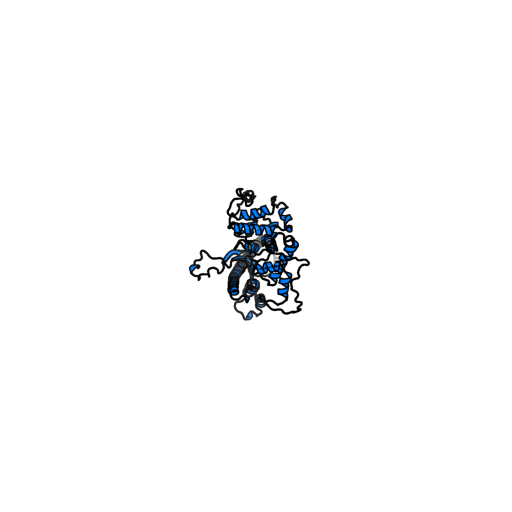1.078 -22.417 10.084 1.00 77.81 367 PRO A C 1
ATOM 2761 O O . PRO A 1 367 ? -19.967 -22.474 10.603 1.00 77.81 367 PRO A O 1
ATOM 2764 N N . GLY A 1 368 ? -22.140 -21.904 10.712 1.00 81.06 368 GLY A N 1
ATOM 2765 C CA . GLY A 1 368 ? -22.085 -21.363 12.075 1.00 81.06 368 GLY A CA 1
ATOM 2766 C C . GLY A 1 368 ? -21.543 -19.935 12.195 1.00 81.06 368 GLY A C 1
ATOM 2767 O O . GLY A 1 368 ? -21.350 -19.483 13.320 1.00 81.06 368 GLY A O 1
ATOM 2768 N N . LEU A 1 369 ? -21.324 -19.226 11.079 1.00 88.19 369 LEU A N 1
ATOM 2769 C CA . LEU A 1 369 ? -20.924 -17.816 11.086 1.00 88.19 369 LEU A CA 1
ATOM 2770 C C . LEU A 1 369 ? -21.966 -16.957 11.819 1.00 88.19 369 LEU A C 1
ATOM 2772 O O . LEU A 1 369 ? -23.143 -16.956 11.455 1.00 88.19 369 LEU A O 1
ATOM 2776 N N . GLN A 1 370 ? -21.526 -16.206 12.826 1.00 89.94 370 GLN A N 1
ATOM 2777 C CA . GLN A 1 370 ? -22.360 -15.274 13.580 1.00 89.94 370 GLN A CA 1
ATOM 2778 C C . GLN A 1 370 ? -21.987 -13.844 13.204 1.00 89.94 370 GLN A C 1
ATOM 2780 O O . GLN A 1 370 ? -20.811 -13.486 13.193 1.00 89.94 370 GLN A O 1
ATOM 2785 N N . GLY A 1 371 ? -22.985 -13.016 12.904 1.00 91.25 371 GLY A N 1
ATOM 2786 C CA . GLY A 1 371 ? -22.759 -11.589 12.705 1.00 91.25 371 GLY A CA 1
ATOM 2787 C C . GLY A 1 371 ? -22.327 -10.896 13.997 1.00 91.25 371 GLY A C 1
ATOM 2788 O O . GLY A 1 371 ? -22.658 -11.348 15.092 1.00 91.25 371 GLY A O 1
ATOM 2789 N N . VAL A 1 372 ? -21.593 -9.793 13.860 1.00 92.94 372 VAL A N 1
ATOM 2790 C CA . VAL A 1 372 ? -21.099 -8.990 14.989 1.00 92.94 372 VAL A CA 1
ATOM 2791 C C . VAL A 1 372 ? -21.768 -7.621 14.973 1.00 92.94 372 VAL A C 1
ATOM 2793 O O . VAL A 1 372 ? -21.808 -6.947 13.940 1.00 92.94 372 VAL A O 1
ATOM 2796 N N . GLU A 1 373 ? -22.282 -7.173 16.120 1.00 91.62 373 GLU A N 1
ATOM 2797 C CA . GLU A 1 373 ? -22.847 -5.829 16.218 1.00 91.62 373 GLU A CA 1
ATOM 2798 C C . GLU A 1 373 ? -21.744 -4.786 16.420 1.00 91.62 373 GLU A C 1
ATOM 2800 O O . GLU A 1 373 ? -21.072 -4.735 17.452 1.00 91.62 373 GLU A O 1
ATOM 2805 N N . LEU A 1 374 ? -21.587 -3.903 15.432 1.00 92.69 374 LEU A N 1
ATOM 2806 C CA . LEU A 1 374 ? -20.608 -2.821 15.468 1.00 92.69 374 LEU A CA 1
ATOM 2807 C C . LEU A 1 374 ? -21.229 -1.495 15.922 1.00 92.69 374 LEU A C 1
ATOM 2809 O O . LEU A 1 374 ? -22.273 -1.057 15.434 1.00 92.69 374 LEU A O 1
ATOM 2813 N N . GLU A 1 375 ? -20.528 -0.791 16.803 1.00 93.25 375 GLU A N 1
ATOM 2814 C CA . GLU A 1 375 ? -20.831 0.581 17.182 1.00 93.25 375 GLU A CA 1
ATOM 2815 C C . GLU A 1 375 ? -20.312 1.551 16.111 1.00 93.25 375 GLU A C 1
ATOM 2817 O O . GLU A 1 375 ? -19.123 1.880 16.048 1.00 93.25 375 GLU A O 1
ATOM 2822 N N . ALA A 1 376 ? -21.223 2.082 15.292 1.00 89.69 376 ALA A N 1
ATOM 2823 C CA . ALA A 1 376 ? -20.884 3.020 14.219 1.00 89.69 376 ALA A CA 1
ATOM 2824 C C . ALA A 1 376 ? -20.093 4.249 14.711 1.00 89.69 376 ALA A C 1
ATOM 2826 O O . ALA A 1 376 ? -19.253 4.775 13.984 1.00 89.69 376 ALA A O 1
ATOM 2827 N N . ALA A 1 377 ? -20.319 4.705 15.948 1.00 90.44 377 ALA A N 1
ATOM 2828 C CA . ALA A 1 377 ? -19.575 5.819 16.537 1.00 90.44 377 ALA A CA 1
ATOM 2829 C C . ALA A 1 377 ? -18.082 5.499 16.731 1.00 90.44 377 ALA A C 1
ATOM 2831 O O . ALA A 1 377 ? -17.244 6.344 16.419 1.00 90.44 377 ALA A O 1
ATOM 2832 N N . LYS A 1 378 ? -17.747 4.284 17.193 1.00 89.12 378 LYS A N 1
ATOM 2833 C CA . LYS A 1 378 ? -16.357 3.817 17.318 1.00 89.12 378 LYS A CA 1
ATOM 2834 C C . LYS A 1 378 ? -15.726 3.645 15.943 1.00 89.12 378 LYS A C 1
ATOM 2836 O O . LYS A 1 378 ? -14.627 4.140 15.708 1.00 89.12 378 LYS A O 1
ATOM 2841 N N . LEU A 1 379 ? -16.453 3.031 15.006 1.00 90.00 379 LEU A N 1
ATOM 2842 C CA . LEU A 1 379 ? -15.936 2.810 13.658 1.00 90.00 379 LEU A CA 1
ATOM 2843 C C . LEU A 1 379 ? -15.627 4.138 12.947 1.00 90.00 379 LEU A C 1
ATOM 2845 O O . LEU A 1 379 ? -14.532 4.305 12.420 1.00 90.00 379 LEU A O 1
ATOM 2849 N N . ASN A 1 380 ? -16.523 5.128 13.029 1.00 90.88 380 ASN A N 1
ATOM 2850 C CA . ASN A 1 380 ? -16.337 6.464 12.443 1.00 90.88 380 ASN A CA 1
ATOM 2851 C C . ASN A 1 380 ? -15.099 7.218 12.962 1.00 90.88 380 ASN A C 1
ATOM 2853 O O . ASN A 1 380 ? -14.626 8.150 12.302 1.00 90.88 380 ASN A O 1
ATOM 2857 N N . GLN A 1 381 ? -14.571 6.863 14.137 1.00 88.06 381 GLN A N 1
ATOM 2858 C CA . GLN A 1 381 ? -13.329 7.453 14.642 1.00 88.06 381 GLN A CA 1
ATOM 2859 C C . GLN A 1 381 ? -12.106 6.923 13.889 1.00 88.06 381 GLN A C 1
ATOM 2861 O O . GLN A 1 381 ? -11.165 7.683 13.680 1.00 88.06 381 GLN A O 1
ATOM 2866 N N . ILE A 1 382 ? -12.144 5.667 13.441 1.00 87.62 382 ILE A N 1
ATOM 2867 C CA . ILE A 1 382 ? -10.994 4.938 12.891 1.00 87.62 382 ILE A CA 1
ATOM 2868 C C . ILE A 1 382 ? -11.035 4.897 11.361 1.00 87.62 382 ILE A C 1
ATOM 2870 O O . ILE A 1 382 ? -9.989 4.925 10.713 1.00 87.62 382 ILE A O 1
ATOM 2874 N N . VAL A 1 383 ? -12.232 4.859 10.771 1.00 92.88 383 VAL A N 1
ATOM 2875 C CA . VAL A 1 383 ? -12.403 4.666 9.329 1.00 92.88 383 VAL A CA 1
ATOM 2876 C C . VAL A 1 383 ? -12.898 5.914 8.617 1.00 92.88 383 VAL A C 1
ATOM 2878 O O . VAL A 1 383 ? -13.586 6.764 9.187 1.00 92.88 383 VAL A O 1
ATOM 2881 N N . ALA A 1 384 ? -12.540 6.001 7.342 1.00 91.69 384 ALA A N 1
ATOM 2882 C CA . ALA A 1 384 ? -13.080 6.948 6.390 1.00 91.69 384 ALA A CA 1
ATOM 2883 C C . ALA A 1 384 ? -13.923 6.204 5.348 1.00 91.69 384 ALA A C 1
ATOM 2885 O O . ALA A 1 384 ? -13.599 5.090 4.930 1.00 91.69 384 ALA A O 1
ATOM 2886 N N . ALA A 1 385 ? -15.002 6.860 4.943 1.00 84.00 385 ALA A N 1
ATOM 2887 C CA . ALA A 1 385 ? -15.880 6.465 3.856 1.00 84.00 385 ALA A CA 1
ATOM 2888 C C . ALA A 1 385 ? -15.694 7.466 2.710 1.00 84.00 385 ALA A C 1
ATOM 2890 O O . ALA A 1 385 ? -15.646 8.676 2.954 1.00 84.00 385 ALA A O 1
ATOM 2891 N N . GLY A 1 386 ? -15.549 6.979 1.478 1.00 84.75 386 GLY A N 1
ATOM 2892 C CA . GLY A 1 386 ? -15.349 7.834 0.311 1.00 84.75 386 GLY A CA 1
ATOM 2893 C C . GLY A 1 386 ? -14.490 7.209 -0.792 1.00 84.75 386 GLY A C 1
ATOM 2894 O O . GLY A 1 386 ? -14.122 6.033 -0.719 1.00 84.75 386 GLY A O 1
ATOM 2895 N N . PRO A 1 387 ? -14.169 7.991 -1.841 1.00 87.38 387 PRO A N 1
ATOM 2896 C CA . PRO A 1 387 ? -13.307 7.532 -2.923 1.00 87.38 387 PRO A CA 1
ATOM 2897 C C . PRO A 1 387 ? -11.901 7.213 -2.411 1.00 87.38 387 PRO A C 1
ATOM 2899 O O . PRO A 1 387 ? -11.430 7.787 -1.428 1.00 87.38 387 PRO A O 1
ATOM 2902 N N . ILE A 1 388 ? -11.230 6.282 -3.085 1.00 90.81 388 ILE A N 1
ATOM 2903 C CA . ILE A 1 388 ? -9.870 5.878 -2.729 1.00 90.81 388 ILE A CA 1
ATOM 2904 C C . ILE A 1 388 ? -8.903 7.004 -3.090 1.00 90.81 388 ILE A C 1
ATOM 2906 O O . ILE A 1 388 ? -8.815 7.406 -4.252 1.00 90.81 388 ILE A O 1
ATOM 2910 N N . ARG A 1 389 ? -8.134 7.472 -2.103 1.00 90.88 389 ARG A N 1
ATOM 2911 C CA . ARG A 1 389 ? -7.217 8.604 -2.267 1.00 90.88 389 ARG A CA 1
ATOM 2912 C C . ARG A 1 389 ? -5.789 8.193 -2.632 1.00 90.88 389 ARG A C 1
ATOM 2914 O O . ARG A 1 389 ? -5.144 8.884 -3.423 1.00 90.88 389 ARG A O 1
ATOM 2921 N N . LEU A 1 390 ? -5.284 7.110 -2.037 1.00 94.31 390 LEU A N 1
ATOM 2922 C CA . LEU A 1 390 ? -3.879 6.702 -2.127 1.00 94.31 390 LEU A CA 1
ATOM 2923 C C . LEU A 1 390 ? -3.677 5.424 -2.929 1.00 94.31 390 LEU A C 1
ATOM 2925 O O . LEU A 1 390 ? -4.322 4.406 -2.663 1.00 94.31 390 LEU A O 1
ATOM 2929 N N . TYR A 1 391 ? -2.683 5.464 -3.812 1.00 95.06 391 TYR A N 1
ATOM 2930 C CA . TYR A 1 391 ? -2.293 4.336 -4.647 1.00 95.06 391 TYR A CA 1
ATOM 2931 C C . TYR A 1 391 ? -0.780 4.136 -4.604 1.00 95.06 391 TYR A C 1
ATOM 2933 O O . TYR A 1 391 ? -0.009 5.089 -4.726 1.00 95.06 391 TYR A O 1
ATOM 2941 N N . GLU A 1 392 ? -0.363 2.888 -4.455 1.00 94.38 392 GLU A N 1
ATOM 2942 C CA . GLU A 1 392 ? 0.984 2.442 -4.779 1.00 94.38 392 GLU A CA 1
ATOM 2943 C C . GLU A 1 392 ? 0.997 1.994 -6.239 1.00 94.38 392 GLU A C 1
ATOM 2945 O O . GLU A 1 392 ? 0.104 1.284 -6.698 1.00 94.38 392 GLU A O 1
ATOM 2950 N N . VAL A 1 393 ? 1.993 2.447 -6.983 1.00 95.38 393 VAL A N 1
ATOM 2951 C CA . VAL A 1 393 ? 2.118 2.207 -8.414 1.00 95.38 393 VAL A CA 1
ATOM 2952 C C . VAL A 1 393 ? 3.453 1.541 -8.670 1.00 95.38 393 VAL A C 1
ATOM 2954 O O . VAL A 1 393 ? 4.504 2.073 -8.319 1.00 95.38 393 VAL A O 1
ATOM 2957 N N . GLU A 1 394 ? 3.407 0.389 -9.321 1.00 95.44 394 GLU A N 1
ATOM 2958 C CA . GLU A 1 394 ? 4.577 -0.288 -9.852 1.00 95.44 394 GLU A CA 1
ATOM 2959 C C . GLU A 1 394 ? 4.454 -0.334 -11.371 1.00 95.44 394 GLU A C 1
ATOM 2961 O O . GLU A 1 394 ? 3.652 -1.092 -11.910 1.00 95.44 394 GLU A O 1
ATOM 2966 N N . VAL A 1 395 ? 5.237 0.487 -12.065 1.00 95.19 395 VAL A N 1
ATOM 2967 C CA . VAL A 1 395 ? 5.365 0.410 -13.525 1.00 95.19 395 VAL A CA 1
ATOM 2968 C C . VAL A 1 395 ? 6.656 -0.292 -13.884 1.00 95.19 395 VAL A C 1
ATOM 2970 O O . VAL A 1 395 ? 7.660 -0.162 -13.183 1.00 95.19 395 VAL A O 1
ATOM 2973 N N . TYR A 1 396 ? 6.657 -1.003 -15.000 1.00 94.31 396 TYR A N 1
ATOM 2974 C CA . TYR A 1 396 ? 7.871 -1.616 -15.512 1.00 94.31 396 TYR A CA 1
ATOM 2975 C C . TYR A 1 396 ? 7.995 -1.437 -17.014 1.00 94.31 396 TYR A C 1
ATOM 2977 O O . TYR A 1 396 ? 6.998 -1.378 -17.725 1.00 94.31 396 TYR A O 1
ATOM 2985 N N . GLY A 1 397 ? 9.237 -1.361 -17.475 1.00 93.62 397 GLY A N 1
ATOM 2986 C CA . GLY A 1 397 ? 9.606 -1.451 -18.878 1.00 93.62 397 GLY A CA 1
ATOM 2987 C C . GLY A 1 397 ? 10.518 -2.650 -19.072 1.00 93.62 397 GLY A C 1
ATOM 2988 O O . GLY A 1 397 ? 11.452 -2.855 -18.292 1.00 93.62 397 GLY A O 1
ATOM 2989 N N . GLU A 1 398 ? 10.241 -3.445 -20.093 1.00 92.19 398 GLU A N 1
ATOM 2990 C CA . GLU A 1 398 ? 10.926 -4.695 -20.377 1.00 92.19 398 GLU A CA 1
ATOM 2991 C C . GLU A 1 398 ? 11.439 -4.709 -21.815 1.00 92.19 398 GLU A C 1
ATOM 2993 O O . GLU A 1 398 ? 10.735 -4.341 -22.748 1.00 92.19 398 GLU A O 1
ATOM 2998 N N . VAL A 1 399 ? 12.689 -5.125 -22.001 1.00 91.00 399 VAL A N 1
ATOM 2999 C CA . VAL A 1 399 ? 13.293 -5.325 -23.319 1.00 91.00 399 VAL A CA 1
ATOM 3000 C C . VAL A 1 399 ? 13.576 -6.809 -23.482 1.00 91.00 399 VAL A C 1
ATOM 3002 O O . VAL A 1 399 ? 14.377 -7.390 -22.739 1.00 91.00 399 VAL A O 1
ATOM 3005 N N . ALA A 1 400 ? 12.913 -7.421 -24.463 1.00 83.06 400 ALA A N 1
ATOM 3006 C CA . ALA A 1 400 ? 13.144 -8.809 -24.825 1.00 83.06 400 ALA A CA 1
ATOM 3007 C C . ALA A 1 400 ? 14.568 -8.968 -25.377 1.00 83.06 400 ALA A C 1
ATOM 3009 O O . ALA A 1 400 ? 14.991 -8.243 -26.281 1.00 83.06 400 ALA A O 1
ATOM 3010 N N . ARG A 1 401 ? 15.315 -9.931 -24.833 1.00 78.69 401 ARG A N 1
ATOM 3011 C CA . ARG A 1 401 ? 16.659 -10.282 -25.298 1.00 78.69 401 ARG A CA 1
ATOM 3012 C C . ARG A 1 401 ? 16.601 -11.664 -25.940 1.00 78.69 401 ARG A C 1
ATOM 3014 O O . ARG A 1 401 ? 16.013 -12.583 -25.388 1.00 78.69 401 ARG A O 1
ATOM 3021 N N . GLY A 1 402 ? 17.169 -11.801 -27.136 1.00 72.56 402 GLY A N 1
ATOM 3022 C CA . GLY A 1 402 ? 17.179 -13.078 -27.853 1.00 72.56 402 GLY A CA 1
ATOM 3023 C C . GLY A 1 402 ? 18.138 -14.104 -27.232 1.00 72.56 402 GLY A C 1
ATOM 3024 O O . GLY A 1 402 ? 19.156 -13.742 -26.638 1.00 72.56 402 GLY A O 1
ATOM 3025 N N . GLY A 1 403 ? 17.850 -15.393 -27.435 1.00 72.31 403 GLY A N 1
ATOM 3026 C CA . GLY A 1 403 ? 18.713 -16.506 -27.021 1.00 72.31 403 GLY A CA 1
ATOM 3027 C C . GLY A 1 403 ? 18.482 -16.961 -25.575 1.00 72.31 403 GLY A C 1
ATOM 3028 O O . GLY A 1 403 ? 17.347 -17.160 -25.167 1.00 72.31 403 GLY A O 1
ATOM 3029 N N . ILE A 1 404 ? 19.565 -17.165 -24.815 1.00 69.06 404 ILE A N 1
ATOM 3030 C CA . ILE A 1 404 ? 19.543 -17.662 -23.417 1.00 69.06 404 ILE A CA 1
ATOM 3031 C C . ILE A 1 404 ? 19.414 -16.504 -22.400 1.00 69.06 404 ILE A C 1
ATOM 3033 O O . ILE A 1 404 ? 19.348 -16.713 -21.191 1.00 69.06 404 ILE A O 1
ATOM 3037 N N . LEU A 1 405 ? 19.420 -15.253 -22.865 1.00 74.25 405 LEU A N 1
ATOM 3038 C CA . LEU A 1 405 ? 19.388 -14.090 -21.984 1.00 74.25 405 LEU A CA 1
ATOM 3039 C C . LEU A 1 405 ? 17.959 -13.808 -21.521 1.00 74.25 405 LEU A C 1
ATOM 3041 O O . LEU A 1 405 ? 17.081 -13.552 -22.338 1.00 74.25 405 LEU A O 1
ATOM 3045 N N . ASN A 1 406 ? 17.755 -13.768 -20.203 1.00 80.88 406 ASN A N 1
ATOM 3046 C CA . ASN A 1 406 ? 16.495 -13.311 -19.622 1.00 80.88 406 ASN A CA 1
ATOM 3047 C C . ASN A 1 406 ? 16.165 -11.889 -20.103 1.00 80.88 406 ASN A C 1
ATOM 3049 O O . ASN A 1 406 ? 17.088 -11.081 -20.288 1.00 80.88 406 ASN A O 1
ATOM 3053 N N . PRO A 1 407 ? 14.882 -11.534 -20.248 1.00 83.50 407 PRO A N 1
ATOM 3054 C CA . PRO A 1 407 ? 14.498 -10.165 -20.554 1.00 83.50 407 PRO A CA 1
ATOM 3055 C C . PRO A 1 407 ? 15.058 -9.191 -19.512 1.00 83.50 407 PRO A C 1
ATOM 3057 O O . PRO A 1 407 ? 15.301 -9.537 -18.351 1.00 83.50 407 PRO A O 1
ATOM 3060 N N . LEU A 1 408 ? 15.356 -7.975 -19.957 1.00 89.88 408 LEU A N 1
ATOM 3061 C CA . LEU A 1 408 ? 15.850 -6.924 -19.080 1.00 89.88 408 LEU A CA 1
ATOM 3062 C C . LEU A 1 408 ? 14.683 -6.038 -18.655 1.00 89.88 408 LEU A C 1
ATOM 3064 O O . LEU A 1 408 ? 14.093 -5.369 -19.499 1.00 89.88 408 LEU A O 1
ATOM 3068 N N . ARG A 1 409 ? 14.402 -5.990 -17.353 1.00 92.06 409 ARG A N 1
ATOM 3069 C CA . ARG A 1 409 ? 13.319 -5.189 -16.779 1.00 92.06 409 ARG A CA 1
ATOM 3070 C C . ARG A 1 409 ? 13.863 -4.071 -15.893 1.00 92.06 409 ARG A C 1
ATOM 3072 O O . ARG A 1 409 ? 14.745 -4.308 -15.071 1.00 92.06 409 ARG A O 1
ATOM 3079 N N . ARG A 1 410 ? 13.305 -2.870 -16.045 1.00 94.75 410 ARG A N 1
ATOM 3080 C CA . ARG A 1 410 ? 13.445 -1.740 -15.113 1.00 94.75 410 ARG A CA 1
ATOM 3081 C C . ARG A 1 410 ? 12.091 -1.442 -14.500 1.00 94.75 410 ARG A C 1
ATOM 3083 O O . ARG A 1 410 ? 11.084 -1.501 -15.204 1.00 94.75 410 ARG A O 1
ATOM 3090 N N . THR A 1 411 ? 12.069 -1.141 -13.208 1.00 95.44 411 THR A N 1
ATOM 3091 C CA . THR A 1 411 ? 10.818 -0.942 -12.466 1.00 95.44 411 THR A CA 1
ATOM 3092 C C . THR A 1 411 ? 10.852 0.408 -11.766 1.00 95.44 411 THR A C 1
ATOM 3094 O O . THR A 1 411 ? 11.863 0.778 -11.181 1.00 95.44 411 THR A O 1
ATOM 3097 N N . ILE A 1 412 ? 9.753 1.155 -11.814 1.00 95.38 412 ILE A N 1
ATOM 3098 C CA . ILE A 1 412 ? 9.575 2.365 -11.010 1.00 95.38 412 ILE A CA 1
ATOM 3099 C C . ILE A 1 412 ? 8.463 2.088 -10.007 1.00 95.38 412 ILE A C 1
ATOM 3101 O O . ILE A 1 412 ? 7.342 1.748 -10.388 1.00 95.38 412 ILE A O 1
ATOM 3105 N N . ARG A 1 413 ? 8.782 2.251 -8.722 1.00 94.25 413 ARG A N 1
ATOM 3106 C CA . ARG A 1 413 ? 7.820 2.216 -7.618 1.00 94.25 413 ARG A CA 1
ATOM 3107 C C . ARG A 1 413 ? 7.502 3.640 -7.204 1.00 94.25 413 ARG A C 1
ATOM 3109 O O . ARG A 1 413 ? 8.414 4.426 -6.941 1.00 94.25 413 ARG A O 1
ATOM 3116 N N . ALA A 1 414 ? 6.225 3.978 -7.135 1.00 93.31 414 ALA A N 1
ATOM 3117 C CA . ALA A 1 414 ? 5.788 5.320 -6.803 1.00 93.31 414 ALA A CA 1
ATOM 3118 C C . ALA A 1 414 ? 4.532 5.312 -5.930 1.00 93.31 414 ALA A C 1
ATOM 3120 O O . ALA A 1 414 ? 3.726 4.388 -5.981 1.00 93.31 414 ALA A O 1
ATOM 3121 N N . THR A 1 415 ? 4.356 6.377 -5.152 1.00 93.62 415 THR A N 1
ATOM 3122 C CA . THR A 1 415 ? 3.160 6.586 -4.327 1.00 93.62 415 THR A CA 1
ATOM 3123 C C . THR A 1 415 ? 2.420 7.809 -4.834 1.00 93.62 415 THR A C 1
ATOM 3125 O O . THR A 1 415 ? 2.991 8.900 -4.888 1.00 93.62 415 THR A O 1
ATOM 3128 N N . TRP A 1 416 ? 1.151 7.638 -5.186 1.00 93.81 416 TRP A N 1
ATOM 3129 C CA . TRP A 1 416 ? 0.266 8.702 -5.641 1.00 93.81 416 TRP A CA 1
ATOM 3130 C C . TRP A 1 416 ? -0.761 9.059 -4.570 1.00 93.81 416 TRP A C 1
ATOM 3132 O O . TRP A 1 416 ? -1.405 8.180 -3.996 1.00 93.81 416 TRP A O 1
ATOM 3142 N N . ASP A 1 417 ? -0.962 10.356 -4.354 1.00 92.75 417 ASP A N 1
ATOM 3143 C CA . ASP A 1 417 ? -2.052 10.889 -3.541 1.00 92.75 417 ASP A CA 1
ATOM 3144 C C . ASP A 1 417 ? -2.933 11.786 -4.406 1.00 92.75 417 ASP A C 1
ATOM 3146 O O . ASP A 1 417 ? -2.489 12.828 -4.893 1.00 92.75 417 ASP A O 1
ATOM 3150 N N . GLN A 1 418 ? -4.195 11.387 -4.582 1.00 89.31 418 GLN A N 1
ATOM 3151 C CA . GLN A 1 418 ? -5.173 12.130 -5.367 1.00 89.31 418 GLN A CA 1
ATOM 3152 C C . GLN A 1 418 ? -5.443 13.534 -4.813 1.00 89.31 418 GL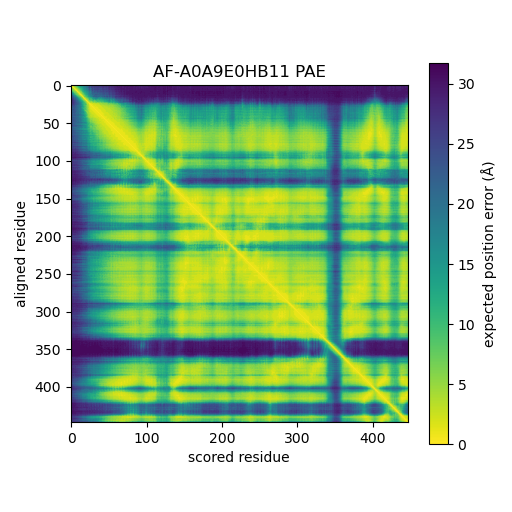N A C 1
ATOM 3154 O O . GLN A 1 418 ? -5.718 14.444 -5.597 1.00 89.31 418 GLN A O 1
ATOM 3159 N N . ASP A 1 419 ? -5.392 13.741 -3.501 1.00 85.81 419 ASP A N 1
ATOM 3160 C CA . ASP A 1 419 ? -5.783 14.992 -2.839 1.00 85.81 419 ASP A CA 1
ATOM 3161 C C . ASP A 1 419 ? -4.599 15.804 -2.313 1.00 85.81 419 ASP A C 1
ATOM 3163 O O . ASP A 1 419 ? -4.797 16.841 -1.671 1.00 85.81 419 ASP A O 1
ATOM 3167 N N . PHE A 1 420 ? -3.370 15.394 -2.633 1.00 84.88 420 PHE A N 1
ATOM 3168 C CA . PHE A 1 420 ? -2.198 16.169 -2.264 1.00 84.88 420 PHE A CA 1
ATOM 3169 C C . PHE A 1 420 ? -2.245 17.573 -2.872 1.00 84.88 420 PHE A C 1
ATOM 3171 O O . PHE A 1 420 ? -2.483 17.762 -4.068 1.00 84.88 420 PHE A O 1
ATOM 3178 N N . VAL A 1 421 ? -1.995 18.571 -2.024 1.00 73.94 421 VAL A N 1
ATOM 3179 C CA . VAL A 1 421 ? -1.953 19.978 -2.417 1.00 73.94 421 VAL A CA 1
ATOM 3180 C C . VAL A 1 421 ? -0.501 20.415 -2.500 1.00 73.94 421 VAL A C 1
ATOM 3182 O O . VAL A 1 421 ? 0.203 20.471 -1.493 1.00 73.94 421 VAL A O 1
ATOM 3185 N N . LEU A 1 422 ? -0.065 20.797 -3.699 1.00 68.62 422 LEU A N 1
ATOM 3186 C CA . LEU A 1 422 ? 1.261 21.370 -3.910 1.00 68.62 422 LEU A CA 1
ATOM 3187 C C . LEU A 1 422 ? 1.337 22.756 -3.251 1.00 68.62 422 LEU A C 1
ATOM 3189 O O . LEU A 1 422 ? 0.829 23.743 -3.785 1.00 68.62 422 LEU A O 1
ATOM 3193 N N . GLN A 1 423 ? 1.981 22.844 -2.086 1.00 64.44 423 GLN A N 1
ATOM 3194 C CA . GLN A 1 423 ? 2.058 24.091 -1.316 1.00 64.44 423 GLN A CA 1
ATOM 3195 C C . GLN A 1 423 ? 2.955 25.166 -1.966 1.00 64.44 423 GLN A C 1
ATOM 3197 O O . GLN A 1 423 ? 2.753 26.348 -1.698 1.00 64.44 423 GLN A O 1
ATOM 3202 N N . GLN A 1 424 ? 3.888 24.776 -2.848 1.00 60.88 424 GLN A N 1
ATOM 3203 C CA . GLN A 1 424 ? 4.924 25.642 -3.448 1.00 60.88 424 GLN A CA 1
ATOM 3204 C C . GLN A 1 424 ? 4.974 25.581 -4.990 1.00 60.88 424 GLN A C 1
ATOM 3206 O O . GLN A 1 424 ? 6.005 25.838 -5.610 1.00 60.88 424 GLN A O 1
ATOM 3211 N N . SER A 1 425 ? 3.875 25.212 -5.654 1.00 58.78 425 SER A N 1
ATOM 3212 C CA . SER A 1 425 ? 3.863 25.203 -7.121 1.00 58.78 425 SER A CA 1
ATOM 3213 C C . SER A 1 425 ? 3.758 26.627 -7.672 1.00 58.78 425 SER A C 1
ATOM 3215 O O . SER A 1 425 ? 2.806 27.336 -7.362 1.00 58.78 425 SER A O 1
ATOM 3217 N N . ARG A 1 426 ? 4.652 27.017 -8.594 1.00 58.47 426 ARG A N 1
ATOM 3218 C CA . ARG A 1 426 ? 4.505 28.240 -9.424 1.00 58.47 426 ARG A CA 1
ATOM 3219 C C . ARG A 1 426 ? 3.217 28.249 -10.265 1.00 58.47 426 ARG A C 1
ATOM 3221 O O . ARG A 1 426 ? 2.889 29.245 -10.906 1.00 58.47 426 ARG A O 1
ATOM 3228 N N . VAL A 1 427 ? 2.523 27.113 -10.315 1.00 56.22 427 VAL A N 1
ATOM 3229 C CA . VAL A 1 427 ? 1.259 26.898 -11.022 1.00 56.22 427 VAL A CA 1
ATOM 3230 C C . VAL A 1 427 ? 0.058 27.030 -10.072 1.00 56.22 427 VAL A C 1
ATOM 3232 O O . VAL A 1 427 ? -1.071 27.084 -10.547 1.00 56.22 427 VAL A O 1
ATOM 3235 N N . LYS A 1 428 ? 0.281 27.149 -8.750 1.00 56.94 428 LYS A N 1
ATOM 3236 C CA . LYS A 1 428 ? -0.773 27.283 -7.731 1.00 56.94 428 LYS A CA 1
ATOM 3237 C C . LYS A 1 428 ? -1.748 28.412 -8.062 1.00 56.94 428 LYS A C 1
ATOM 3239 O O . LYS A 1 428 ? -2.954 28.194 -7.986 1.00 56.94 428 LYS A O 1
ATOM 3244 N N . ASP A 1 429 ? -1.216 29.557 -8.485 1.00 57.91 429 ASP A N 1
ATOM 3245 C CA . ASP A 1 429 ? -1.989 30.762 -8.819 1.00 57.91 429 ASP A CA 1
ATOM 3246 C C . ASP A 1 429 ? -2.475 30.774 -10.280 1.00 57.91 429 ASP A C 1
ATOM 3248 O O . ASP A 1 429 ? -3.298 31.599 -10.665 1.00 57.91 429 ASP A O 1
ATOM 3252 N N . LYS A 1 430 ? -1.976 29.847 -11.111 1.00 61.88 430 LYS A N 1
ATOM 3253 C CA . LYS A 1 430 ? -2.402 29.663 -12.510 1.00 61.88 430 LYS A CA 1
ATOM 3254 C C . LYS A 1 430 ? -3.554 28.666 -12.649 1.00 61.88 430 LYS A C 1
ATOM 3256 O O . LYS A 1 430 ? -4.140 28.552 -13.724 1.00 61.88 430 LYS A O 1
ATOM 3261 N N . LEU A 1 431 ? -3.863 27.919 -11.589 1.00 55.97 431 LEU A N 1
ATOM 3262 C CA . LEU A 1 431 ? -4.972 26.975 -11.549 1.00 55.97 431 LEU A CA 1
ATOM 3263 C C . LEU A 1 431 ? -6.198 27.648 -10.910 1.00 55.97 431 LEU A C 1
ATOM 3265 O O . LEU A 1 431 ? -6.066 28.255 -9.850 1.00 55.97 431 LEU A O 1
ATOM 3269 N N . PRO A 1 432 ? -7.399 27.519 -11.510 1.00 57.38 432 PRO A N 1
ATOM 3270 C CA . PRO A 1 432 ? -8.646 27.957 -10.886 1.00 57.38 432 PRO A CA 1
ATOM 3271 C C . PRO A 1 432 ? -8.767 27.438 -9.448 1.00 57.38 432 PRO A C 1
ATOM 3273 O O . PRO A 1 432 ? -8.361 26.304 -9.165 1.00 57.38 432 PRO A O 1
ATOM 3276 N N . ALA A 1 433 ? -9.352 28.239 -8.553 1.00 52.06 433 ALA A N 1
ATOM 3277 C CA . ALA A 1 433 ? -9.590 27.844 -7.165 1.00 52.06 433 ALA A CA 1
ATOM 3278 C C . ALA A 1 433 ? -10.258 26.454 -7.107 1.00 52.06 433 ALA A C 1
ATOM 3280 O O . ALA A 1 433 ? -11.257 26.204 -7.777 1.00 52.06 433 ALA A O 1
ATOM 3281 N N . GLY A 1 434 ? -9.655 25.520 -6.362 1.00 56.03 434 GLY A N 1
ATOM 3282 C CA . GLY A 1 434 ? -10.101 24.121 -6.273 1.00 56.03 434 GLY A CA 1
ATOM 3283 C C . GLY A 1 434 ? -9.397 23.125 -7.210 1.00 56.03 434 GLY A C 1
ATOM 3284 O O . GLY A 1 434 ? -9.413 21.933 -6.919 1.00 56.03 434 GLY A O 1
ATOM 3285 N N . ARG A 1 435 ? -8.688 23.567 -8.265 1.00 54.09 435 ARG A N 1
ATOM 3286 C CA . ARG A 1 435 ? -7.925 22.673 -9.175 1.00 54.09 435 ARG A CA 1
ATOM 3287 C C . ARG A 1 435 ? -6.495 22.346 -8.721 1.00 54.09 435 ARG A C 1
ATOM 3289 O O . ARG A 1 435 ? -5.820 21.553 -9.368 1.00 54.09 435 ARG A O 1
ATOM 3296 N N . ASN A 1 436 ? -6.042 22.884 -7.587 1.00 53.62 436 ASN A N 1
ATOM 3297 C CA . ASN A 1 436 ? -4.764 22.506 -6.956 1.00 53.62 436 ASN A CA 1
ATOM 3298 C C . ASN A 1 436 ? -4.779 21.120 -6.285 1.00 53.62 436 ASN A C 1
ATOM 3300 O O . ASN A 1 436 ? -3.769 20.703 -5.728 1.00 53.62 436 ASN A O 1
ATOM 3304 N N . ARG A 1 437 ? -5.908 20.404 -6.351 1.00 64.25 437 ARG A N 1
ATOM 3305 C CA . ARG A 1 437 ? -6.069 19.015 -5.907 1.00 64.25 437 ARG A CA 1
ATOM 3306 C C . ARG A 1 437 ? -6.199 18.099 -7.123 1.00 64.25 437 ARG A C 1
ATOM 3308 O O . ARG A 1 437 ? -7.205 17.422 -7.263 1.00 64.25 437 ARG A O 1
ATOM 3315 N N . ASN A 1 438 ? -5.239 18.097 -8.040 1.00 72.25 438 ASN A N 1
ATOM 3316 C CA . ASN A 1 438 ? -5.259 17.182 -9.196 1.00 72.25 438 ASN A CA 1
ATOM 3317 C C . ASN A 1 438 ? -4.363 15.948 -8.990 1.00 72.25 438 ASN A C 1
ATOM 3319 O O . ASN A 1 438 ? -4.010 15.287 -9.964 1.00 72.25 438 ASN A O 1
ATOM 3323 N N . GLY A 1 439 ? -4.017 15.672 -7.732 1.00 82.81 439 GLY A N 1
ATOM 3324 C CA . GLY A 1 439 ? -3.113 14.620 -7.295 1.00 82.81 439 GLY A CA 1
ATOM 3325 C C . GLY A 1 439 ? -1.644 14.886 -7.606 1.00 82.81 439 GLY A C 1
ATOM 3326 O O . GLY A 1 439 ? -1.310 15.716 -8.461 1.00 82.81 439 GLY A O 1
ATOM 3327 N N . ALA A 1 440 ? -0.770 14.213 -6.862 1.00 88.31 440 ALA A N 1
ATOM 3328 C CA . ALA A 1 440 ? 0.673 14.293 -7.033 1.00 88.31 440 ALA A CA 1
ATOM 3329 C C . ALA A 1 440 ? 1.370 12.985 -6.634 1.00 88.31 440 ALA A C 1
ATOM 3331 O O . ALA A 1 440 ? 0.915 12.259 -5.747 1.00 88.31 440 ALA A O 1
ATOM 3332 N N . TRP A 1 441 ? 2.523 12.741 -7.259 1.00 90.69 441 TRP A N 1
ATOM 3333 C CA . TRP A 1 441 ? 3.486 11.739 -6.814 1.00 90.69 441 TRP A CA 1
ATOM 3334 C C . TRP A 1 441 ? 4.168 12.232 -5.535 1.00 90.69 441 TRP A C 1
ATOM 3336 O O . TRP A 1 441 ? 4.769 13.306 -5.529 1.00 90.69 441 TRP A O 1
ATOM 3346 N N . LEU A 1 442 ? 4.062 11.462 -4.454 1.00 88.50 442 LEU A N 1
ATOM 3347 C CA . LEU A 1 442 ? 4.701 11.755 -3.166 1.00 88.50 442 LEU A CA 1
ATOM 3348 C C . LEU A 1 442 ? 6.099 11.150 -3.066 1.00 88.50 442 LEU A C 1
ATOM 3350 O O . LEU A 1 442 ? 6.980 11.704 -2.418 1.00 88.50 442 LEU A O 1
ATOM 3354 N N . TYR A 1 443 ? 6.279 10.002 -3.708 1.00 88.00 443 TYR A N 1
ATOM 3355 C CA . TYR A 1 443 ? 7.512 9.235 -3.705 1.00 88.00 443 TYR A CA 1
ATOM 3356 C C . TYR A 1 443 ? 7.679 8.563 -5.062 1.00 88.00 443 TYR A C 1
ATOM 3358 O O . TYR A 1 443 ? 6.690 8.122 -5.652 1.00 88.00 443 TYR A O 1
ATOM 3366 N N . LEU A 1 444 ? 8.918 8.485 -5.544 1.00 89.19 444 LEU A N 1
ATOM 3367 C CA . LEU A 1 444 ? 9.283 7.798 -6.776 1.00 89.19 444 LEU A CA 1
ATOM 3368 C C . LEU A 1 444 ? 10.690 7.223 -6.620 1.00 89.19 444 LEU A C 1
ATOM 3370 O O . LEU A 1 444 ? 11.633 7.959 -6.327 1.00 89.19 444 LEU A O 1
ATOM 3374 N N . ARG A 1 445 ? 10.828 5.916 -6.843 1.00 90.12 445 ARG A N 1
ATOM 3375 C CA . ARG A 1 445 ? 12.107 5.203 -6.881 1.00 90.12 445 ARG A CA 1
ATOM 3376 C C . ARG A 1 445 ? 12.201 4.378 -8.154 1.00 90.12 445 ARG A C 1
ATOM 3378 O O . ARG A 1 445 ? 11.331 3.557 -8.422 1.00 90.12 445 ARG A O 1
ATOM 3385 N N . GLU A 1 446 ? 13.266 4.599 -8.910 1.00 90.75 446 GLU A N 1
ATOM 3386 C CA . GLU A 1 446 ? 13.624 3.807 -10.087 1.00 90.75 446 GLU A CA 1
ATOM 3387 C C . GLU A 1 446 ? 14.635 2.724 -9.676 1.00 90.75 446 GLU A C 1
ATOM 3389 O O . GLU A 1 446 ? 15.619 3.029 -8.999 1.00 90.75 446 GLU A O 1
ATOM 3394 N N . GLU A 1 447 ? 14.352 1.471 -10.040 1.00 84.56 447 GLU A N 1
ATOM 3395 C CA . GLU A 1 447 ? 15.120 0.258 -9.709 1.00 84.56 447 GLU A CA 1
ATOM 3396 C C . GLU A 1 447 ? 15.753 -0.378 -10.953 1.00 84.56 447 GLU A C 1
ATOM 3398 O O . GLU A 1 447 ? 15.078 -0.525 -12.005 1.00 84.56 447 GLU A O 1
#